Protein AF-A0AAD5UX42-F1 (afdb_monomer_lite)

Foldseek 3Di:
DDDDDPPDPPDDDDDDDDPPPFDAPDDPDPPGTVPDDGDDCPDPVNDDDPCCVVPNDDDDDPDPCVPDDCCVVCVCCVPPHCVVVVVVVVVVVVVVVVVVPDDDDDDDPDDQQDEDADDPVVVLVLLLLQQDPPRDVVVSSNYQYDDDDFLRLLVSNLVSNHDQVSSVVSVCSVLCVVCVVVVPDPPDDPCVQLAVNLCSLLVNLVVLLVLQADDDDDDPPDDPPDDDPRLCNDPVSVVVSCSSNVSSVSNVVVCCVVVSHPLVSNLQSLLVCLQPHDPRSLQVSLVVCLVCVVSQLVDLVSLLSSLLSLQVVLVVLVPDPCVVVCVVSNVSSLVSNVVSCLSCVVSLQDLVSCVVCVVVNVVSLVCCLVPPPQPDPVSVVSNVVSVVSNVVSVVNSCVVVVVDDDPPPCPDVVNVVVVVVVVVVVVVD

Secondary structure (DSSP, 8-state):
-------PPPPPPP-----TT--BS-SSS---BTTB----TTSTTT---HHHHHH---PPPSSTTTT--THHHHHHHHHHSSHHHHHHHHHHHHHHHHHHHSPPPPPP---PPPEE---HHHHHHHHHHHH-TTS-HHHHTTSEEP---HHHHHHHHHHTT--HHHHHHHHHHHHHHHHHTTTTSTT--TTHHHHHHHHHHHHHHHHHHHTTPPPPPPPTT---------TTTSHHHHHHHHHHHHHHHHHHHHHHHTTSS-HHHHHHHHHHHHHH--HHHHHHHHHHHHHTHHHHHT-HHHHHHHHHHHHHHHHHHHHSTTGGGGHHHHHHHHHHHHHHHHH-GGGG--HHHHHHHHHHHHHHHHHHHHHSS--SHHHHHHHHHHHHHHHHHHHHHHHHTTSS--------HHHHHHHHHHHHHTT--

Sequence (429 aa):
MAKRDQEEPLLPIYESQPPDWLPKSHVSSDIGYAGFYPPRPDQEEEILTETNVKNGLILGLSVPAELYSGKANFYGALASGNLLSDLEDVMNRVFSRKAESIPPIPSSTFRLPSRVTLNDAKRQAWFADLANPKVPLSKLGKSVPHGAKGHDLLDLLHKNDVAIPRAVWFLRVFGGNETAGLRNRPGYNPTQYSVEWANVVTGYMKKQLADIALPMAPRPGLNIKQTFKGKLSDAEGRERWISRFTYCLSLLRSFYSEGMVDNRTFLAWLVQQTGTCNLAQLGFVSRLSDEYLDGMLMCRALTRPFVESCLNRLVEVRASPAREYLSTTEQTLQNLILRAFLALPDAFVNPRMWSQHDDMITELLQEYTETGPLSGQNAKGLRQQLFDSYVDLQKRNEAMLFRELPTRVSGSLSSALSDIKAREHLRIL

InterPro domains:
  IPR019035 Mediator complex, subunit Med12 [PF09497] (110-172)
  IPR019035 Medi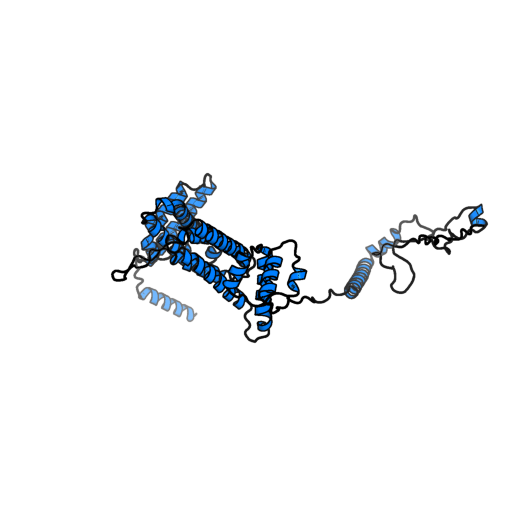ator complex, subunit Med12 [SM01281] (109-172)

pLDDT: mean 85.44, std 13.42, range [39.03, 98.06]

Radius of gyration: 40.53 Å; chains: 1; bounding box: 74×104×128 Å

Organism: NCBI:txid2056292

Structure (mmCIF, N/CA/C/O backbone):
data_AF-A0AAD5UX42-F1
#
_entry.id   AF-A0AAD5UX42-F1
#
loop_
_atom_site.group_PDB
_atom_site.id
_atom_site.type_symbol
_atom_site.label_atom_id
_atom_site.label_alt_id
_atom_site.label_comp_id
_atom_site.label_asym_id
_atom_site.label_entity_id
_atom_site.label_seq_id
_atom_site.pdbx_PDB_ins_code
_atom_site.Cartn_x
_atom_site.Cartn_y
_atom_site.Cartn_z
_atom_site.occupancy
_atom_site.B_iso_or_equiv
_atom_site.auth_seq_id
_atom_site.auth_comp_id
_atom_site.auth_asym_id
_atom_site.auth_atom_id
_atom_site.pdbx_PDB_model_num
ATOM 1 N N . MET A 1 1 ? 36.549 41.977 -66.428 1.00 42.34 1 MET A N 1
ATOM 2 C CA . MET A 1 1 ? 36.897 40.552 -66.247 1.00 42.34 1 MET A CA 1
ATOM 3 C C . MET A 1 1 ? 36.548 40.152 -64.823 1.00 42.34 1 MET A C 1
ATOM 5 O O . MET A 1 1 ? 37.289 40.493 -63.915 1.00 42.34 1 MET A O 1
ATOM 9 N N . ALA A 1 2 ? 35.403 39.503 -64.617 1.00 39.03 2 ALA A N 1
ATOM 10 C CA . ALA A 1 2 ? 35.022 38.934 -63.327 1.00 39.03 2 ALA A CA 1
ATOM 11 C C . ALA A 1 2 ? 34.741 37.443 -63.548 1.00 39.03 2 ALA A C 1
ATOM 13 O O . ALA A 1 2 ? 33.822 37.098 -64.286 1.00 39.03 2 ALA A O 1
ATOM 14 N N . LYS A 1 3 ? 35.590 36.588 -62.969 1.00 46.56 3 LYS A N 1
ATOM 15 C CA . LYS A 1 3 ? 35.427 35.131 -62.932 1.00 46.56 3 LYS A CA 1
ATOM 16 C C . LYS A 1 3 ? 34.248 34.797 -62.013 1.00 46.56 3 LYS A C 1
ATOM 18 O O . LYS A 1 3 ? 34.321 35.080 -60.819 1.00 46.56 3 LYS A O 1
ATOM 23 N N . ARG A 1 4 ? 33.185 34.213 -62.565 1.00 48.53 4 ARG A N 1
ATOM 24 C CA . ARG A 1 4 ? 32.171 33.455 -61.822 1.00 48.53 4 ARG A CA 1
ATOM 25 C C . ARG A 1 4 ? 32.320 31.999 -62.237 1.00 48.53 4 ARG A C 1
ATOM 27 O O . ARG A 1 4 ? 31.722 31.614 -63.225 1.00 48.53 4 ARG A O 1
ATOM 34 N N . ASP A 1 5 ? 33.099 31.247 -61.473 1.00 52.25 5 ASP A N 1
ATOM 35 C CA . ASP A 1 5 ? 33.060 29.785 -61.467 1.00 52.25 5 ASP A CA 1
ATOM 36 C C . ASP A 1 5 ? 32.980 29.368 -59.995 1.00 52.25 5 ASP A C 1
ATOM 38 O O . ASP A 1 5 ? 33.985 29.147 -59.321 1.00 52.25 5 ASP A O 1
ATOM 42 N N . GLN A 1 6 ? 31.765 29.393 -59.454 1.00 54.47 6 GLN A N 1
ATOM 43 C CA . GLN A 1 6 ? 31.395 28.568 -58.311 1.00 54.47 6 GLN A CA 1
ATOM 44 C C . GLN A 1 6 ? 30.415 27.551 -58.883 1.00 54.47 6 GLN A C 1
ATOM 46 O O . GLN A 1 6 ? 29.233 27.850 -59.031 1.00 54.47 6 GLN A O 1
ATOM 51 N N . GLU A 1 7 ? 30.937 26.401 -59.308 1.00 61.22 7 GLU A N 1
ATOM 52 C CA . GLU A 1 7 ? 30.117 25.225 -59.589 1.00 61.22 7 GLU A CA 1
ATOM 53 C C . GLU A 1 7 ? 29.387 24.868 -58.291 1.00 61.22 7 GLU A C 1
ATOM 55 O O . GLU A 1 7 ? 30.000 24.441 -57.309 1.00 61.22 7 GLU A O 1
ATOM 60 N N . GLU A 1 8 ? 28.078 25.118 -58.254 1.00 64.31 8 GLU A N 1
ATOM 61 C CA . GLU A 1 8 ? 27.217 24.561 -57.219 1.00 64.31 8 GLU A CA 1
ATOM 62 C C . GLU A 1 8 ? 27.365 23.033 -57.258 1.00 64.31 8 GLU A C 1
ATOM 64 O O . GLU A 1 8 ? 27.304 22.446 -58.343 1.00 64.31 8 GLU A O 1
ATOM 69 N N . PRO A 1 9 ? 27.591 22.363 -56.113 1.00 65.62 9 PRO A N 1
ATOM 70 C CA . PRO A 1 9 ? 27.700 20.914 -56.100 1.00 65.62 9 PRO A CA 1
ATOM 71 C C . PRO A 1 9 ? 26.379 20.328 -56.601 1.00 65.62 9 PRO A C 1
ATOM 73 O O . PRO A 1 9 ? 25.333 20.534 -55.983 1.00 65.62 9 PRO A O 1
ATOM 76 N N . LEU A 1 10 ? 26.438 19.626 -57.738 1.00 74.31 10 LEU A N 1
ATOM 77 C CA . LEU A 1 10 ? 25.303 18.910 -58.315 1.00 74.31 10 LEU A CA 1
ATOM 78 C C . LEU A 1 10 ? 24.651 18.068 -57.214 1.00 74.31 10 LEU A C 1
ATOM 80 O O . LEU A 1 10 ? 25.308 17.227 -56.595 1.00 74.31 10 LEU A O 1
ATOM 84 N N . LEU A 1 11 ? 23.370 18.328 -56.945 1.00 78.06 11 LEU A N 1
ATOM 85 C CA . LEU A 1 11 ? 22.610 17.527 -55.993 1.00 78.06 11 LEU A CA 1
ATOM 86 C C . LEU A 1 11 ? 22.629 16.065 -56.465 1.00 78.06 11 LEU A C 1
ATOM 88 O O . LEU A 1 11 ? 22.505 15.816 -57.668 1.00 78.06 11 LEU A O 1
ATOM 92 N N . PRO A 1 12 ? 22.799 15.099 -55.547 1.00 80.31 12 PRO A N 1
ATOM 93 C CA . PRO A 1 12 ? 22.817 13.694 -55.917 1.00 80.31 12 PRO A CA 1
ATOM 94 C C . PRO A 1 12 ? 21.497 13.318 -56.594 1.00 80.31 12 PRO A C 1
ATOM 96 O O . PRO A 1 12 ? 20.419 13.740 -56.165 1.00 80.31 12 PRO A O 1
ATOM 99 N N . ILE A 1 13 ? 21.597 12.532 -57.666 1.00 79.75 13 ILE A N 1
ATOM 100 C CA . ILE A 1 13 ? 20.438 11.986 -58.373 1.00 79.75 13 ILE A CA 1
ATOM 101 C C . ILE A 1 13 ? 19.652 11.122 -57.382 1.00 79.75 13 ILE A C 1
ATOM 103 O O . ILE A 1 13 ? 20.229 10.325 -56.645 1.00 79.75 13 ILE A O 1
ATOM 107 N N . TYR A 1 14 ? 18.335 11.313 -57.338 1.00 81.81 14 TYR A N 1
ATOM 108 C CA . TYR A 1 14 ? 17.458 10.516 -56.489 1.00 81.81 14 TYR A CA 1
ATOM 109 C C . TYR A 1 14 ? 17.490 9.045 -56.924 1.00 81.81 14 TYR A C 1
ATOM 111 O O . TYR A 1 14 ? 17.176 8.729 -58.070 1.00 81.81 14 TYR A O 1
ATOM 119 N N . GLU A 1 15 ? 17.819 8.153 -55.992 1.00 82.06 15 GLU A N 1
ATOM 120 C CA . GLU A 1 15 ? 17.727 6.706 -56.179 1.00 82.06 15 GLU A CA 1
ATOM 121 C C . GLU A 1 15 ? 16.511 6.169 -55.421 1.00 82.06 15 GLU A C 1
ATOM 123 O O . GLU A 1 15 ? 16.318 6.458 -54.237 1.00 82.06 15 GLU A O 1
ATOM 128 N N . SER A 1 16 ? 15.680 5.372 -56.097 1.00 84.81 16 SER A N 1
ATOM 129 C CA . SER A 1 16 ? 14.553 4.705 -55.447 1.00 84.81 16 SER A CA 1
ATOM 130 C C . SER A 1 16 ? 15.076 3.626 -54.500 1.00 84.81 16 SER A C 1
ATOM 132 O O . SER A 1 16 ? 15.693 2.653 -54.933 1.00 84.81 16 SER A O 1
ATOM 134 N N . GLN A 1 17 ? 14.823 3.794 -53.203 1.00 86.50 17 GLN A N 1
ATOM 135 C CA . GLN A 1 17 ? 15.245 2.857 -52.164 1.00 86.50 17 GLN A CA 1
ATOM 136 C C . GLN A 1 17 ? 14.024 2.217 -51.492 1.00 86.50 17 GLN A C 1
ATOM 138 O O . GLN A 1 17 ? 12.995 2.879 -51.321 1.00 86.50 17 GLN A O 1
ATOM 143 N N . PRO A 1 18 ? 14.110 0.933 -51.104 1.00 89.50 18 PRO A N 1
ATOM 144 C CA . PRO A 1 18 ? 13.060 0.300 -50.325 1.00 89.50 18 PRO A CA 1
ATOM 145 C C . PRO A 1 18 ? 12.990 0.926 -48.924 1.00 89.50 18 PRO A C 1
ATOM 147 O O . PRO A 1 18 ? 13.983 1.473 -48.443 1.00 89.50 18 PRO A O 1
ATOM 150 N N . PRO A 1 19 ? 11.853 0.804 -48.221 1.00 89.62 19 PRO A N 1
ATOM 151 C CA . PRO A 1 19 ? 11.766 1.216 -46.826 1.00 89.62 19 PRO A CA 1
ATOM 152 C C . PRO A 1 19 ? 12.778 0.474 -45.940 1.00 89.62 19 PRO A C 1
ATOM 154 O O . PRO A 1 19 ? 12.964 -0.732 -46.100 1.00 89.62 19 PRO A O 1
ATOM 157 N N . ASP A 1 20 ? 13.342 1.155 -44.938 1.00 88.69 20 ASP A N 1
ATOM 158 C CA . ASP A 1 20 ? 14.379 0.606 -44.039 1.00 88.69 20 ASP A CA 1
ATOM 159 C C . ASP A 1 20 ? 13.973 -0.688 -43.311 1.00 88.69 20 ASP A C 1
ATOM 161 O O . ASP A 1 20 ? 14.816 -1.476 -42.882 1.00 88.69 20 ASP A O 1
ATOM 165 N N . TRP A 1 21 ? 12.670 -0.910 -43.142 1.00 88.31 21 TRP A N 1
ATOM 166 C CA . TRP A 1 21 ? 12.122 -2.086 -42.472 1.00 88.31 21 TRP A CA 1
ATOM 167 C C . TRP A 1 21 ? 11.932 -3.294 -43.400 1.00 88.31 21 TRP A C 1
ATOM 169 O O . TRP A 1 21 ? 11.652 -4.384 -42.899 1.00 88.31 21 TRP A O 1
ATOM 179 N N . LEU A 1 22 ? 12.035 -3.131 -44.725 1.00 89.69 22 LEU A N 1
ATOM 180 C CA . LEU A 1 22 ? 11.777 -4.198 -45.692 1.00 89.69 22 LEU A CA 1
ATOM 181 C C . LEU A 1 22 ? 13.016 -5.099 -45.820 1.00 89.69 22 LEU A C 1
ATOM 183 O O . LEU A 1 22 ? 14.048 -4.659 -46.338 1.00 89.69 22 LEU A O 1
ATOM 187 N N . PRO A 1 23 ? 12.956 -6.368 -45.377 1.00 86.56 23 PRO A N 1
ATOM 188 C CA . PRO A 1 23 ? 14.093 -7.262 -45.507 1.00 86.56 23 PRO A CA 1
ATOM 189 C C . PRO A 1 23 ? 14.357 -7.603 -46.977 1.00 86.56 23 PRO A C 1
ATOM 191 O O . PRO A 1 23 ? 13.437 -7.717 -47.792 1.00 86.56 23 PRO A O 1
ATOM 194 N N . LYS A 1 24 ? 15.632 -7.827 -47.303 1.00 87.62 24 LYS A N 1
ATOM 195 C CA . LYS A 1 24 ? 16.025 -8.413 -48.588 1.00 87.62 24 LYS A CA 1
ATOM 196 C C . LYS A 1 24 ? 15.417 -9.806 -48.721 1.00 87.62 24 LYS A C 1
ATOM 198 O O . LYS A 1 24 ? 15.368 -10.556 -47.746 1.00 87.62 24 LYS A O 1
ATOM 203 N N . SER A 1 25 ? 15.013 -10.176 -49.933 1.00 88.25 25 SER A N 1
ATOM 204 C CA . SER A 1 25 ? 14.397 -11.487 -50.178 1.00 88.25 25 SER A CA 1
ATOM 205 C C . SER A 1 25 ? 15.390 -12.645 -50.004 1.00 88.25 25 SER A C 1
ATOM 207 O O . SER A 1 25 ? 14.979 -13.780 -49.779 1.00 88.25 25 SER A O 1
ATOM 209 N N . HIS A 1 26 ? 16.696 -12.371 -50.079 1.00 87.38 26 HIS A N 1
ATOM 210 C CA . HIS A 1 26 ? 17.754 -13.333 -49.781 1.00 87.38 26 HIS A CA 1
ATOM 211 C C . HIS A 1 26 ? 18.906 -12.674 -49.019 1.00 87.38 26 HIS A C 1
ATOM 213 O O . HIS A 1 26 ? 19.174 -11.483 -49.177 1.00 87.38 26 HIS A O 1
ATOM 219 N N . VAL A 1 27 ? 19.608 -13.464 -48.203 1.00 80.81 27 VAL A N 1
ATOM 220 C CA . VAL A 1 27 ? 20.703 -12.973 -47.350 1.00 80.81 27 VAL A CA 1
ATOM 221 C C . VAL A 1 27 ? 21.968 -12.682 -48.164 1.00 80.81 27 VAL A C 1
ATOM 223 O O . VAL A 1 27 ? 22.663 -11.709 -47.883 1.00 80.81 27 VAL A O 1
ATOM 226 N N . SER A 1 28 ? 22.271 -13.506 -49.173 1.00 83.44 28 SER A N 1
ATOM 227 C CA . SER A 1 28 ? 23.548 -13.457 -49.905 1.00 83.44 28 SER A CA 1
ATOM 228 C C . SER A 1 28 ? 23.435 -13.147 -51.397 1.00 83.44 28 SER A C 1
ATOM 230 O O . SER A 1 28 ? 24.447 -12.871 -52.029 1.00 83.44 28 SER A O 1
ATOM 232 N N . SER A 1 29 ? 22.239 -13.233 -51.978 1.00 86.06 29 SER A N 1
ATOM 233 C CA . SER A 1 29 ? 22.038 -13.126 -53.429 1.00 86.06 29 SER A CA 1
ATOM 234 C C . SER A 1 29 ? 21.212 -11.891 -53.718 1.00 86.06 29 SER A C 1
ATOM 236 O O . SER A 1 29 ? 20.235 -11.631 -53.016 1.00 86.06 29 SER A O 1
ATOM 238 N N . ASP A 1 30 ? 21.588 -11.148 -54.752 1.00 81.38 30 ASP A N 1
ATOM 239 C CA . ASP A 1 30 ? 20.869 -9.941 -55.139 1.00 81.38 30 ASP A CA 1
ATOM 240 C C . ASP A 1 30 ? 19.630 -10.278 -55.980 1.00 81.38 30 ASP A C 1
ATOM 242 O O . ASP A 1 30 ? 19.608 -10.154 -57.201 1.00 81.38 30 ASP A O 1
ATOM 246 N N . ILE A 1 31 ? 18.593 -10.762 -55.297 1.00 83.88 31 ILE A N 1
ATOM 247 C CA . ILE A 1 31 ? 17.270 -11.028 -55.881 1.00 83.88 31 ILE A CA 1
ATOM 248 C C . ILE A 1 31 ? 16.261 -9.912 -55.555 1.00 83.88 31 ILE A C 1
ATOM 250 O O . ILE A 1 31 ? 15.059 -10.077 -55.746 1.00 83.88 31 ILE A O 1
ATOM 254 N N . GLY A 1 32 ? 16.743 -8.777 -55.039 1.00 86.56 32 GLY A N 1
ATOM 255 C CA . GLY A 1 32 ? 15.916 -7.636 -54.660 1.00 86.56 32 GLY A CA 1
ATOM 256 C C . GLY A 1 32 ? 15.065 -7.845 -53.401 1.00 86.56 32 GLY A C 1
ATOM 257 O O . GLY A 1 32 ? 15.380 -8.641 -52.509 1.00 86.56 32 GLY A O 1
ATOM 258 N N . TYR A 1 33 ? 13.976 -7.085 -53.326 1.00 90.25 33 TYR A N 1
ATOM 259 C CA . TYR A 1 33 ? 13.108 -6.957 -52.158 1.00 90.25 33 TYR A CA 1
ATOM 260 C C . TYR A 1 33 ? 11.688 -7.404 -52.506 1.00 90.25 33 TYR A C 1
ATOM 262 O O . TYR A 1 33 ? 11.199 -7.163 -53.609 1.00 90.25 33 TYR A O 1
ATOM 270 N N . ALA A 1 34 ? 11.009 -8.054 -51.564 1.00 89.44 34 ALA A N 1
ATOM 271 C CA . ALA A 1 34 ? 9.651 -8.529 -51.788 1.00 89.44 34 ALA A CA 1
ATOM 272 C C . ALA A 1 34 ? 8.696 -7.340 -51.994 1.00 89.44 34 ALA A C 1
ATOM 274 O O . ALA A 1 34 ? 8.566 -6.490 -51.116 1.00 89.44 34 ALA A O 1
ATOM 275 N N . GLY A 1 35 ? 8.027 -7.283 -53.150 1.00 88.19 35 GLY A N 1
ATOM 276 C CA . GLY A 1 35 ? 7.068 -6.221 -53.469 1.00 88.19 35 GLY A CA 1
ATOM 277 C C . GLY A 1 35 ? 7.688 -4.862 -53.813 1.00 88.19 35 GLY A C 1
ATOM 278 O O . GLY A 1 35 ? 6.949 -3.890 -53.941 1.00 88.19 35 GLY A O 1
ATOM 279 N N . PHE A 1 36 ? 9.013 -4.777 -53.971 1.00 90.38 36 PHE A N 1
ATOM 280 C CA . PHE A 1 36 ? 9.701 -3.554 -54.379 1.00 90.38 36 PHE A CA 1
ATOM 281 C C . PHE A 1 36 ? 10.569 -3.819 -55.614 1.00 90.38 36 PHE A C 1
ATOM 283 O O . PHE A 1 36 ? 11.558 -4.551 -55.557 1.00 90.38 36 PHE A O 1
ATOM 290 N N . TYR A 1 37 ? 10.174 -3.203 -56.728 1.00 87.50 37 TYR A N 1
ATOM 291 C CA . TYR A 1 37 ? 10.754 -3.406 -58.053 1.00 87.50 37 TYR A CA 1
ATOM 292 C C . TYR A 1 37 ? 11.207 -2.053 -58.615 1.00 87.50 37 TYR A C 1
ATOM 294 O O . TYR A 1 37 ? 10.443 -1.409 -59.333 1.00 87.50 37 TYR A O 1
ATOM 302 N N . PRO A 1 38 ? 12.404 -1.566 -58.242 1.00 86.31 38 PRO A N 1
ATOM 303 C CA . PRO A 1 38 ? 12.913 -0.315 -58.784 1.00 86.31 38 PRO A CA 1
ATOM 304 C C . PRO A 1 38 ? 13.258 -0.497 -60.274 1.00 86.31 38 PRO A C 1
ATOM 306 O O . PRO A 1 38 ? 13.685 -1.597 -60.651 1.00 86.31 38 PRO A O 1
ATOM 309 N N . PRO A 1 39 ? 13.115 0.553 -61.106 1.00 83.00 39 PRO A N 1
ATOM 310 C CA . PRO A 1 39 ? 13.587 0.527 -62.486 1.00 83.00 39 PRO A CA 1
ATOM 311 C C . PRO A 1 39 ? 15.082 0.213 -62.529 1.00 83.00 39 PRO A C 1
ATOM 313 O O . PRO A 1 39 ? 15.851 0.739 -61.716 1.00 83.00 39 PRO A O 1
ATOM 316 N N . ARG A 1 40 ? 15.501 -0.653 -63.453 1.00 82.56 40 ARG A N 1
ATOM 317 C CA . ARG A 1 40 ? 16.915 -0.997 -63.645 1.00 82.56 40 ARG A CA 1
ATOM 318 C C . ARG A 1 40 ? 17.330 -0.747 -65.095 1.00 82.56 40 ARG A C 1
ATOM 320 O O . ARG A 1 40 ? 16.571 -1.108 -65.989 1.00 82.56 40 ARG A O 1
ATOM 327 N N . PRO A 1 41 ? 18.541 -0.214 -65.350 1.00 81.94 41 PRO A N 1
ATOM 328 C CA . PRO A 1 41 ? 18.988 0.112 -66.709 1.00 81.94 41 PRO A CA 1
ATOM 329 C C . PRO A 1 41 ? 19.032 -1.071 -67.688 1.00 81.94 41 PRO A C 1
ATOM 331 O O . PRO A 1 41 ? 19.095 -0.868 -68.895 1.00 81.94 41 PRO A O 1
ATOM 334 N N . ASP A 1 42 ? 19.061 -2.301 -67.177 1.00 82.75 42 ASP A N 1
ATOM 335 C CA . ASP A 1 42 ? 19.119 -3.547 -67.940 1.00 82.75 42 ASP A CA 1
ATOM 336 C C . ASP A 1 42 ? 17.738 -4.167 -68.225 1.00 82.75 42 ASP A C 1
ATOM 338 O O . ASP A 1 42 ? 17.660 -5.228 -68.844 1.00 82.75 42 ASP A O 1
ATOM 342 N N . GLN A 1 43 ? 16.646 -3.531 -67.792 1.00 85.50 43 GLN A N 1
ATOM 343 C CA . GLN A 1 43 ? 15.288 -4.000 -68.071 1.00 85.50 43 GLN A CA 1
ATOM 344 C C . GLN A 1 43 ? 14.891 -3.755 -69.530 1.00 85.50 43 GLN A C 1
ATOM 346 O O . GLN A 1 43 ? 15.239 -2.740 -70.124 1.00 85.50 43 GLN A O 1
ATOM 351 N N . GLU A 1 44 ? 14.091 -4.664 -70.096 1.00 84.19 44 GLU A N 1
ATOM 352 C CA . GLU A 1 44 ? 13.614 -4.570 -71.486 1.00 84.19 44 GLU A CA 1
ATOM 353 C C . GLU A 1 44 ? 12.831 -3.278 -71.774 1.00 84.19 44 GLU A C 1
ATOM 355 O O . GLU A 1 44 ? 12.825 -2.807 -72.911 1.00 84.19 44 GLU A O 1
ATOM 360 N N . GLU A 1 45 ? 12.206 -2.695 -70.746 1.00 83.94 45 GLU A N 1
ATOM 361 C CA . GLU A 1 45 ? 11.503 -1.409 -70.817 1.00 83.94 45 GLU A CA 1
ATOM 362 C C . GLU A 1 45 ? 12.453 -0.214 -70.988 1.00 83.94 45 GLU A C 1
ATOM 364 O O . GLU A 1 45 ? 12.127 0.729 -71.706 1.00 83.94 45 GLU A O 1
ATOM 369 N N . GLU A 1 46 ? 13.654 -0.283 -70.411 1.00 84.06 46 GLU A N 1
ATOM 370 C CA . GLU A 1 46 ? 14.663 0.783 -70.472 1.00 84.06 46 GLU A CA 1
ATOM 371 C C . GLU A 1 46 ? 15.560 0.667 -71.725 1.00 84.06 46 GLU A C 1
ATOM 373 O O . GLU A 1 46 ? 16.226 1.625 -72.129 1.00 84.06 46 GLU A O 1
ATOM 378 N N . ILE A 1 47 ? 15.565 -0.494 -72.398 1.00 86.94 47 ILE A N 1
ATOM 379 C CA . ILE A 1 47 ? 16.342 -0.732 -73.624 1.00 86.94 47 ILE A CA 1
ATOM 380 C C . ILE A 1 47 ? 15.542 -0.283 -74.859 1.00 86.94 47 ILE A C 1
ATOM 382 O O . ILE A 1 47 ? 14.718 -1.009 -75.425 1.00 86.94 47 ILE A O 1
ATOM 386 N N . LEU A 1 48 ? 15.849 0.923 -75.343 1.00 85.38 48 LEU A N 1
ATOM 387 C CA . LEU A 1 48 ? 15.198 1.549 -76.501 1.00 85.38 48 LEU A CA 1
ATOM 388 C C . LEU A 1 48 ? 15.669 0.969 -77.848 1.00 85.38 48 LEU A C 1
ATOM 390 O O . LEU A 1 48 ? 16.427 1.593 -78.592 1.00 85.38 48 LEU A O 1
ATOM 394 N N . THR A 1 49 ? 15.207 -0.235 -78.189 1.00 87.44 49 THR A N 1
ATOM 395 C CA . THR A 1 49 ? 15.443 -0.823 -79.518 1.00 87.44 49 THR A CA 1
ATOM 396 C C . THR A 1 49 ? 14.581 -0.158 -80.596 1.00 87.44 49 THR A C 1
ATOM 398 O O . THR A 1 49 ? 13.463 0.283 -80.334 1.00 87.44 49 THR A O 1
ATOM 401 N N . GLU A 1 50 ? 15.063 -0.127 -81.844 1.00 90.69 50 GLU A N 1
ATOM 402 C CA . GLU A 1 50 ? 14.319 0.450 -82.977 1.00 90.69 50 GLU A CA 1
ATOM 403 C C . GLU A 1 50 ? 12.916 -0.166 -83.129 1.00 90.69 50 GLU A C 1
ATOM 405 O O . GLU A 1 50 ? 11.945 0.542 -83.399 1.00 90.69 50 GLU A O 1
ATOM 410 N N . THR A 1 51 ? 12.799 -1.477 -82.905 1.00 88.50 51 THR A N 1
ATOM 411 C CA . THR A 1 51 ? 11.530 -2.210 -82.952 1.00 88.50 51 THR A CA 1
ATOM 412 C C . THR A 1 51 ? 10.575 -1.765 -81.845 1.00 88.50 51 THR A C 1
ATOM 414 O O . THR A 1 51 ? 9.424 -1.457 -82.149 1.00 88.50 51 THR A O 1
ATOM 417 N N . ASN A 1 52 ? 11.042 -1.686 -80.591 1.00 89.31 52 ASN A N 1
ATOM 418 C CA . ASN A 1 52 ? 10.211 -1.277 -79.452 1.00 89.31 52 ASN A CA 1
ATOM 419 C C . ASN A 1 52 ? 9.744 0.177 -79.598 1.00 89.31 52 ASN A C 1
ATOM 421 O O . ASN A 1 52 ? 8.590 0.486 -79.315 1.00 89.31 52 ASN A O 1
ATOM 425 N N . VAL A 1 53 ? 10.610 1.063 -80.104 1.00 90.12 53 VAL A N 1
ATOM 426 C CA . VAL A 1 53 ? 10.278 2.479 -80.327 1.00 90.12 53 VAL A CA 1
ATOM 427 C C . VAL A 1 53 ? 9.232 2.650 -81.435 1.00 90.12 53 VAL A C 1
ATOM 429 O O . VAL A 1 53 ? 8.356 3.503 -81.319 1.00 90.12 53 VAL A O 1
ATOM 432 N N . LYS A 1 54 ? 9.295 1.849 -82.508 1.00 92.31 54 LYS A N 1
ATOM 433 C CA . LYS A 1 54 ? 8.353 1.949 -83.638 1.00 92.31 54 LYS A CA 1
ATOM 434 C C . LYS A 1 54 ? 7.021 1.239 -83.399 1.00 92.31 54 LYS A C 1
ATOM 436 O O . LYS A 1 54 ? 5.995 1.734 -83.855 1.00 92.31 54 LYS A O 1
ATOM 441 N N . ASN A 1 55 ? 7.037 0.089 -82.726 1.00 90.69 55 ASN A N 1
ATOM 442 C CA . ASN A 1 55 ? 5.876 -0.802 -82.619 1.00 90.69 55 ASN A CA 1
ATOM 443 C C . ASN A 1 55 ? 5.274 -0.873 -81.204 1.00 90.69 55 ASN A C 1
ATOM 445 O O . ASN A 1 55 ? 4.217 -1.478 -81.031 1.00 90.69 55 ASN A O 1
ATOM 449 N N . GLY A 1 56 ? 5.918 -0.254 -80.211 1.00 88.62 56 GLY A N 1
ATOM 450 C CA . GLY A 1 56 ? 5.586 -0.410 -78.795 1.00 88.62 56 GLY A CA 1
ATOM 451 C C . GLY A 1 56 ? 6.201 -1.674 -78.183 1.00 88.62 56 GLY A C 1
ATOM 452 O O . GLY A 1 56 ? 6.509 -2.641 -78.881 1.00 88.62 56 GLY A O 1
ATOM 453 N N . LEU A 1 57 ? 6.385 -1.663 -76.859 1.00 88.81 57 LEU A N 1
ATOM 454 C CA . LEU A 1 57 ? 6.827 -2.830 -76.095 1.00 88.81 57 LEU A CA 1
ATOM 455 C C . LEU A 1 57 ? 5.625 -3.730 -75.784 1.00 88.81 57 LEU A C 1
ATOM 457 O O . LEU A 1 57 ? 4.671 -3.298 -75.138 1.00 88.81 57 LEU A O 1
ATOM 461 N N . ILE A 1 58 ? 5.687 -4.989 -76.215 1.00 86.94 58 ILE A N 1
ATOM 462 C CA . ILE A 1 58 ? 4.700 -6.018 -75.874 1.00 86.94 58 ILE A CA 1
ATOM 463 C C . ILE A 1 58 ? 5.429 -7.113 -75.105 1.00 86.94 58 ILE A C 1
ATOM 465 O O . ILE A 1 58 ? 6.207 -7.870 -75.683 1.00 86.94 58 ILE A O 1
ATOM 469 N N . LEU A 1 59 ? 5.169 -7.193 -73.802 1.00 85.00 59 LEU A N 1
ATOM 470 C CA . LEU A 1 59 ? 5.706 -8.258 -72.963 1.00 85.00 59 LEU A CA 1
ATOM 471 C C . LEU A 1 59 ? 4.923 -9.549 -73.209 1.00 85.00 59 LEU A C 1
ATOM 473 O O . LEU A 1 59 ? 3.690 -9.557 -73.233 1.00 85.00 59 LEU A O 1
ATOM 477 N N . GLY A 1 60 ? 5.648 -10.648 -73.404 1.00 83.31 60 GLY A N 1
ATOM 478 C CA . GLY A 1 60 ? 5.043 -11.970 -73.517 1.00 83.31 60 GLY A CA 1
ATOM 479 C C . GLY A 1 60 ? 4.416 -12.415 -72.196 1.00 83.31 60 GLY A C 1
ATOM 480 O O . GLY A 1 60 ? 4.875 -12.049 -71.115 1.00 83.31 60 GLY A O 1
ATOM 481 N N . LEU A 1 61 ? 3.383 -13.254 -72.278 1.00 85.75 61 LEU A N 1
ATOM 482 C CA . LEU A 1 61 ? 2.851 -13.922 -71.095 1.00 85.75 61 LEU A CA 1
ATOM 483 C C . LEU A 1 61 ? 3.893 -14.902 -70.546 1.00 85.75 61 LEU A C 1
ATOM 485 O O . LEU A 1 61 ? 4.328 -15.808 -71.257 1.00 85.75 61 LEU A O 1
ATOM 489 N N . SER A 1 62 ? 4.229 -14.783 -69.261 1.00 86.25 62 SER A N 1
ATOM 490 C CA . SER A 1 62 ? 5.106 -15.749 -68.583 1.00 86.25 62 SER A CA 1
ATOM 491 C C . SER A 1 62 ? 4.485 -17.149 -68.501 1.00 86.25 62 SER A C 1
ATOM 493 O O . SER A 1 62 ? 5.202 -18.140 -68.375 1.00 86.25 62 SER A O 1
ATOM 495 N N . VAL A 1 63 ? 3.149 -17.241 -68.559 1.00 87.69 63 VAL A N 1
ATOM 496 C CA . VAL A 1 63 ? 2.393 -18.499 -68.523 1.00 87.69 63 VAL A CA 1
ATOM 497 C C . VAL A 1 63 ? 1.352 -18.504 -69.655 1.00 87.69 63 VAL A C 1
ATOM 499 O O . VAL A 1 63 ? 0.485 -17.633 -69.667 1.00 87.69 63 VAL A O 1
ATOM 502 N N . PRO A 1 64 ? 1.362 -19.491 -70.575 1.00 85.12 64 PRO A N 1
ATOM 503 C CA . PRO A 1 64 ? 0.477 -19.507 -71.751 1.00 85.12 64 PRO A CA 1
ATOM 504 C C . PRO A 1 64 ? -1.035 -19.578 -71.468 1.00 85.12 64 PRO A C 1
ATOM 506 O O . PRO A 1 64 ? -1.837 -19.291 -72.350 1.00 85.12 64 PRO A O 1
ATOM 509 N N . ALA A 1 65 ? -1.436 -20.011 -70.271 1.00 86.44 65 ALA A N 1
ATOM 510 C CA . ALA A 1 65 ? -2.822 -20.316 -69.909 1.00 86.44 65 ALA A CA 1
ATOM 511 C C . ALA A 1 65 ? -3.266 -19.562 -68.640 1.00 86.44 65 ALA A C 1
ATOM 513 O O . ALA A 1 65 ? -3.836 -20.154 -67.727 1.00 86.44 65 ALA A O 1
ATOM 514 N N . GLU A 1 66 ? -2.995 -18.258 -68.570 1.00 84.69 66 GLU A N 1
ATOM 515 C CA . GLU A 1 66 ? -3.243 -17.424 -67.380 1.00 84.69 66 GLU A CA 1
ATOM 516 C C . GLU A 1 66 ? -4.710 -17.407 -66.903 1.00 84.69 66 GLU A C 1
ATOM 518 O O . GLU A 1 66 ? -4.975 -17.279 -65.711 1.00 84.69 66 GLU A O 1
ATOM 523 N N . LEU A 1 67 ? -5.666 -17.589 -67.823 1.00 87.81 67 LEU A N 1
ATOM 524 C CA . LEU A 1 67 ? -7.105 -17.564 -67.531 1.00 87.81 67 LEU A CA 1
ATOM 525 C C . LEU A 1 67 ? -7.673 -18.931 -67.106 1.00 87.81 67 LEU A C 1
ATOM 527 O O . LEU A 1 67 ? -8.862 -19.037 -66.800 1.00 87.81 67 LEU A O 1
ATOM 531 N N . TYR A 1 68 ? -6.867 -19.997 -67.111 1.00 88.06 68 TYR A N 1
ATOM 532 C CA . TYR A 1 68 ? -7.345 -21.338 -66.775 1.00 88.06 68 TYR A CA 1
ATOM 533 C C . TYR A 1 68 ? -7.464 -21.551 -65.263 1.00 88.06 68 TYR A C 1
ATOM 535 O O . TYR A 1 68 ? -6.583 -21.205 -64.479 1.00 88.06 68 TYR A O 1
ATOM 543 N N . SER A 1 69 ? -8.542 -22.219 -64.844 1.00 85.81 69 SER A N 1
ATOM 544 C CA . SER A 1 69 ? -8.697 -22.648 -63.454 1.00 85.81 69 SER A CA 1
ATOM 545 C C . SER A 1 69 ? -7.890 -23.915 -63.171 1.00 85.81 69 SER A C 1
ATOM 547 O O . SER A 1 69 ? -8.072 -24.940 -63.826 1.00 85.81 69 SER A O 1
ATOM 549 N N . GLY A 1 70 ? -7.081 -23.895 -62.109 1.00 85.50 70 GLY A N 1
ATOM 550 C CA . GLY A 1 70 ? -6.362 -25.076 -61.618 1.00 85.50 70 GLY A CA 1
ATOM 551 C C . GLY A 1 70 ? -7.241 -26.139 -60.940 1.00 85.50 70 GLY A C 1
ATOM 552 O O . GLY A 1 70 ? -6.715 -27.158 -60.499 1.00 85.50 70 GLY A O 1
ATOM 553 N N . LYS A 1 71 ? -8.567 -25.946 -60.836 1.00 85.56 71 LYS A N 1
ATOM 554 C CA . LYS A 1 71 ? -9.474 -26.814 -60.055 1.00 85.56 71 LYS A CA 1
ATOM 555 C C . LYS A 1 71 ? -9.327 -28.304 -60.385 1.00 85.56 71 LYS A C 1
ATOM 557 O O . LYS A 1 71 ? -9.248 -29.115 -59.468 1.00 85.56 71 LYS A O 1
ATOM 562 N N . ALA A 1 72 ? -9.278 -28.664 -61.668 1.00 82.69 72 ALA A N 1
ATOM 563 C CA . ALA A 1 72 ? -9.167 -30.062 -62.093 1.00 82.69 72 ALA A CA 1
ATOM 564 C C . ALA A 1 72 ? -7.841 -30.710 -61.652 1.00 82.69 72 ALA A C 1
ATOM 566 O O . ALA A 1 72 ? -7.833 -31.877 -61.267 1.00 82.69 72 ALA A O 1
ATOM 567 N N . ASN A 1 73 ? -6.752 -29.935 -61.631 1.00 80.62 73 ASN A N 1
ATOM 568 C CA . ASN A 1 73 ? -5.416 -30.411 -61.265 1.00 80.62 73 ASN A CA 1
ATOM 569 C C . ASN A 1 73 ? -5.297 -30.698 -59.762 1.00 80.62 73 ASN A C 1
ATOM 571 O O . ASN A 1 73 ? -4.612 -31.635 -59.363 1.00 80.62 73 ASN A O 1
ATOM 575 N N . PHE A 1 74 ? -5.983 -29.916 -58.924 1.00 82.00 74 PHE A N 1
ATOM 576 C CA . PHE A 1 74 ? -5.894 -30.053 -57.467 1.00 82.00 74 PHE A CA 1
ATOM 577 C C . PHE A 1 74 ? -6.975 -30.954 -56.866 1.00 82.00 74 PHE A C 1
ATOM 579 O O . PHE A 1 74 ? -6.750 -31.538 -55.810 1.00 82.00 74 PHE A O 1
ATOM 586 N N . TYR A 1 75 ? -8.132 -31.110 -57.520 1.00 84.50 75 TYR A N 1
ATOM 587 C CA . TYR A 1 75 ? -9.252 -31.866 -56.949 1.00 84.50 75 TYR A CA 1
ATOM 588 C C . TYR A 1 75 ? -8.905 -33.339 -56.695 1.00 84.50 75 TYR A C 1
ATOM 590 O O . TYR A 1 75 ? -9.203 -33.854 -55.622 1.00 84.50 75 TYR A O 1
ATOM 598 N N . GLY A 1 76 ? -8.217 -34.006 -57.630 1.00 79.50 76 GLY A N 1
ATOM 599 C CA . GLY A 1 76 ? -7.782 -35.396 -57.439 1.00 79.50 76 GLY A CA 1
ATOM 600 C C . GLY A 1 76 ? -6.766 -35.548 -56.302 1.00 79.50 76 GLY A C 1
ATOM 601 O O . GLY A 1 76 ? -6.905 -36.443 -55.466 1.00 79.50 76 GLY A O 1
ATOM 602 N N . ALA A 1 77 ? -5.801 -34.625 -56.220 1.00 79.81 77 ALA A N 1
ATOM 603 C CA . ALA A 1 77 ? -4.770 -34.613 -55.182 1.00 79.81 77 ALA A CA 1
ATOM 604 C C . ALA A 1 77 ? -5.339 -34.319 -53.781 1.00 79.81 77 ALA A C 1
ATOM 606 O O . ALA A 1 77 ? -4.846 -34.864 -52.797 1.00 79.81 77 ALA A O 1
ATOM 607 N N . LEU A 1 78 ? -6.396 -33.504 -53.697 1.00 81.56 78 LEU A N 1
ATOM 608 C CA . LEU A 1 78 ? -7.120 -33.207 -52.457 1.00 81.56 78 LEU A CA 1
ATOM 609 C C . LEU A 1 78 ? -8.066 -34.339 -52.031 1.00 81.56 78 LEU A C 1
ATOM 611 O O . LEU A 1 78 ? -8.197 -34.598 -50.841 1.00 81.56 78 LEU A O 1
ATOM 615 N N . ALA A 1 79 ? -8.745 -34.992 -52.979 1.00 81.56 79 ALA A N 1
ATOM 616 C CA . ALA A 1 79 ? -9.766 -35.997 -52.678 1.00 81.56 79 ALA A CA 1
ATOM 617 C C . ALA A 1 79 ? -9.196 -37.391 -52.368 1.00 81.56 79 ALA A C 1
ATOM 619 O O . ALA A 1 79 ? -9.841 -38.168 -51.670 1.00 81.56 79 ALA A O 1
ATOM 620 N N . SER A 1 80 ? -8.022 -37.727 -52.909 1.00 75.06 80 SER A N 1
ATOM 621 C CA . SER A 1 80 ? -7.459 -39.088 -52.832 1.00 75.06 80 SER A CA 1
ATOM 622 C C . SER A 1 80 ? -5.974 -39.153 -52.466 1.00 75.06 80 SER A C 1
ATOM 624 O O . SER A 1 80 ? -5.424 -40.247 -52.365 1.00 75.06 80 SER A O 1
ATOM 626 N N . GLY A 1 81 ? -5.318 -38.007 -52.268 1.00 80.44 81 GLY A N 1
ATOM 627 C CA . GLY A 1 81 ? -3.892 -37.926 -51.955 1.00 80.44 81 GLY A CA 1
ATOM 628 C C . GLY A 1 81 ? -3.601 -37.484 -50.521 1.00 80.44 81 GLY A C 1
ATOM 629 O O . GLY A 1 81 ? -4.467 -36.977 -49.814 1.00 80.44 81 GLY A O 1
ATOM 630 N N . ASN A 1 82 ? -2.332 -37.599 -50.124 1.00 85.38 82 ASN A N 1
ATOM 631 C CA . ASN A 1 82 ? -1.816 -37.109 -48.838 1.00 85.38 82 ASN A CA 1
ATOM 632 C C . ASN A 1 82 ? -1.427 -35.621 -48.872 1.00 85.38 82 ASN A C 1
ATOM 634 O O . ASN A 1 82 ? -0.764 -35.138 -47.958 1.00 85.38 82 ASN A O 1
ATOM 638 N N . LEU A 1 83 ? -1.858 -34.878 -49.899 1.00 88.88 83 LEU A N 1
ATOM 639 C CA . LEU A 1 83 ? -1.424 -33.504 -50.165 1.00 88.88 83 LEU A CA 1
ATOM 640 C C . LEU A 1 83 ? -1.552 -32.592 -48.938 1.00 88.88 83 LEU A C 1
ATOM 642 O O . LEU A 1 83 ? -0.660 -31.795 -48.672 1.00 88.88 83 LEU A O 1
ATOM 646 N N . LEU A 1 84 ? -2.649 -32.706 -48.185 1.00 88.50 84 LEU A N 1
ATOM 647 C CA . LEU A 1 84 ? -2.853 -31.882 -46.995 1.00 88.50 84 LEU A CA 1
ATOM 648 C C . LEU A 1 84 ? -1.835 -32.201 -45.891 1.00 88.50 84 LEU A C 1
ATOM 650 O O . LEU A 1 84 ? -1.299 -31.279 -45.284 1.00 88.50 84 LEU A O 1
ATOM 654 N N . SER A 1 85 ? -1.539 -33.485 -45.676 1.00 90.88 85 SER A N 1
ATOM 655 C CA . SER A 1 85 ? -0.537 -33.927 -44.702 1.00 90.88 85 SER A CA 1
ATOM 656 C C . SER A 1 85 ? 0.871 -33.492 -45.111 1.00 90.88 85 SER A C 1
ATOM 658 O O . SER A 1 85 ? 1.660 -33.088 -44.261 1.00 90.88 85 SER A O 1
ATOM 660 N N . ASP A 1 86 ? 1.187 -33.544 -46.405 1.00 92.31 86 ASP A N 1
ATOM 661 C CA . ASP A 1 86 ? 2.489 -33.113 -46.917 1.00 92.31 86 ASP A CA 1
ATOM 662 C C . ASP A 1 86 ? 2.654 -31.589 -46.791 1.00 92.31 86 ASP A C 1
ATOM 664 O O . ASP A 1 86 ? 3.710 -31.103 -46.387 1.00 92.31 86 ASP A O 1
ATOM 668 N N . LEU A 1 87 ? 1.596 -30.818 -47.078 1.00 93.06 87 LEU A N 1
ATOM 669 C CA . LEU A 1 87 ? 1.575 -29.366 -46.869 1.00 93.06 87 LEU A CA 1
ATOM 670 C C . LEU A 1 87 ? 1.724 -29.006 -45.388 1.00 93.06 87 LEU A C 1
ATOM 672 O O . LEU A 1 87 ? 2.442 -28.060 -45.061 1.00 93.06 87 LEU A O 1
ATOM 676 N N . GLU A 1 88 ? 1.074 -29.757 -44.500 1.00 95.06 88 GLU A N 1
ATOM 677 C CA . GLU A 1 88 ? 1.222 -29.598 -43.056 1.00 95.06 88 GLU A CA 1
ATOM 678 C C . GLU A 1 88 ? 2.670 -29.849 -42.614 1.00 95.06 88 GLU A C 1
ATOM 680 O O . GLU A 1 88 ? 3.246 -29.007 -41.923 1.00 95.06 88 GLU A O 1
ATOM 685 N N . ASP A 1 89 ? 3.299 -30.943 -43.055 1.00 96.81 89 ASP A N 1
ATOM 686 C CA . ASP A 1 89 ? 4.703 -31.237 -42.738 1.00 96.81 89 ASP A CA 1
ATOM 687 C C . ASP A 1 89 ? 5.645 -30.142 -43.268 1.00 96.81 89 ASP A C 1
ATOM 689 O O . ASP A 1 89 ? 6.512 -29.647 -42.542 1.00 96.81 89 ASP A O 1
ATOM 693 N N . VAL A 1 90 ? 5.440 -29.675 -44.505 1.00 97.06 90 VAL A N 1
ATOM 694 C CA . VAL A 1 90 ? 6.220 -28.565 -45.077 1.00 97.06 90 VAL A CA 1
ATOM 695 C C . VAL A 1 90 ? 6.071 -27.295 -44.236 1.00 97.06 90 VAL A C 1
ATOM 697 O O . VAL A 1 90 ? 7.080 -26.681 -43.878 1.00 97.06 90 VAL A O 1
ATOM 700 N N . MET A 1 91 ? 4.845 -26.909 -43.880 1.00 97.38 91 MET A N 1
ATOM 701 C CA . MET A 1 91 ? 4.598 -25.709 -43.078 1.00 97.38 91 MET A CA 1
ATOM 702 C C . MET A 1 91 ? 5.174 -25.833 -41.668 1.00 97.38 91 MET A C 1
ATOM 704 O O . MET A 1 91 ? 5.811 -24.892 -41.192 1.00 97.38 91 MET A O 1
ATOM 708 N N . ASN A 1 92 ? 5.048 -26.996 -41.027 1.00 97.31 92 ASN A N 1
ATOM 709 C CA . ASN A 1 92 ? 5.644 -27.257 -39.719 1.00 97.31 92 ASN A CA 1
ATOM 710 C C . ASN A 1 92 ? 7.170 -27.134 -39.765 1.00 97.31 92 ASN A C 1
ATOM 712 O O . ASN A 1 92 ? 7.751 -26.438 -38.933 1.00 97.31 92 ASN A O 1
ATOM 716 N N . ARG A 1 93 ? 7.830 -27.693 -40.787 1.00 96.88 93 ARG A N 1
ATOM 717 C CA . ARG A 1 93 ? 9.282 -27.530 -40.984 1.00 96.88 93 ARG A CA 1
ATOM 718 C C . ARG A 1 93 ? 9.680 -26.071 -41.216 1.00 96.88 93 ARG A C 1
ATOM 720 O O . ARG A 1 93 ? 10.731 -25.645 -40.735 1.00 96.88 93 ARG A O 1
ATOM 727 N N . VAL A 1 94 ? 8.873 -25.299 -41.950 1.00 96.06 94 VAL A N 1
ATOM 728 C CA . VAL A 1 94 ? 9.088 -23.851 -42.132 1.00 96.06 94 VAL A CA 1
ATOM 729 C C . VAL A 1 94 ? 8.967 -23.120 -40.794 1.00 96.06 94 VAL A C 1
ATOM 731 O O . VAL A 1 94 ? 9.829 -22.301 -40.475 1.00 96.06 94 VAL A O 1
ATOM 734 N N . PHE A 1 95 ? 7.958 -23.437 -39.979 1.00 95.50 95 PHE A N 1
ATOM 735 C CA . PHE A 1 95 ? 7.791 -22.842 -38.653 1.00 95.50 95 PHE A CA 1
ATOM 736 C C . PHE A 1 95 ? 8.931 -23.201 -37.697 1.00 95.50 95 PHE A C 1
ATOM 738 O O . PHE A 1 95 ? 9.430 -22.306 -37.017 1.00 95.50 95 PHE A O 1
ATOM 745 N N . SER A 1 96 ? 9.400 -24.452 -37.689 1.00 95.62 96 SER A N 1
ATOM 746 C CA . SER A 1 96 ? 10.552 -24.872 -36.881 1.00 95.62 96 SER A CA 1
ATOM 747 C C . SER A 1 96 ? 11.817 -24.105 -37.261 1.00 95.62 96 SER A C 1
ATOM 749 O O . SER A 1 96 ? 12.443 -23.494 -36.399 1.00 95.62 96 SER A O 1
ATOM 751 N N . ARG A 1 97 ? 12.145 -24.025 -38.558 1.00 93.19 97 ARG A N 1
ATOM 752 C CA . ARG A 1 97 ? 13.306 -23.246 -39.022 1.00 93.19 97 ARG A CA 1
ATOM 753 C C . ARG A 1 97 ? 13.168 -21.760 -38.720 1.00 93.19 97 ARG A C 1
ATOM 755 O O . ARG A 1 97 ? 14.144 -21.112 -38.352 1.00 93.19 97 ARG A O 1
ATOM 762 N N . LYS A 1 98 ? 11.956 -21.210 -38.846 1.00 90.50 98 LYS A N 1
ATOM 763 C CA . LYS A 1 98 ? 11.685 -19.820 -38.474 1.00 90.50 98 LYS A CA 1
ATOM 764 C C . LYS A 1 98 ? 11.952 -19.602 -36.986 1.00 90.50 98 LYS A C 1
ATOM 766 O O . LYS A 1 98 ? 12.631 -18.638 -36.653 1.00 90.50 98 LYS A O 1
ATOM 771 N N . ALA A 1 99 ? 11.475 -20.494 -36.118 1.00 90.31 99 ALA A N 1
ATOM 772 C CA . ALA A 1 99 ? 11.715 -20.434 -34.677 1.00 90.31 99 ALA A CA 1
ATOM 773 C C . ALA A 1 99 ? 13.212 -20.483 -34.331 1.00 90.31 99 ALA A C 1
ATOM 775 O O . ALA A 1 99 ? 13.664 -19.688 -33.514 1.00 90.31 99 ALA A O 1
ATOM 776 N N . GLU A 1 100 ? 13.982 -21.344 -34.999 1.00 90.50 100 GLU A N 1
ATOM 777 C CA . GLU A 1 100 ? 15.443 -21.434 -34.841 1.00 90.50 100 GLU A CA 1
ATOM 778 C C . GLU A 1 100 ? 16.177 -20.179 -35.342 1.00 90.50 100 GLU A C 1
ATOM 780 O O . GLU A 1 100 ? 17.199 -19.790 -34.781 1.00 90.50 100 GLU A O 1
ATOM 785 N N . SER A 1 101 ? 15.657 -19.533 -36.390 1.00 86.56 101 SER A N 1
ATOM 786 C CA . SER A 1 101 ? 16.249 -18.330 -36.992 1.00 86.56 101 SER A CA 1
ATOM 787 C C . SER A 1 101 ? 15.929 -17.026 -36.254 1.00 86.56 101 SER A C 1
ATOM 789 O O . SER A 1 101 ? 16.569 -16.008 -36.519 1.00 86.56 101 SER A O 1
ATOM 791 N N . ILE A 1 102 ? 14.934 -17.025 -35.355 1.00 86.19 102 ILE A N 1
ATOM 792 C CA . ILE A 1 102 ? 14.561 -15.831 -34.593 1.00 86.19 102 ILE A CA 1
ATOM 793 C C . ILE A 1 102 ? 15.684 -15.525 -33.591 1.00 86.19 102 ILE A C 1
ATOM 795 O O . ILE A 1 102 ? 15.991 -16.371 -32.748 1.00 86.19 102 ILE A O 1
ATOM 799 N N . PRO A 1 103 ? 16.283 -14.318 -33.629 1.00 85.38 103 PRO A N 1
ATOM 800 C CA . PRO A 1 103 ? 17.288 -13.936 -32.649 1.00 85.38 103 PRO A CA 1
ATOM 801 C C . PRO A 1 103 ? 16.721 -14.042 -31.224 1.00 85.38 103 PRO A C 1
ATOM 803 O O . PRO A 1 103 ? 15.649 -13.485 -30.958 1.00 85.38 103 PRO A O 1
ATOM 806 N N . PRO A 1 104 ? 17.404 -14.729 -30.291 1.00 85.25 104 PRO A N 1
ATOM 807 C CA . PRO A 1 104 ? 16.933 -14.820 -28.919 1.00 85.25 104 PRO A CA 1
ATOM 808 C C . PRO A 1 104 ? 16.949 -13.437 -28.262 1.00 85.25 104 PRO A C 1
ATOM 810 O O . PRO A 1 104 ? 17.849 -12.626 -28.499 1.00 85.25 104 PRO A O 1
ATOM 813 N N . ILE A 1 105 ? 15.969 -13.177 -27.393 1.00 87.38 105 ILE A N 1
ATOM 814 C CA . ILE A 1 105 ? 15.960 -11.960 -26.575 1.00 87.38 105 ILE A CA 1
ATOM 815 C C . ILE A 1 105 ? 17.187 -12.014 -25.652 1.00 87.38 105 ILE A C 1
ATOM 817 O O . ILE A 1 105 ? 17.332 -12.984 -24.901 1.00 87.38 105 ILE A O 1
ATOM 821 N N . PRO A 1 106 ? 18.080 -11.008 -25.688 1.00 89.69 106 PRO A N 1
ATOM 822 C CA . PRO A 1 106 ? 19.272 -11.017 -24.856 1.00 89.69 106 PRO A CA 1
ATOM 823 C C . PRO A 1 106 ? 18.903 -10.979 -23.370 1.00 89.69 106 PRO A C 1
ATOM 825 O O . PRO A 1 106 ? 17.928 -10.344 -22.961 1.00 89.69 106 PRO A O 1
ATOM 828 N N . SER A 1 107 ? 19.721 -11.632 -22.543 1.00 90.19 107 SER A N 1
ATOM 829 C CA . SER A 1 107 ? 19.572 -11.606 -21.087 1.00 90.19 107 SER A CA 1
ATOM 830 C C . SER A 1 107 ? 19.614 -10.176 -20.541 1.00 90.19 107 SER A C 1
ATOM 832 O O . SER A 1 107 ? 20.368 -9.329 -21.024 1.00 90.19 107 SER A O 1
ATOM 834 N N . SER A 1 108 ? 18.839 -9.912 -19.484 1.00 89.19 108 SER A N 1
ATOM 835 C CA . SER A 1 108 ? 18.785 -8.591 -18.849 1.00 89.19 108 SER A CA 1
ATOM 836 C C . SER A 1 108 ? 20.165 -8.137 -18.359 1.00 89.19 108 SER A C 1
ATOM 838 O O . SER A 1 108 ? 20.795 -8.787 -17.524 1.00 89.19 108 SER A O 1
ATOM 840 N N . THR A 1 109 ? 20.610 -6.975 -18.838 1.00 90.56 109 THR A N 1
ATOM 841 C CA . THR A 1 109 ? 21.837 -6.295 -18.389 1.00 90.56 109 THR A CA 1
ATOM 842 C C . THR A 1 109 ? 21.581 -5.336 -17.225 1.00 90.56 109 THR A C 1
ATOM 844 O O . THR A 1 109 ? 22.467 -4.572 -16.836 1.00 90.56 109 THR A O 1
ATOM 847 N N . PHE A 1 110 ? 20.375 -5.366 -16.646 1.00 87.62 110 PHE A N 1
ATOM 848 C CA . PHE A 1 110 ? 19.986 -4.459 -15.577 1.00 87.62 110 PHE A CA 1
ATOM 849 C C . PHE A 1 110 ? 20.918 -4.579 -14.365 1.00 87.62 110 PHE A C 1
ATOM 851 O O . PHE A 1 110 ? 21.151 -5.659 -13.811 1.00 87.62 110 PHE A O 1
ATOM 858 N N . ARG A 1 111 ? 21.422 -3.428 -13.920 1.00 86.06 111 ARG A N 1
ATOM 859 C CA . ARG A 1 111 ? 22.175 -3.273 -12.678 1.00 86.06 111 ARG A CA 1
ATOM 860 C C . ARG A 1 111 ? 21.443 -2.283 -11.792 1.00 86.06 111 ARG A C 1
ATOM 862 O O . ARG A 1 111 ? 20.997 -1.234 -12.254 1.00 86.06 111 ARG A O 1
ATOM 869 N N . LEU A 1 112 ? 21.332 -2.621 -10.513 1.00 86.62 112 LEU A N 1
ATOM 870 C CA . LEU A 1 112 ? 20.748 -1.714 -9.539 1.00 86.62 112 LEU A CA 1
ATOM 871 C C . LEU A 1 112 ? 21.645 -0.466 -9.403 1.00 86.62 112 LEU A C 1
ATOM 873 O O . LEU A 1 112 ? 22.867 -0.626 -9.348 1.00 86.62 112 LEU A O 1
ATOM 877 N N . PRO A 1 113 ? 21.074 0.752 -9.327 1.00 90.06 113 PRO A N 1
ATOM 878 C CA . PRO A 1 113 ? 21.827 1.970 -9.042 1.00 90.06 113 PRO A CA 1
ATOM 879 C C . PRO A 1 113 ? 22.781 1.804 -7.855 1.00 90.06 113 PRO A C 1
ATOM 881 O O . PRO A 1 113 ? 22.353 1.425 -6.760 1.00 90.06 113 PRO A O 1
ATOM 884 N N . SER A 1 114 ? 24.066 2.091 -8.066 1.00 84.69 114 SER A N 1
ATOM 885 C CA . SER A 1 114 ? 25.099 1.944 -7.040 1.00 84.69 114 SER A CA 1
ATOM 886 C C . SER A 1 114 ? 25.042 3.072 -6.015 1.00 84.69 114 SER A C 1
ATOM 888 O O . SER A 1 114 ? 24.772 4.233 -6.343 1.00 84.69 114 SER A O 1
ATOM 890 N N . ARG A 1 115 ? 25.367 2.737 -4.767 1.00 86.19 115 ARG A N 1
ATOM 891 C CA . ARG A 1 115 ? 25.468 3.713 -3.683 1.00 86.19 115 ARG A CA 1
ATOM 892 C C . ARG A 1 115 ? 26.817 4.413 -3.680 1.00 86.19 115 ARG A C 1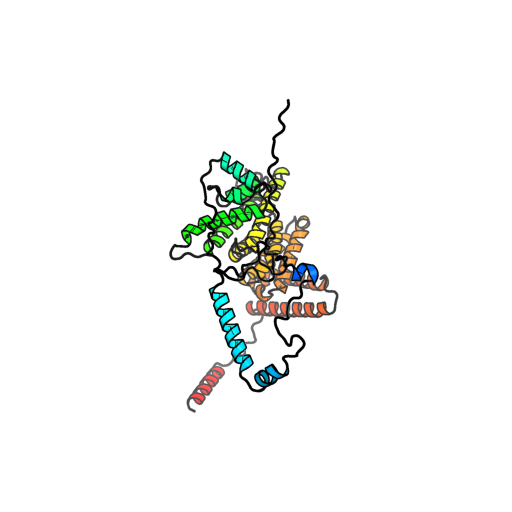
ATOM 894 O O . ARG A 1 115 ? 27.850 3.773 -3.844 1.00 86.19 115 ARG A O 1
ATOM 901 N N . VAL A 1 116 ? 26.794 5.717 -3.429 1.00 87.06 116 VAL A N 1
ATOM 902 C CA . VAL A 1 116 ? 27.985 6.563 -3.354 1.00 87.06 116 VAL A CA 1
ATOM 903 C C . VAL A 1 116 ? 27.945 7.379 -2.066 1.00 87.06 116 VAL A C 1
ATOM 905 O O . VAL A 1 116 ? 26.902 7.904 -1.667 1.00 87.06 116 VAL A O 1
ATOM 908 N N . THR A 1 117 ? 29.092 7.507 -1.406 1.00 86.31 117 THR A N 1
ATOM 909 C CA . THR A 1 117 ? 29.247 8.415 -0.269 1.00 86.31 117 THR A CA 1
ATOM 910 C C . THR A 1 117 ? 29.350 9.843 -0.792 1.00 86.31 117 THR A C 1
ATOM 912 O O . THR A 1 117 ? 30.330 10.216 -1.432 1.00 86.31 117 THR A O 1
ATOM 915 N N . LEU A 1 118 ? 28.317 10.643 -0.535 1.00 85.12 118 LEU A N 1
ATOM 916 C CA . LEU A 1 118 ? 28.295 12.070 -0.847 1.00 85.12 118 LEU A CA 1
ATOM 917 C C . LEU A 1 118 ? 28.530 12.880 0.431 1.00 85.12 118 LEU A C 1
ATOM 919 O O . LEU A 1 118 ? 28.074 12.482 1.506 1.00 85.12 118 LEU A O 1
ATOM 923 N N . ASN A 1 119 ? 29.206 14.023 0.293 1.00 89.44 119 ASN A N 1
ATOM 924 C CA . ASN A 1 119 ? 29.258 15.030 1.353 1.00 89.44 119 ASN A CA 1
ATOM 925 C C . ASN A 1 119 ? 27.865 15.651 1.575 1.00 89.44 119 ASN A C 1
ATOM 927 O O . ASN A 1 119 ? 26.970 15.496 0.739 1.00 89.44 119 ASN A O 1
ATOM 931 N N . ASP A 1 120 ? 27.676 16.359 2.688 1.00 87.94 120 ASP A N 1
ATOM 932 C CA . ASP A 1 120 ? 26.345 16.837 3.082 1.00 87.94 120 ASP A CA 1
ATOM 933 C C . ASP A 1 120 ? 25.736 17.820 2.075 1.00 87.94 120 ASP A C 1
ATOM 935 O O . ASP A 1 120 ? 24.566 17.681 1.723 1.00 87.94 120 ASP A O 1
ATOM 939 N N . ALA A 1 121 ? 26.537 18.730 1.511 1.00 91.06 121 ALA A N 1
ATOM 940 C CA . ALA A 1 121 ? 26.076 19.665 0.483 1.00 91.06 121 ALA A CA 1
ATOM 941 C C . ALA A 1 121 ? 25.580 18.944 -0.786 1.00 91.06 121 ALA A C 1
ATOM 943 O O . ALA A 1 121 ? 24.492 19.232 -1.285 1.00 91.06 121 ALA A O 1
ATOM 944 N N . LYS A 1 122 ? 26.337 17.958 -1.294 1.00 91.31 122 LYS A N 1
ATOM 945 C CA . LYS A 1 122 ? 25.922 17.156 -2.458 1.00 91.31 122 LYS A CA 1
ATOM 946 C C . LYS A 1 122 ? 24.727 16.269 -2.133 1.00 91.31 122 LYS A C 1
ATOM 948 O O . LYS A 1 122 ? 23.890 16.059 -3.003 1.00 91.31 122 LYS A O 1
ATOM 953 N N . ARG A 1 123 ? 24.624 15.757 -0.904 1.00 90.25 123 ARG A N 1
ATOM 954 C CA . ARG A 1 123 ? 23.461 14.984 -0.453 1.00 90.25 123 ARG A CA 1
ATOM 955 C C . ARG A 1 123 ? 22.208 15.855 -0.446 1.00 90.25 123 ARG A C 1
ATOM 957 O O . ARG A 1 123 ? 21.195 15.437 -0.991 1.00 90.25 123 ARG A O 1
ATOM 964 N N . GLN A 1 124 ? 22.283 17.058 0.117 1.00 90.88 124 GLN A N 1
ATOM 965 C CA . GLN A 1 124 ? 21.163 17.996 0.139 1.00 90.88 124 GLN A CA 1
ATOM 966 C C . GLN A 1 124 ? 20.735 18.390 -1.280 1.00 90.88 124 GLN A C 1
ATOM 968 O O . GLN A 1 124 ? 19.554 18.304 -1.602 1.00 90.88 124 GLN A O 1
ATOM 973 N N . ALA A 1 125 ? 21.691 18.721 -2.154 1.00 93.56 125 ALA A N 1
ATOM 974 C CA . ALA A 1 125 ? 21.410 18.992 -3.563 1.00 93.56 125 ALA A CA 1
ATOM 975 C C . ALA A 1 125 ? 20.765 17.786 -4.269 1.00 93.56 125 ALA A C 1
ATOM 977 O O . ALA A 1 125 ? 19.827 17.949 -5.042 1.00 93.56 125 ALA A O 1
ATOM 978 N N . TRP A 1 126 ? 21.212 16.564 -3.963 1.00 95.06 126 TRP A N 1
ATOM 979 C CA . TRP A 1 126 ? 20.630 15.348 -4.527 1.00 95.06 126 TRP A CA 1
ATOM 980 C C . TRP A 1 126 ? 19.174 15.140 -4.088 1.00 95.06 126 TRP A C 1
ATOM 982 O O . TRP A 1 126 ? 18.347 14.772 -4.916 1.00 95.06 126 TRP A O 1
ATOM 992 N N . PHE A 1 127 ? 18.831 15.398 -2.820 1.00 94.69 127 PHE A N 1
ATOM 993 C CA . PHE A 1 127 ? 17.438 15.317 -2.357 1.00 94.69 127 PHE A CA 1
ATOM 994 C C . PHE A 1 127 ? 16.564 16.443 -2.922 1.00 94.69 127 PHE A C 1
ATOM 996 O O . PHE A 1 127 ? 15.403 16.190 -3.235 1.00 94.69 127 PHE A O 1
ATOM 1003 N N . ALA A 1 128 ? 17.118 17.639 -3.140 1.00 95.06 128 ALA A N 1
ATOM 1004 C CA . ALA A 1 128 ? 16.426 18.711 -3.856 1.00 95.06 128 ALA A CA 1
ATOM 1005 C C . ALA A 1 128 ? 16.143 18.324 -5.322 1.00 95.06 128 ALA A C 1
ATOM 1007 O O . ALA A 1 128 ? 15.025 18.491 -5.811 1.00 95.06 128 ALA A O 1
ATOM 1008 N N . ASP A 1 129 ? 17.114 17.714 -6.008 1.00 96.25 129 ASP A N 1
ATOM 1009 C CA . ASP A 1 129 ? 16.912 17.155 -7.348 1.00 96.25 129 ASP A CA 1
ATOM 1010 C C . ASP A 1 129 ? 15.922 15.972 -7.329 1.00 96.25 129 ASP A C 1
ATOM 1012 O O . ASP A 1 129 ? 15.140 15.792 -8.266 1.00 96.25 129 ASP A O 1
ATOM 1016 N N . LEU A 1 130 ? 15.905 15.161 -6.262 1.00 96.38 130 LEU A N 1
ATOM 1017 C CA . LEU A 1 130 ? 14.908 14.106 -6.080 1.00 96.38 130 LEU A CA 1
ATOM 1018 C C . LEU A 1 130 ? 13.505 14.691 -5.876 1.00 96.38 130 LEU A C 1
ATOM 1020 O O . LEU A 1 130 ? 12.554 14.094 -6.363 1.00 96.38 130 LEU A O 1
ATOM 1024 N N . ALA A 1 131 ? 13.342 15.838 -5.228 1.00 96.88 131 ALA A N 1
ATOM 1025 C CA . ALA A 1 131 ? 12.040 16.492 -5.111 1.00 96.88 131 ALA A CA 1
ATOM 1026 C C . ALA A 1 131 ? 11.575 17.116 -6.440 1.00 96.88 131 ALA A C 1
ATOM 1028 O O . ALA A 1 131 ? 10.383 17.151 -6.735 1.00 96.88 131 ALA A O 1
ATOM 1029 N N . ASN A 1 132 ? 12.511 17.548 -7.290 1.00 96.56 132 ASN A N 1
ATOM 1030 C CA . ASN A 1 132 ? 12.200 18.231 -8.540 1.00 96.56 132 ASN A CA 1
ATOM 1031 C C . ASN A 1 132 ? 11.692 17.267 -9.643 1.00 96.56 132 ASN A C 1
ATOM 1033 O O . ASN A 1 132 ? 12.465 16.444 -10.152 1.00 96.56 132 ASN A O 1
ATOM 1037 N N . PRO A 1 133 ? 10.433 17.396 -10.114 1.00 95.19 133 PRO A N 1
ATOM 1038 C CA . PRO A 1 133 ? 9.885 16.535 -11.165 1.00 95.19 133 PRO A CA 1
ATOM 1039 C C . PRO A 1 133 ? 10.566 16.730 -12.527 1.00 95.19 133 PRO A C 1
ATOM 1041 O O . PRO A 1 133 ? 10.533 15.824 -13.356 1.00 95.19 133 PRO A O 1
ATOM 1044 N N . LYS A 1 134 ? 11.223 17.875 -12.758 1.00 96.69 134 LYS A N 1
ATOM 1045 C CA . LYS A 1 134 ? 11.951 18.162 -14.005 1.00 96.69 134 LYS A CA 1
ATOM 1046 C C . LYS A 1 134 ? 13.274 17.398 -14.108 1.00 96.69 134 LYS A C 1
ATOM 1048 O O . LYS A 1 134 ? 13.844 17.317 -15.192 1.00 96.69 134 LYS A O 1
ATOM 1053 N N . VAL A 1 135 ? 13.784 16.847 -13.002 1.00 96.25 135 VAL A N 1
ATOM 1054 C CA . VAL A 1 135 ? 15.037 16.085 -13.004 1.00 96.25 135 VAL A CA 1
ATOM 1055 C C . VAL A 1 135 ? 14.741 14.596 -13.238 1.00 96.25 135 VAL A C 1
ATOM 1057 O O . VAL A 1 135 ? 14.064 13.970 -12.411 1.00 96.25 135 VAL A O 1
ATOM 1060 N N . PRO A 1 136 ? 15.256 13.985 -14.324 1.00 95.31 136 PRO A N 1
ATOM 1061 C CA . PRO A 1 136 ? 14.982 12.587 -14.643 1.00 95.31 136 PRO A CA 1
ATOM 1062 C C . PRO A 1 136 ? 15.672 11.626 -13.663 1.00 95.31 136 PRO A C 1
ATOM 1064 O O . PRO A 1 136 ? 16.832 11.813 -13.287 1.00 95.31 136 PRO A O 1
ATOM 1067 N N . LEU A 1 137 ? 14.984 10.537 -13.303 1.00 94.12 137 LEU A N 1
ATOM 1068 C CA . LEU A 1 137 ? 15.508 9.514 -12.384 1.00 94.12 137 LEU A CA 1
ATOM 1069 C C . LEU A 1 137 ? 16.748 8.792 -12.936 1.00 94.12 137 LEU A C 1
ATOM 1071 O O . LEU A 1 137 ? 17.607 8.375 -12.163 1.00 94.12 137 LEU A O 1
ATOM 1075 N N . SER A 1 138 ? 16.897 8.700 -14.263 1.00 91.62 138 SER A N 1
ATOM 1076 C CA . SER A 1 138 ? 18.086 8.128 -14.916 1.00 91.62 138 SER A CA 1
ATOM 1077 C C . SER A 1 138 ? 19.370 8.908 -14.609 1.00 91.62 138 SER A C 1
ATOM 1079 O O . SER A 1 138 ? 20.449 8.319 -14.545 1.00 91.62 138 SER A O 1
ATOM 1081 N N . LYS A 1 139 ? 19.269 10.224 -14.365 1.00 92.69 139 LYS A N 1
ATOM 1082 C CA . LYS A 1 139 ? 20.393 11.050 -13.902 1.00 92.69 139 LYS A CA 1
ATOM 1083 C C . LYS A 1 139 ? 20.726 10.735 -12.443 1.00 92.69 139 LYS A C 1
ATOM 1085 O O . LYS A 1 139 ? 21.892 10.525 -12.121 1.00 92.69 139 LYS A O 1
ATOM 1090 N N . LEU A 1 140 ? 19.710 10.659 -11.581 1.00 92.44 140 LEU A N 1
ATOM 1091 C CA . LEU A 1 140 ? 19.874 10.415 -10.142 1.00 92.44 140 LEU A CA 1
ATOM 1092 C C . LEU A 1 140 ? 20.378 9.005 -9.822 1.00 92.44 140 LEU A C 1
ATOM 1094 O O . LEU A 1 140 ? 21.169 8.832 -8.896 1.00 92.44 140 LEU A O 1
ATOM 1098 N N . GLY A 1 141 ? 19.975 8.009 -10.616 1.00 90.62 141 GLY A N 1
ATOM 1099 C CA . GLY A 1 141 ? 20.394 6.615 -10.469 1.00 90.62 141 GLY A CA 1
ATOM 1100 C C . GLY A 1 141 ? 21.889 6.369 -10.704 1.00 90.62 141 GLY A C 1
ATOM 1101 O O . GLY A 1 141 ? 22.387 5.305 -10.354 1.00 90.62 141 GLY A O 1
ATOM 1102 N N . LYS A 1 142 ? 22.639 7.334 -11.250 1.00 88.31 142 LYS A N 1
ATOM 1103 C CA . LYS A 1 142 ? 24.098 7.202 -11.408 1.00 88.31 142 LYS A CA 1
ATOM 1104 C C . LYS A 1 142 ? 24.851 7.292 -10.077 1.00 88.31 142 LYS A C 1
ATOM 1106 O O . LYS A 1 142 ? 25.927 6.721 -9.950 1.00 88.31 142 LYS A O 1
ATOM 1111 N N . SER A 1 143 ? 24.311 8.015 -9.096 1.00 87.44 143 SER A N 1
ATOM 1112 C CA . SER A 1 143 ? 24.992 8.275 -7.824 1.00 87.44 143 SER A CA 1
ATOM 1113 C C . SER A 1 143 ? 23.984 8.431 -6.689 1.00 87.44 143 SER A C 1
ATOM 1115 O O . SER A 1 143 ? 23.618 9.547 -6.318 1.00 87.44 143 SER A O 1
ATOM 1117 N N . VAL A 1 144 ? 23.510 7.311 -6.144 1.00 91.19 144 VAL A N 1
ATOM 1118 C CA . VAL A 1 144 ? 22.510 7.322 -5.069 1.00 91.19 144 VAL A CA 1
ATOM 1119 C C . VAL A 1 144 ? 23.216 7.499 -3.717 1.00 91.19 144 VAL A C 1
ATOM 1121 O O . VAL A 1 144 ? 24.116 6.714 -3.409 1.00 91.19 144 VAL A O 1
ATOM 1124 N N . PRO A 1 145 ? 22.863 8.506 -2.897 1.00 89.25 145 PRO A N 1
ATOM 1125 C CA . PRO A 1 145 ? 23.576 8.797 -1.659 1.00 89.25 145 PRO A CA 1
ATOM 1126 C C . PRO A 1 145 ? 23.443 7.681 -0.622 1.00 89.25 145 PRO A C 1
ATOM 1128 O O . PRO A 1 145 ? 22.362 7.139 -0.390 1.00 89.25 145 PRO A O 1
ATOM 1131 N N . HIS A 1 146 ? 24.546 7.399 0.069 1.00 81.81 146 HIS A N 1
ATOM 1132 C CA . HIS A 1 146 ? 24.555 6.635 1.315 1.00 81.81 146 HIS A CA 1
ATOM 1133 C C . HIS A 1 146 ? 24.314 7.550 2.536 1.00 81.81 146 HIS A C 1
ATOM 1135 O O . HIS A 1 146 ? 24.685 8.725 2.504 1.00 81.81 146 HIS A O 1
ATOM 1141 N N . GLY A 1 147 ? 23.741 7.019 3.627 1.00 71.44 147 GLY A N 1
ATOM 1142 C CA . GLY A 1 147 ? 23.845 7.643 4.958 1.00 71.44 147 GLY A CA 1
ATOM 1143 C C . GLY A 1 147 ? 22.576 7.657 5.814 1.00 71.44 147 GLY A C 1
ATOM 1144 O O . GLY A 1 147 ? 22.631 7.245 6.966 1.00 71.44 147 GLY A O 1
ATOM 1145 N N . ALA A 1 148 ? 21.433 8.099 5.286 1.00 80.31 148 ALA A N 1
ATOM 1146 C CA . ALA A 1 148 ? 20.197 8.135 6.071 1.00 80.31 148 ALA A CA 1
ATOM 1147 C C . ALA A 1 148 ? 19.550 6.741 6.118 1.00 80.31 148 ALA A C 1
ATOM 1149 O O . ALA A 1 148 ? 19.376 6.101 5.079 1.00 80.31 148 ALA A O 1
ATOM 1150 N N . LYS A 1 149 ? 19.202 6.264 7.318 1.00 88.38 149 LYS A N 1
ATOM 1151 C CA . LYS A 1 149 ? 18.540 4.969 7.535 1.00 88.38 149 LYS A CA 1
ATOM 1152 C C . LYS A 1 149 ? 17.334 5.131 8.457 1.00 88.38 149 LYS A C 1
ATOM 1154 O O . LYS A 1 149 ? 17.269 6.062 9.254 1.00 88.38 149 LYS A O 1
ATOM 1159 N N . GLY A 1 150 ? 16.396 4.192 8.368 1.00 91.69 150 GLY A N 1
ATOM 1160 C CA . GLY A 1 150 ? 15.261 4.118 9.283 1.00 91.69 150 GLY A CA 1
ATOM 1161 C C . GLY A 1 150 ? 14.393 5.381 9.272 1.00 91.69 150 GLY A C 1
ATOM 1162 O O . GLY A 1 150 ? 14.045 5.899 8.213 1.00 91.69 150 GLY A O 1
ATOM 1163 N N . HIS A 1 151 ? 14.058 5.879 10.463 1.00 95.25 151 HIS A N 1
ATOM 1164 C CA . HIS A 1 151 ? 13.179 7.040 10.639 1.00 95.25 151 HIS A CA 1
ATOM 1165 C C . HIS A 1 151 ? 13.775 8.329 10.063 1.00 95.25 151 HIS A C 1
ATOM 1167 O O . HIS A 1 151 ? 13.047 9.106 9.453 1.00 95.25 151 HIS A O 1
ATOM 1173 N N . ASP A 1 152 ? 15.091 8.529 10.191 1.00 93.69 152 ASP A N 1
ATOM 1174 C CA . ASP A 1 152 ? 15.760 9.738 9.697 1.00 93.69 152 ASP A CA 1
ATOM 1175 C C . ASP A 1 152 ? 15.644 9.862 8.176 1.00 93.69 152 ASP A C 1
ATOM 1177 O O . ASP A 1 152 ? 15.585 10.966 7.637 1.00 93.69 152 ASP A O 1
ATOM 1181 N N . LEU A 1 153 ? 15.568 8.726 7.476 1.00 93.81 153 LEU A N 1
ATOM 1182 C CA . LEU A 1 153 ? 15.342 8.709 6.038 1.00 93.81 153 LEU A CA 1
ATOM 1183 C C . LEU A 1 153 ? 13.918 9.133 5.669 1.00 93.81 153 LEU A C 1
ATOM 1185 O O . LEU A 1 153 ? 13.742 9.915 4.738 1.00 93.81 153 LEU A O 1
ATOM 1189 N N . LEU A 1 154 ? 12.913 8.652 6.405 1.00 95.88 154 LEU A N 1
ATOM 1190 C CA . LEU A 1 154 ? 11.518 9.061 6.211 1.00 95.88 154 LEU A CA 1
ATOM 1191 C C . LEU A 1 154 ? 11.338 10.555 6.514 1.00 95.88 154 LEU A C 1
ATOM 1193 O O . LEU A 1 154 ? 10.667 11.261 5.762 1.00 95.88 154 LEU A O 1
ATOM 1197 N N . ASP A 1 155 ? 12.003 11.047 7.562 1.00 94.94 155 ASP A N 1
ATOM 1198 C CA . ASP A 1 155 ? 12.061 12.471 7.889 1.00 94.94 155 ASP A CA 1
ATOM 1199 C C . ASP A 1 155 ? 12.737 13.284 6.781 1.00 94.94 155 ASP A C 1
ATOM 1201 O O . ASP A 1 155 ? 12.279 14.374 6.449 1.00 94.94 155 ASP A O 1
ATOM 1205 N N . LEU A 1 156 ? 13.817 12.776 6.184 1.00 94.75 156 LEU A N 1
ATOM 1206 C CA . LEU A 1 156 ? 14.526 13.471 5.112 1.00 94.75 156 LEU A CA 1
ATOM 1207 C C . LEU A 1 156 ? 13.686 13.581 3.833 1.00 94.75 156 LEU A C 1
ATOM 1209 O O . LEU A 1 156 ? 13.708 14.628 3.188 1.00 94.75 156 LEU A O 1
ATOM 1213 N N . LEU A 1 157 ? 12.931 12.535 3.486 1.00 96.25 157 LEU A N 1
ATOM 1214 C CA . LEU A 1 157 ? 12.015 12.541 2.341 1.00 96.25 157 LEU A CA 1
ATOM 1215 C C . LEU A 1 157 ? 10.878 13.554 2.528 1.00 96.25 157 LEU A C 1
ATOM 1217 O O . LEU A 1 157 ? 10.595 14.321 1.611 1.00 96.25 157 LEU A O 1
ATOM 1221 N N . HIS A 1 158 ? 10.291 13.605 3.729 1.00 96.50 158 HIS A N 1
ATOM 1222 C CA . HIS A 1 158 ? 9.263 14.593 4.076 1.00 96.50 158 HIS A CA 1
ATOM 1223 C C . HIS A 1 158 ? 9.817 16.023 4.080 1.00 96.50 158 HIS A C 1
ATOM 1225 O O . HIS A 1 158 ? 9.235 16.905 3.460 1.00 96.50 158 HIS A O 1
ATOM 1231 N N . LYS A 1 159 ? 10.974 16.254 4.714 1.00 95.44 159 LYS A N 1
ATOM 1232 C CA . LYS A 1 159 ? 11.602 17.586 4.810 1.00 95.44 159 LYS A CA 1
ATOM 1233 C C . LYS A 1 159 ? 11.954 18.202 3.458 1.00 95.44 159 LYS A C 1
ATOM 1235 O O . LYS A 1 159 ? 11.976 19.421 3.351 1.00 95.44 159 LYS A O 1
ATOM 1240 N N . ASN A 1 160 ? 12.276 17.377 2.462 1.00 95.50 160 ASN A N 1
ATOM 1241 C CA . ASN A 1 160 ? 12.570 17.837 1.103 1.00 95.50 160 ASN A CA 1
ATOM 1242 C C . ASN A 1 160 ? 11.330 17.837 0.194 1.00 95.50 160 ASN A C 1
ATOM 1244 O O . ASN A 1 160 ? 11.484 18.077 -0.996 1.00 95.50 160 ASN A O 1
ATOM 1248 N N . ASP A 1 161 ? 10.138 17.549 0.726 1.00 95.81 161 ASP A N 1
ATOM 1249 C CA . ASP A 1 161 ? 8.880 17.483 -0.028 1.00 95.81 161 ASP A CA 1
ATOM 1250 C C . ASP A 1 161 ? 8.967 16.575 -1.271 1.00 95.81 161 ASP A C 1
ATOM 1252 O O . ASP A 1 161 ? 8.571 16.911 -2.388 1.00 95.81 161 ASP A O 1
ATOM 1256 N N . VAL A 1 162 ? 9.570 15.393 -1.100 1.00 97.38 162 VAL A N 1
ATOM 1257 C CA . VAL A 1 162 ? 9.761 14.461 -2.215 1.00 97.38 162 VAL A CA 1
ATOM 1258 C C . VAL A 1 162 ? 8.426 13.822 -2.592 1.00 97.38 162 VAL A C 1
ATOM 1260 O O . VAL A 1 162 ? 7.821 13.123 -1.783 1.00 97.38 162 VAL A O 1
ATOM 1263 N N . ALA A 1 163 ? 7.998 13.954 -3.847 1.00 97.62 163 ALA A N 1
ATOM 1264 C CA . ALA A 1 163 ? 6.778 13.305 -4.332 1.00 97.62 163 ALA A CA 1
ATOM 1265 C C . ALA A 1 163 ? 6.778 11.777 -4.097 1.00 97.62 163 ALA A C 1
ATOM 1267 O O . ALA A 1 163 ? 7.780 11.098 -4.344 1.00 97.62 163 ALA A O 1
ATOM 1268 N N . ILE A 1 164 ? 5.628 11.222 -3.689 1.00 97.62 164 ILE A N 1
ATOM 1269 C CA . ILE A 1 164 ? 5.474 9.813 -3.272 1.00 97.62 164 ILE A CA 1
ATOM 1270 C C . ILE A 1 164 ? 6.063 8.804 -4.278 1.00 97.62 164 ILE A C 1
ATOM 1272 O O . ILE A 1 164 ? 6.878 7.984 -3.855 1.00 97.62 164 ILE A O 1
ATOM 1276 N N . PRO A 1 165 ? 5.791 8.872 -5.600 1.00 96.88 165 PRO A N 1
ATOM 1277 C CA . PRO A 1 165 ? 6.354 7.900 -6.544 1.00 96.88 165 PRO A CA 1
ATOM 1278 C C . PRO A 1 165 ? 7.888 7.935 -6.611 1.00 96.88 165 PRO A C 1
ATOM 1280 O O . PRO A 1 165 ? 8.542 6.906 -6.785 1.00 96.88 165 PRO A O 1
ATOM 1283 N N . ARG A 1 166 ? 8.489 9.120 -6.441 1.00 97.38 166 ARG A N 1
ATOM 1284 C CA . ARG A 1 166 ? 9.949 9.306 -6.461 1.00 97.38 166 ARG A CA 1
ATOM 1285 C C . ARG A 1 166 ? 10.584 8.831 -5.157 1.00 97.38 166 ARG A C 1
ATOM 1287 O O . ARG A 1 166 ? 11.646 8.208 -5.193 1.00 97.38 166 ARG A O 1
ATOM 1294 N N . ALA A 1 167 ? 9.911 9.050 -4.028 1.00 96.88 167 ALA A N 1
ATOM 1295 C CA . ALA A 1 167 ? 10.299 8.488 -2.740 1.00 96.88 167 ALA A CA 1
ATOM 1296 C C . ALA A 1 167 ? 10.259 6.950 -2.765 1.00 96.88 167 ALA A C 1
ATOM 1298 O O . ALA A 1 167 ? 11.232 6.311 -2.367 1.00 96.88 167 ALA A O 1
ATOM 1299 N N . VAL A 1 168 ? 9.191 6.353 -3.308 1.00 96.56 168 VAL A N 1
ATOM 1300 C CA . VAL A 1 168 ? 9.056 4.895 -3.484 1.00 96.56 168 VAL A CA 1
ATOM 1301 C C . VAL A 1 168 ? 10.164 4.343 -4.381 1.00 96.56 168 VAL A C 1
ATOM 1303 O O . VAL A 1 168 ? 10.820 3.372 -4.007 1.00 96.56 168 VAL A O 1
ATOM 1306 N N . TRP A 1 169 ? 10.446 4.983 -5.524 1.00 95.69 169 TRP A N 1
ATOM 1307 C CA . TRP A 1 169 ? 11.571 4.599 -6.385 1.00 95.69 169 TRP A CA 1
ATOM 1308 C C . TRP A 1 169 ? 12.895 4.580 -5.614 1.00 95.69 169 TRP A C 1
ATOM 1310 O O . TRP A 1 169 ? 13.62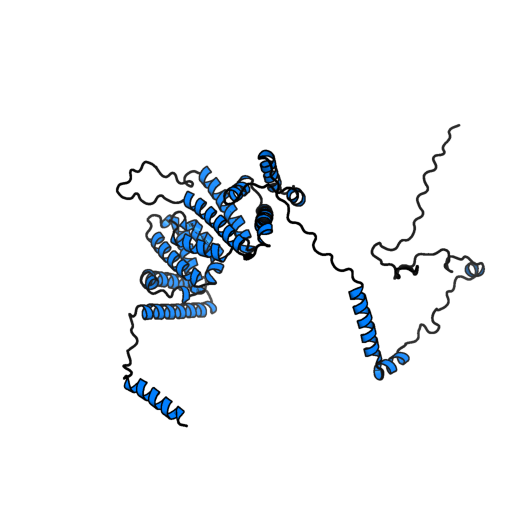0 3.583 -5.642 1.00 95.69 169 TRP A O 1
ATOM 1320 N N . PHE A 1 170 ? 13.192 5.655 -4.882 1.00 95.00 170 PHE A N 1
ATOM 1321 C CA . PHE A 1 170 ? 14.423 5.752 -4.109 1.00 95.00 170 PHE A CA 1
ATOM 1322 C C . PHE A 1 170 ? 14.493 4.684 -3.008 1.00 95.00 170 PHE A C 1
ATOM 1324 O O . PHE A 1 170 ? 15.531 4.045 -2.847 1.00 95.00 170 PHE A O 1
ATOM 1331 N N . LEU A 1 171 ? 13.394 4.424 -2.299 1.00 94.56 171 LEU A N 1
ATOM 1332 C CA . LEU A 1 171 ? 13.336 3.410 -1.246 1.00 94.56 171 LEU A CA 1
ATOM 1333 C C . LEU A 1 171 ? 13.464 1.981 -1.787 1.00 94.56 171 LEU A C 1
ATOM 1335 O O . LEU A 1 171 ? 14.111 1.149 -1.152 1.00 94.56 171 LEU A O 1
ATOM 1339 N N . ARG A 1 172 ? 12.947 1.694 -2.987 1.00 93.44 172 ARG A N 1
ATOM 1340 C CA . ARG A 1 172 ? 13.173 0.413 -3.681 1.00 93.44 172 ARG A CA 1
ATOM 1341 C C . ARG A 1 172 ? 14.641 0.229 -4.046 1.00 93.44 172 ARG A C 1
ATOM 1343 O O . ARG A 1 172 ? 15.209 -0.835 -3.809 1.00 93.44 172 ARG A O 1
ATOM 1350 N N . VAL A 1 173 ? 15.280 1.271 -4.576 1.00 92.88 173 VAL A N 1
ATOM 1351 C CA . VAL A 1 173 ? 16.724 1.256 -4.847 1.00 92.88 173 VAL A CA 1
ATOM 1352 C C . VAL A 1 173 ? 17.510 1.072 -3.550 1.00 92.88 173 VAL A C 1
ATOM 1354 O O . VAL A 1 173 ? 18.459 0.286 -3.501 1.00 92.88 173 VAL A O 1
ATOM 1357 N N . PHE A 1 174 ? 17.104 1.757 -2.482 1.00 91.06 174 PHE A N 1
ATOM 1358 C CA . PHE A 1 174 ? 17.720 1.651 -1.171 1.00 91.06 174 PHE A CA 1
ATOM 1359 C C . PHE A 1 174 ? 17.627 0.216 -0.630 1.00 91.06 174 PHE A C 1
ATOM 1361 O O . PHE A 1 174 ? 18.668 -0.377 -0.351 1.00 91.06 174 PHE A O 1
ATOM 1368 N N . GLY A 1 175 ? 16.433 -0.374 -0.554 1.00 90.31 175 GLY A N 1
ATOM 1369 C CA . GLY A 1 175 ? 16.238 -1.734 -0.045 1.00 90.31 175 GLY A CA 1
ATOM 1370 C C . GLY A 1 175 ? 16.814 -2.828 -0.943 1.00 90.31 175 GLY A C 1
ATOM 1371 O O . GLY A 1 175 ? 17.391 -3.803 -0.456 1.00 90.31 175 GLY A O 1
ATOM 1372 N N . GLY A 1 176 ? 16.776 -2.634 -2.263 1.00 90.62 176 GLY A N 1
ATOM 1373 C CA . GLY A 1 176 ? 17.457 -3.513 -3.211 1.00 90.62 176 GLY A CA 1
ATOM 1374 C C . GLY A 1 176 ? 18.963 -3.581 -2.950 1.00 90.62 176 GLY A C 1
ATOM 1375 O O . GLY A 1 176 ? 19.544 -4.661 -2.983 1.00 90.62 176 GLY A O 1
ATOM 1376 N N . ASN A 1 177 ? 19.591 -2.449 -2.619 1.00 89.56 177 ASN A N 1
ATOM 1377 C CA . ASN A 1 177 ? 21.015 -2.408 -2.297 1.00 89.56 177 ASN A CA 1
ATOM 1378 C C . ASN A 1 177 ? 21.329 -3.039 -0.926 1.00 89.56 177 ASN A C 1
ATOM 1380 O O . ASN A 1 177 ? 22.371 -3.675 -0.801 1.00 89.56 177 ASN A O 1
ATOM 1384 N N . GLU A 1 178 ? 20.461 -2.902 0.090 1.00 87.19 178 GLU A N 1
ATOM 1385 C CA . GLU A 1 178 ? 20.651 -3.596 1.384 1.00 87.19 178 GLU A CA 1
ATOM 1386 C C . GLU A 1 178 ? 20.563 -5.123 1.216 1.00 87.19 178 GLU A C 1
ATOM 1388 O O . GLU A 1 178 ? 21.328 -5.865 1.827 1.00 87.19 178 GLU A O 1
ATOM 1393 N N . THR A 1 179 ? 19.657 -5.604 0.358 1.00 88.88 179 THR A N 1
ATOM 1394 C CA . THR A 1 179 ? 19.434 -7.046 0.164 1.00 88.88 179 THR A CA 1
ATOM 1395 C C . THR A 1 179 ? 20.387 -7.689 -0.842 1.00 88.88 179 THR A C 1
ATOM 1397 O O . THR A 1 179 ? 20.625 -8.893 -0.754 1.00 88.88 179 THR A O 1
ATOM 1400 N N . ALA A 1 180 ? 20.981 -6.925 -1.766 1.00 86.88 180 ALA A N 1
ATOM 1401 C CA . ALA A 1 180 ? 21.842 -7.450 -2.831 1.00 86.88 180 ALA A CA 1
ATOM 1402 C C . ALA A 1 180 ? 22.996 -8.325 -2.309 1.00 86.88 180 ALA A C 1
ATOM 1404 O O . ALA A 1 180 ? 23.232 -9.405 -2.845 1.00 86.88 180 ALA A O 1
ATOM 1405 N N . GLY A 1 181 ? 23.675 -7.898 -1.238 1.00 82.44 181 GLY A N 1
ATOM 1406 C CA . GLY A 1 181 ? 24.778 -8.654 -0.626 1.00 82.44 181 GLY A CA 1
ATOM 1407 C C . GLY A 1 181 ? 24.341 -9.825 0.265 1.00 82.44 181 GLY A C 1
ATOM 1408 O O . GLY A 1 181 ? 25.171 -10.655 0.635 1.00 82.44 181 GLY A O 1
ATOM 1409 N N . LEU A 1 182 ? 23.055 -9.901 0.621 1.00 84.88 182 LEU A N 1
ATOM 1410 C CA . LEU A 1 182 ? 22.496 -10.949 1.482 1.00 84.88 182 LEU A CA 1
ATOM 1411 C C . LEU A 1 182 ? 21.968 -12.143 0.681 1.00 84.88 182 LEU A C 1
ATOM 1413 O O . LEU A 1 182 ? 21.976 -13.256 1.195 1.00 84.88 182 LEU A O 1
ATOM 1417 N N . ARG A 1 183 ? 21.575 -11.934 -0.583 1.00 83.94 183 ARG A N 1
ATOM 1418 C CA . ARG A 1 183 ? 20.965 -12.958 -1.456 1.00 83.94 183 ARG A CA 1
ATOM 1419 C C . ARG A 1 183 ? 21.812 -14.214 -1.662 1.00 83.94 183 ARG A C 1
ATOM 1421 O O . ARG A 1 183 ? 21.256 -15.283 -1.867 1.00 83.94 183 ARG A O 1
ATOM 1428 N N . ASN A 1 184 ? 23.136 -14.086 -1.597 1.00 84.00 184 ASN A N 1
ATOM 1429 C CA . ASN A 1 184 ? 24.066 -15.201 -1.806 1.00 84.00 184 ASN A CA 1
ATOM 1430 C C . ASN A 1 184 ? 24.473 -15.901 -0.497 1.00 84.00 184 ASN A C 1
ATOM 1432 O O . ASN A 1 184 ? 25.312 -16.799 -0.522 1.00 84.00 184 ASN A O 1
ATOM 1436 N N . ARG A 1 185 ? 23.942 -15.476 0.658 1.00 87.31 185 ARG A N 1
ATOM 1437 C CA . ARG A 1 185 ? 24.278 -16.071 1.957 1.00 87.31 185 ARG A CA 1
ATOM 1438 C C . ARG A 1 185 ? 23.382 -17.284 2.248 1.00 87.31 185 ARG A C 1
ATOM 1440 O O . ARG A 1 185 ? 22.184 -17.228 1.963 1.00 87.31 185 ARG A O 1
ATOM 1447 N N . PRO A 1 186 ? 23.919 -18.360 2.853 1.00 86.19 186 PRO A N 1
ATOM 1448 C CA . PRO A 1 186 ? 23.100 -19.487 3.290 1.00 86.19 186 PRO A CA 1
ATOM 1449 C C . PRO A 1 186 ? 22.080 -19.023 4.341 1.00 86.19 186 PRO A C 1
ATOM 1451 O O . PRO A 1 186 ? 22.415 -18.241 5.229 1.00 86.19 186 PRO A O 1
ATOM 1454 N N . GLY A 1 187 ? 20.830 -19.480 4.224 1.00 86.12 187 GLY A N 1
ATOM 1455 C CA . GLY A 1 187 ? 19.735 -19.071 5.115 1.00 86.12 187 GLY A CA 1
ATOM 1456 C C . GLY A 1 187 ? 19.087 -17.720 4.780 1.00 86.12 187 GLY A C 1
ATOM 1457 O O . GLY A 1 187 ? 18.328 -17.203 5.595 1.00 86.12 187 GLY A O 1
ATOM 1458 N N . TYR A 1 188 ? 19.362 -17.140 3.605 1.00 89.12 188 TYR A N 1
ATOM 1459 C CA . TYR A 1 188 ? 18.686 -15.927 3.141 1.00 89.12 188 TYR A CA 1
ATOM 1460 C C . TYR A 1 188 ? 17.168 -16.130 3.075 1.00 89.12 188 TYR A C 1
ATOM 1462 O O . TYR A 1 188 ? 16.672 -16.947 2.299 1.00 89.12 188 TYR A O 1
ATOM 1470 N N . ASN A 1 189 ? 16.433 -15.346 3.864 1.00 89.38 189 ASN A N 1
ATOM 1471 C CA . ASN A 1 189 ? 14.987 -15.247 3.758 1.00 89.38 189 ASN A CA 1
ATOM 1472 C C . ASN A 1 189 ? 14.614 -13.981 2.957 1.00 89.38 189 ASN A C 1
ATOM 1474 O O . ASN A 1 189 ? 14.829 -12.868 3.450 1.00 89.38 189 ASN A O 1
ATOM 1478 N N . PRO A 1 190 ? 14.016 -14.117 1.757 1.00 87.19 190 PRO A N 1
ATOM 1479 C CA . PRO A 1 190 ? 13.596 -12.979 0.941 1.00 87.19 190 PRO A CA 1
ATOM 1480 C C . PRO A 1 190 ? 12.621 -12.021 1.639 1.00 87.19 190 PRO A C 1
ATOM 1482 O O . PRO A 1 190 ? 12.632 -10.829 1.335 1.00 87.19 190 PRO A O 1
ATOM 1485 N N . THR A 1 191 ? 11.805 -12.509 2.579 1.00 89.38 191 THR A N 1
ATOM 1486 C CA . THR A 1 191 ? 10.784 -11.702 3.270 1.00 89.38 191 THR A CA 1
ATOM 1487 C C . THR A 1 191 ? 11.304 -11.005 4.524 1.00 89.38 191 THR A C 1
ATOM 1489 O O . THR A 1 191 ? 10.643 -10.124 5.064 1.00 89.38 191 THR A O 1
ATOM 1492 N N . GLN A 1 192 ? 12.507 -11.338 4.996 1.00 92.25 192 GLN A N 1
ATOM 1493 C CA . GLN A 1 192 ? 13.032 -10.752 6.230 1.00 92.25 192 GLN A CA 1
ATOM 1494 C C . GLN A 1 192 ? 13.158 -9.226 6.131 1.00 92.25 192 GLN A C 1
ATOM 1496 O O . GLN A 1 192 ? 12.804 -8.511 7.066 1.00 92.25 192 GLN A O 1
ATOM 1501 N N . TYR A 1 193 ? 13.600 -8.717 4.979 1.00 92.31 193 TYR A N 1
ATOM 1502 C CA . TYR A 1 193 ? 13.767 -7.280 4.787 1.00 92.31 193 TYR A CA 1
ATOM 1503 C C . TYR A 1 193 ? 12.433 -6.518 4.823 1.00 92.31 193 TYR A C 1
ATOM 1505 O O . TYR A 1 193 ? 12.377 -5.431 5.391 1.00 92.31 193 TYR A O 1
ATOM 1513 N N . SER A 1 194 ? 11.348 -7.073 4.264 1.00 93.88 194 SER A N 1
ATOM 1514 C CA . SER A 1 194 ? 10.028 -6.423 4.308 1.00 93.88 194 SER A CA 1
ATOM 1515 C C . SER A 1 194 ? 9.437 -6.419 5.719 1.00 93.88 194 SER A C 1
ATOM 1517 O O . SER A 1 194 ? 8.765 -5.459 6.093 1.00 93.88 194 SER A O 1
ATOM 1519 N N . VAL A 1 195 ? 9.738 -7.436 6.536 1.00 96.12 195 VAL A N 1
ATOM 1520 C CA . VAL A 1 195 ? 9.377 -7.479 7.964 1.00 96.12 195 VAL A CA 1
ATOM 1521 C C . VAL A 1 195 ? 10.174 -6.448 8.769 1.00 96.12 195 VAL A C 1
ATOM 1523 O O . VAL A 1 195 ? 9.607 -5.694 9.559 1.00 96.12 195 VAL A O 1
ATOM 1526 N N . GLU A 1 196 ? 11.489 -6.359 8.563 1.00 94.88 196 GLU A N 1
ATOM 1527 C CA . GLU A 1 196 ? 12.326 -5.332 9.198 1.00 94.88 196 GLU A CA 1
ATOM 1528 C C . GLU A 1 196 ? 11.874 -3.921 8.800 1.00 94.88 196 GLU A C 1
ATOM 1530 O O . GLU A 1 196 ? 11.734 -3.043 9.655 1.00 94.88 196 GLU A O 1
ATOM 1535 N N . TRP A 1 197 ? 11.563 -3.716 7.519 1.00 96.06 197 TRP A N 1
ATOM 1536 C CA . TRP A 1 197 ? 11.024 -2.456 7.021 1.00 96.06 197 TRP A CA 1
ATOM 1537 C C . TRP A 1 197 ? 9.646 -2.136 7.616 1.00 96.06 197 TRP A C 1
ATOM 1539 O O . TRP A 1 197 ? 9.409 -0.998 8.023 1.00 96.06 197 TRP A O 1
ATOM 1549 N N . ALA A 1 198 ? 8.768 -3.131 7.771 1.00 97.50 198 ALA A N 1
ATOM 1550 C CA . ALA A 1 198 ? 7.495 -2.975 8.474 1.00 97.50 198 ALA A CA 1
ATOM 1551 C C . ALA A 1 198 ? 7.694 -2.477 9.913 1.00 97.50 198 ALA A C 1
ATOM 1553 O O . ALA A 1 198 ? 6.996 -1.562 10.353 1.00 97.50 198 ALA A O 1
ATOM 1554 N N . ASN A 1 199 ? 8.686 -3.008 10.633 1.00 97.56 199 ASN A N 1
ATOM 1555 C CA . ASN A 1 199 ? 9.016 -2.565 11.991 1.00 97.56 199 ASN A CA 1
ATOM 1556 C C . ASN A 1 199 ? 9.549 -1.124 12.030 1.00 97.56 199 ASN A C 1
ATOM 1558 O O . ASN A 1 199 ? 9.219 -0.370 12.943 1.00 97.56 199 ASN A O 1
ATOM 1562 N N . VAL A 1 200 ? 10.327 -0.706 11.026 1.00 97.25 200 VAL A N 1
ATOM 1563 C CA . VAL A 1 200 ? 10.773 0.691 10.884 1.00 97.25 200 VAL A CA 1
ATOM 1564 C C . VAL A 1 200 ? 9.580 1.621 10.650 1.00 97.25 200 VAL A C 1
ATOM 1566 O O . VAL A 1 200 ? 9.453 2.642 11.321 1.00 97.25 200 VAL A O 1
ATOM 1569 N N . VAL A 1 201 ? 8.683 1.281 9.723 1.00 97.38 201 VAL A N 1
ATOM 1570 C CA . VAL A 1 201 ? 7.526 2.130 9.390 1.00 97.38 201 VAL A CA 1
ATOM 1571 C C . VAL A 1 201 ? 6.554 2.221 10.571 1.00 97.38 201 VAL A C 1
ATOM 1573 O O . VAL A 1 201 ? 6.166 3.318 10.972 1.00 97.38 201 VAL A O 1
ATOM 1576 N N . THR A 1 202 ? 6.214 1.091 11.191 1.00 97.69 202 THR A N 1
ATOM 1577 C CA . THR A 1 202 ? 5.330 1.058 12.370 1.00 97.69 202 THR A CA 1
ATOM 1578 C C . THR A 1 202 ? 5.968 1.732 13.588 1.00 97.69 202 THR A C 1
ATOM 1580 O O . THR A 1 202 ? 5.298 2.480 14.301 1.00 97.69 202 THR A O 1
ATOM 1583 N N . GLY A 1 203 ? 7.278 1.567 13.799 1.00 97.31 203 GLY A N 1
ATOM 1584 C CA . GLY A 1 203 ? 8.041 2.283 14.823 1.00 97.31 203 GLY A CA 1
ATOM 1585 C C . GLY A 1 203 ? 8.025 3.800 14.620 1.00 97.31 203 GLY A C 1
ATOM 1586 O O . GLY A 1 203 ? 7.857 4.560 15.580 1.00 97.31 203 GLY A O 1
ATOM 1587 N N . TYR A 1 204 ? 8.132 4.252 13.371 1.00 97.00 204 TYR A N 1
ATOM 1588 C CA . TYR A 1 204 ? 8.067 5.665 13.014 1.00 97.00 204 TYR A CA 1
ATOM 1589 C C . TYR A 1 204 ? 6.680 6.252 13.279 1.00 97.00 204 TYR A C 1
ATOM 1591 O O . TYR A 1 204 ? 6.557 7.310 13.900 1.00 97.00 204 TYR A O 1
ATOM 1599 N N . MET A 1 205 ? 5.625 5.538 12.882 1.00 96.31 205 MET A N 1
ATOM 1600 C CA . MET A 1 205 ? 4.243 5.927 13.166 1.00 96.31 205 MET A CA 1
ATOM 1601 C C . MET A 1 205 ? 3.964 5.955 14.668 1.00 96.31 205 MET A C 1
ATOM 1603 O O . MET A 1 205 ? 3.396 6.924 15.165 1.00 96.31 205 MET A O 1
ATOM 1607 N N . LYS A 1 206 ? 4.431 4.952 15.420 1.00 94.88 206 LYS A N 1
ATOM 1608 C CA . LYS A 1 206 ? 4.310 4.915 16.883 1.00 94.88 206 LYS A CA 1
ATOM 1609 C C . LYS A 1 206 ? 4.978 6.125 17.539 1.00 94.88 206 LYS A C 1
ATOM 1611 O O . LYS A 1 206 ? 4.394 6.715 18.444 1.00 94.88 206 LYS A O 1
ATOM 1616 N N . LYS A 1 207 ? 6.161 6.537 17.066 1.00 93.56 207 LYS A N 1
ATOM 1617 C CA . LYS A 1 207 ? 6.846 7.753 17.541 1.00 93.56 207 LYS A CA 1
ATOM 1618 C C . LYS A 1 207 ? 6.016 9.013 17.265 1.00 93.56 207 LYS A C 1
ATOM 1620 O O . LYS A 1 207 ? 5.874 9.846 18.152 1.00 93.56 207 LYS A O 1
ATOM 1625 N N . GLN A 1 208 ? 5.430 9.133 16.074 1.00 93.62 208 GLN A N 1
ATOM 1626 C CA . GLN A 1 208 ? 4.562 10.266 15.733 1.00 93.62 208 GLN A CA 1
ATOM 1627 C C . GLN A 1 208 ? 3.257 10.280 16.540 1.00 93.62 208 GLN A C 1
ATOM 1629 O O . GLN A 1 208 ? 2.815 11.347 16.951 1.00 93.62 208 GLN A O 1
ATOM 1634 N N . LEU A 1 209 ? 2.657 9.121 16.817 1.00 92.56 209 LEU A N 1
ATOM 1635 C CA . LEU A 1 209 ? 1.484 9.021 17.688 1.00 92.56 209 LEU A CA 1
ATOM 1636 C C . LEU A 1 209 ? 1.835 9.360 19.143 1.00 92.56 209 LEU A C 1
ATOM 1638 O O . LEU A 1 209 ? 1.037 9.984 19.839 1.00 92.56 209 LEU A O 1
ATOM 1642 N N . ALA A 1 210 ? 3.023 8.986 19.624 1.00 89.88 210 ALA A N 1
ATOM 1643 C CA . ALA A 1 210 ? 3.475 9.329 20.974 1.00 89.88 210 ALA A CA 1
ATOM 1644 C C . ALA A 1 210 ? 3.620 10.848 21.178 1.00 89.88 210 ALA A C 1
ATOM 1646 O O . ALA A 1 210 ? 3.364 11.341 22.272 1.00 89.88 210 ALA A O 1
ATOM 1647 N N . ASP A 1 211 ? 3.949 11.598 20.122 1.00 87.25 211 ASP A N 1
ATOM 1648 C CA . ASP A 1 211 ? 4.056 13.062 20.164 1.00 87.25 211 ASP A CA 1
ATOM 1649 C C . ASP A 1 211 ? 2.730 13.777 20.497 1.00 87.25 211 ASP A C 1
ATOM 1651 O O . ASP A 1 211 ? 2.745 14.919 20.961 1.00 87.25 211 ASP A O 1
ATOM 1655 N N . ILE A 1 212 ? 1.592 13.123 20.242 1.00 86.88 212 ILE A N 1
ATOM 1656 C CA . ILE A 1 212 ? 0.242 13.648 20.504 1.00 86.88 212 ILE A CA 1
ATOM 1657 C C . ILE A 1 212 ? -0.429 12.964 21.700 1.00 86.88 212 ILE A C 1
ATOM 1659 O O . ILE A 1 212 ? -1.594 13.223 21.995 1.00 86.88 212 ILE A O 1
ATOM 1663 N N . ALA A 1 213 ? 0.286 12.067 22.381 1.00 81.00 213 ALA A N 1
ATOM 1664 C CA . ALA A 1 213 ? -0.258 11.320 23.497 1.00 81.00 213 ALA A CA 1
ATOM 1665 C C . ALA A 1 213 ? -0.488 12.230 24.710 1.00 81.00 213 ALA A C 1
ATOM 1667 O O . ALA A 1 213 ? 0.419 12.947 25.119 1.00 81.00 213 ALA A O 1
ATOM 1668 N N . LEU A 1 214 ? -1.669 12.152 25.329 1.00 71.19 214 LEU A N 1
ATOM 1669 C CA . LEU A 1 214 ? -1.921 12.815 26.607 1.00 71.19 214 LEU A CA 1
ATOM 1670 C C . LEU A 1 214 ? -1.039 12.201 27.713 1.00 71.19 214 LEU A C 1
ATOM 1672 O O . LEU A 1 214 ? -0.833 10.981 27.708 1.00 71.19 214 LEU A O 1
ATOM 1676 N N . PRO A 1 215 ? -0.547 13.002 28.678 1.00 66.00 215 PRO A N 1
ATOM 1677 C CA . PRO A 1 215 ? 0.122 12.477 29.861 1.00 66.00 215 PRO A CA 1
ATOM 1678 C C . PRO A 1 215 ? -0.815 11.530 30.598 1.00 66.00 215 PRO A C 1
ATOM 1680 O O . PRO A 1 215 ? -1.994 11.833 30.784 1.00 66.00 215 PRO A O 1
ATOM 1683 N N . MET A 1 216 ? -0.289 10.401 31.065 1.00 55.91 216 MET A N 1
ATOM 1684 C CA . MET A 1 216 ? -1.029 9.575 32.015 1.00 55.91 216 MET A CA 1
ATOM 1685 C C . MET A 1 216 ? -1.277 10.392 33.287 1.00 55.91 216 MET A C 1
ATOM 1687 O O . MET A 1 216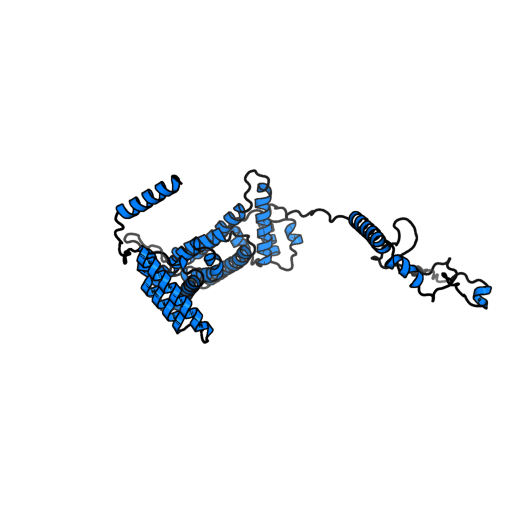 ? -0.395 11.146 33.708 1.00 55.91 216 MET A O 1
ATOM 1691 N N . ALA A 1 217 ? -2.463 10.246 33.888 1.00 51.72 217 ALA A N 1
ATOM 1692 C CA . ALA A 1 217 ? -2.801 10.925 35.134 1.00 51.72 217 ALA A CA 1
ATOM 1693 C C . ALA A 1 217 ? -1.660 10.741 36.161 1.00 51.72 217 ALA A C 1
ATOM 1695 O O . ALA A 1 217 ? -1.135 9.625 36.285 1.00 51.72 217 ALA A O 1
ATOM 1696 N N . PRO A 1 218 ? -1.234 11.807 36.864 1.00 49.12 218 PRO A N 1
ATOM 1697 C CA . PRO A 1 218 ? -0.145 11.719 37.824 1.00 49.12 218 PRO A CA 1
ATOM 1698 C C . PRO A 1 218 ? -0.468 10.650 38.865 1.00 49.12 218 PRO A C 1
ATOM 1700 O O . PRO A 1 218 ? -1.509 10.700 39.519 1.00 49.12 218 PRO A O 1
ATOM 1703 N N . ARG A 1 219 ? 0.427 9.673 39.031 1.00 51.16 219 ARG A N 1
ATOM 1704 C CA . ARG A 1 219 ? 0.347 8.763 40.175 1.00 51.16 219 ARG A CA 1
ATOM 1705 C C . ARG A 1 219 ? 0.530 9.595 41.453 1.00 51.16 219 ARG A C 1
ATOM 1707 O O . ARG A 1 219 ? 1.398 10.477 41.450 1.00 51.16 219 ARG A O 1
ATOM 1714 N N . PRO A 1 220 ? -0.228 9.333 42.533 1.00 42.56 220 PRO A N 1
ATOM 1715 C CA . PRO A 1 220 ? -0.023 10.024 43.803 1.00 42.56 220 PRO A CA 1
ATOM 1716 C C . PRO A 1 220 ? 1.448 9.890 44.235 1.00 42.56 220 PRO A C 1
ATOM 1718 O O . PRO A 1 220 ? 1.942 8.774 44.379 1.00 42.56 220 PRO A O 1
ATOM 1721 N N . GLY A 1 221 ? 2.160 11.016 44.375 1.00 55.72 221 GLY A N 1
ATOM 1722 C CA . GLY A 1 221 ? 3.556 11.061 44.843 1.00 55.72 221 GLY A CA 1
ATOM 1723 C C . GLY A 1 221 ? 4.620 11.557 43.849 1.00 55.72 221 GLY A C 1
ATOM 1724 O O . GLY A 1 221 ? 5.775 11.690 44.248 1.00 55.72 221 GLY A O 1
ATOM 1725 N N . LEU A 1 222 ? 4.286 11.875 42.589 1.00 50.28 222 LEU A N 1
ATOM 1726 C CA . LEU A 1 222 ? 5.247 12.470 41.642 1.00 50.28 222 LEU A CA 1
ATOM 1727 C C . LEU A 1 222 ? 5.069 13.995 41.522 1.00 50.28 222 LEU A C 1
ATOM 1729 O O . LEU A 1 222 ? 4.016 14.473 41.109 1.00 50.28 222 LEU A O 1
ATOM 1733 N N . ASN A 1 223 ? 6.121 14.757 41.840 1.00 41.84 223 ASN A N 1
ATOM 1734 C CA . ASN A 1 223 ? 6.169 16.212 41.664 1.00 41.84 223 ASN A CA 1
ATOM 1735 C C . ASN A 1 223 ? 5.980 16.597 40.182 1.00 41.84 223 ASN A C 1
ATOM 1737 O O . ASN A 1 223 ? 6.862 16.373 39.351 1.00 41.84 223 ASN A O 1
ATOM 1741 N N . ILE A 1 224 ? 4.842 17.211 39.855 1.00 49.91 224 ILE A N 1
ATOM 1742 C CA . ILE A 1 224 ? 4.505 17.687 38.507 1.00 49.91 224 ILE A CA 1
ATOM 1743 C C . ILE A 1 224 ? 5.256 19.000 38.253 1.00 49.91 224 ILE A C 1
ATOM 1745 O O . ILE A 1 224 ? 4.809 20.070 38.654 1.00 49.91 224 ILE A O 1
ATOM 1749 N N . LYS A 1 225 ? 6.417 18.929 37.590 1.00 42.31 225 LYS A N 1
ATOM 1750 C CA . LYS A 1 225 ? 7.154 20.115 37.099 1.00 42.31 225 LYS A CA 1
ATOM 1751 C C . LYS A 1 225 ? 6.996 20.374 35.597 1.00 42.31 225 LYS A C 1
ATOM 1753 O O . LYS A 1 225 ? 7.599 21.310 35.085 1.00 42.31 225 LYS A O 1
ATOM 1758 N N . GLN A 1 226 ? 6.214 19.574 34.872 1.00 45.16 226 GLN A N 1
ATOM 1759 C CA . GLN A 1 226 ? 6.042 19.747 33.428 1.00 45.16 226 GLN A CA 1
ATOM 1760 C C . GLN A 1 226 ? 4.567 19.843 33.051 1.00 45.16 226 GLN A C 1
ATOM 1762 O O . GLN A 1 226 ? 3.851 18.848 32.979 1.00 45.16 226 GLN A O 1
ATOM 1767 N N . THR A 1 227 ? 4.125 21.069 32.783 1.00 47.81 227 THR A N 1
ATOM 1768 C CA . THR A 1 227 ? 2.882 21.357 32.073 1.00 47.81 227 THR A CA 1
ATOM 1769 C C . THR A 1 227 ? 3.003 20.759 30.673 1.00 47.81 227 THR A C 1
ATOM 1771 O O . THR A 1 227 ? 3.848 21.183 29.883 1.00 47.81 227 THR A O 1
ATOM 1774 N N . PHE A 1 228 ? 2.205 19.741 30.362 1.00 53.28 228 PHE A N 1
ATOM 1775 C CA . PHE A 1 228 ? 2.175 19.162 29.024 1.00 53.28 228 PHE A CA 1
ATOM 1776 C C . PHE A 1 228 ? 1.670 20.207 28.026 1.00 53.28 228 PHE A C 1
ATOM 1778 O O . PHE A 1 228 ? 0.497 20.571 28.035 1.00 53.28 228 PHE A O 1
ATOM 1785 N N . LYS A 1 229 ? 2.562 20.694 27.161 1.00 56.53 229 LYS A N 1
ATOM 1786 C CA . LYS A 1 229 ? 2.179 21.405 25.940 1.00 56.53 229 LYS A CA 1
ATOM 1787 C C . LYS A 1 229 ? 2.058 20.366 24.832 1.00 56.53 229 LYS A C 1
ATOM 1789 O O . LYS A 1 229 ? 3.071 19.932 24.286 1.00 56.53 229 LYS A O 1
ATOM 1794 N N . GLY A 1 230 ? 0.836 19.931 24.534 1.00 63.91 230 GLY A N 1
ATOM 1795 C CA . GLY A 1 230 ? 0.598 19.003 23.430 1.00 63.91 230 GLY A CA 1
ATOM 1796 C C . GLY A 1 230 ? 1.064 19.617 22.112 1.00 63.91 230 GLY A C 1
ATOM 1797 O O . GLY A 1 230 ? 0.804 20.791 21.857 1.00 63.91 230 GLY A O 1
ATOM 1798 N N . LYS A 1 231 ? 1.730 18.841 21.244 1.00 67.69 231 LYS A N 1
ATOM 1799 C CA . LYS A 1 231 ? 2.183 19.354 19.933 1.00 67.69 231 LYS A CA 1
ATOM 1800 C C . LYS A 1 231 ? 1.038 19.883 19.061 1.00 67.69 231 LYS A C 1
ATOM 1802 O O . LYS A 1 231 ? 1.280 20.693 18.177 1.00 67.69 231 LYS A O 1
ATOM 1807 N N . LEU A 1 232 ? -0.192 19.438 19.326 1.00 76.69 232 LEU A N 1
ATOM 1808 C CA . LEU A 1 232 ? -1.407 19.881 18.639 1.00 76.69 232 LEU A CA 1
ATOM 1809 C C . LEU A 1 232 ? -2.020 21.167 19.220 1.00 76.69 232 LEU A C 1
ATOM 1811 O O . LEU A 1 232 ? -2.957 21.706 18.632 1.00 76.69 232 LEU A O 1
ATOM 1815 N N . SER A 1 233 ? -1.529 21.640 20.369 1.00 77.88 233 SER A N 1
ATOM 1816 C CA . SER A 1 233 ? -2.016 22.860 21.021 1.00 77.88 233 SER A CA 1
ATOM 1817 C C . SER A 1 233 ? -1.510 24.127 20.330 1.00 77.88 233 SER A C 1
ATOM 1819 O O . SER A 1 233 ? -2.193 25.145 20.357 1.00 77.88 233 SER A O 1
ATOM 1821 N N . ASP A 1 234 ? -0.332 24.061 19.707 1.00 84.19 234 ASP A N 1
ATOM 1822 C CA . ASP A 1 234 ? 0.234 25.138 18.898 1.00 84.19 234 ASP A CA 1
ATOM 1823 C C . ASP A 1 234 ? -0.169 24.984 17.423 1.00 84.19 234 ASP A C 1
ATOM 1825 O O . ASP A 1 234 ? -0.165 23.873 16.890 1.00 84.19 234 ASP A O 1
ATOM 1829 N N . ALA A 1 235 ? -0.523 26.087 16.756 1.00 87.38 235 ALA A N 1
ATOM 1830 C CA . ALA A 1 235 ? -1.029 26.052 15.382 1.00 87.38 235 ALA A CA 1
ATOM 1831 C C . ALA A 1 235 ? 0.048 25.597 14.382 1.00 87.38 235 ALA A C 1
ATOM 1833 O O . ALA A 1 235 ? -0.218 24.710 13.568 1.00 87.38 235 ALA A O 1
ATOM 1834 N N . GLU A 1 236 ? 1.266 26.137 14.489 1.00 87.88 236 GLU A N 1
ATOM 1835 C CA . GLU A 1 236 ? 2.387 25.751 13.624 1.00 87.88 236 GLU A CA 1
ATOM 1836 C C . GLU A 1 236 ? 2.845 24.316 13.908 1.00 87.88 236 GLU A C 1
ATOM 1838 O O . GLU A 1 236 ? 3.082 23.528 12.989 1.00 87.88 236 GLU A O 1
ATOM 1843 N N . GLY A 1 237 ? 2.951 23.947 15.190 1.00 87.56 237 GLY A N 1
ATOM 1844 C CA . GLY A 1 237 ? 3.270 22.586 15.616 1.00 87.56 237 GLY A CA 1
ATOM 1845 C C . GLY A 1 237 ? 2.274 21.556 15.081 1.00 87.56 237 GLY A C 1
ATOM 1846 O O . GLY A 1 237 ? 2.682 20.505 14.574 1.00 87.56 237 GLY A O 1
ATOM 1847 N N . ARG A 1 238 ? 0.977 21.886 15.122 1.00 89.88 238 ARG A N 1
ATOM 1848 C CA . ARG A 1 238 ? -0.103 21.062 14.575 1.00 89.88 238 ARG A CA 1
ATOM 1849 C C . ARG A 1 238 ? 0.028 20.889 13.068 1.00 89.88 238 ARG A C 1
ATOM 1851 O O . ARG A 1 238 ? -0.029 19.757 12.597 1.00 89.88 238 ARG A O 1
ATOM 1858 N N . GLU A 1 239 ? 0.226 21.968 12.317 1.00 92.94 239 GLU A N 1
ATOM 1859 C CA . GLU A 1 239 ? 0.358 21.905 10.858 1.00 92.94 239 GLU A CA 1
ATOM 1860 C C . GLU A 1 239 ? 1.561 21.052 10.431 1.00 92.94 239 GLU A C 1
ATOM 1862 O O . GLU A 1 239 ? 1.429 20.149 9.601 1.00 92.94 239 GLU A O 1
ATOM 1867 N N . ARG A 1 240 ? 2.721 21.252 11.071 1.00 91.75 240 ARG A N 1
ATOM 1868 C CA . ARG A 1 240 ? 3.928 20.456 10.800 1.00 91.75 240 ARG A CA 1
ATOM 1869 C C . ARG A 1 240 ? 3.720 18.976 11.110 1.00 91.75 240 ARG A C 1
ATOM 1871 O O . ARG A 1 240 ? 4.158 18.123 10.337 1.00 91.75 240 ARG A O 1
ATOM 1878 N N . TRP A 1 241 ? 3.057 18.659 12.225 1.00 93.69 241 TRP A N 1
ATOM 1879 C CA . TRP A 1 241 ? 2.754 17.274 12.583 1.00 93.69 241 TRP A CA 1
ATOM 1880 C C . TRP A 1 241 ? 1.774 16.639 11.589 1.00 93.69 241 TRP A C 1
ATOM 1882 O O . TRP A 1 241 ? 2.042 15.540 11.109 1.00 93.69 241 TRP A O 1
ATOM 1892 N N . ILE A 1 242 ? 0.696 17.340 11.216 1.00 94.19 242 ILE A N 1
ATOM 1893 C CA . ILE A 1 242 ? -0.294 16.856 10.240 1.00 94.19 242 ILE A CA 1
ATOM 1894 C C . ILE A 1 242 ? 0.365 16.604 8.883 1.00 94.19 242 ILE A C 1
ATOM 1896 O O . ILE A 1 242 ? 0.154 15.540 8.301 1.00 94.19 242 ILE A O 1
ATOM 1900 N N . SER A 1 243 ? 1.190 17.534 8.394 1.00 95.88 243 SER A N 1
ATOM 1901 C CA . SER A 1 243 ? 1.930 17.379 7.135 1.00 95.88 243 SER A CA 1
ATOM 1902 C C . SER A 1 243 ? 2.801 16.117 7.156 1.00 95.88 243 SER A C 1
ATOM 1904 O O . SER A 1 243 ? 2.706 15.266 6.267 1.00 95.88 243 SER A O 1
ATOM 1906 N N . ARG A 1 244 ? 3.588 15.935 8.223 1.00 95.88 244 ARG A N 1
ATOM 1907 C CA . ARG A 1 244 ? 4.481 14.780 8.392 1.00 95.88 244 ARG A CA 1
ATOM 1908 C C . ARG A 1 244 ? 3.723 13.457 8.492 1.00 95.88 244 ARG A C 1
ATOM 1910 O O . ARG A 1 244 ? 4.109 12.476 7.852 1.00 95.88 244 ARG A O 1
ATOM 1917 N N . PHE A 1 245 ? 2.635 13.429 9.259 1.00 96.12 245 PHE A N 1
ATOM 1918 C CA . PHE A 1 245 ? 1.823 12.230 9.437 1.00 96.12 245 PHE A CA 1
ATOM 1919 C C . PHE A 1 245 ? 1.094 11.858 8.140 1.00 96.12 245 PHE A C 1
ATOM 1921 O O . PHE A 1 245 ? 1.119 10.700 7.730 1.00 96.12 245 PHE A O 1
ATOM 1928 N N . THR A 1 246 ? 0.543 12.840 7.424 1.00 96.88 246 THR A N 1
ATOM 1929 C CA . THR A 1 246 ? -0.127 12.640 6.126 1.00 96.88 246 THR A CA 1
ATOM 1930 C C . THR A 1 246 ? 0.834 12.105 5.066 1.00 96.88 246 THR A C 1
ATOM 1932 O O . THR A 1 246 ? 0.496 11.177 4.324 1.00 96.88 246 THR A O 1
ATOM 1935 N N . TYR A 1 247 ? 2.058 12.636 5.020 1.00 98.06 247 TYR A N 1
ATOM 1936 C CA . TYR A 1 247 ? 3.105 12.129 4.137 1.00 98.06 247 TYR A CA 1
ATOM 1937 C C . TYR A 1 247 ? 3.467 10.673 4.466 1.00 98.06 247 TYR A C 1
ATOM 1939 O O . TYR A 1 247 ? 3.542 9.827 3.575 1.00 98.06 247 TYR A O 1
ATOM 1947 N N . CYS A 1 248 ? 3.600 10.350 5.758 1.00 97.31 248 CYS A N 1
ATOM 1948 C CA . CYS A 1 248 ? 3.838 8.986 6.226 1.00 97.31 248 CYS A CA 1
ATOM 1949 C C . CYS A 1 248 ? 2.716 8.017 5.816 1.00 97.31 248 CYS A C 1
ATOM 1951 O O . CYS A 1 248 ? 3.010 6.919 5.350 1.00 97.31 248 CYS A O 1
ATOM 1953 N N . LEU A 1 249 ? 1.445 8.415 5.950 1.00 97.50 249 LEU A N 1
ATOM 1954 C CA . LEU A 1 249 ? 0.302 7.604 5.513 1.00 97.50 249 LEU A CA 1
ATOM 1955 C C . LEU A 1 249 ? 0.292 7.397 3.993 1.00 97.50 249 LEU A C 1
ATOM 1957 O O . LEU A 1 249 ? 0.008 6.304 3.514 1.00 97.50 249 LEU A O 1
ATOM 1961 N N . SER A 1 250 ? 0.651 8.426 3.226 1.00 98.00 250 SER A N 1
ATOM 1962 C CA . SER A 1 250 ? 0.718 8.342 1.761 1.00 98.00 250 SER A CA 1
ATOM 1963 C C . SER A 1 250 ? 1.811 7.377 1.286 1.00 98.00 250 SER A C 1
ATOM 1965 O O . SER A 1 250 ? 1.598 6.605 0.349 1.00 98.00 250 SER A O 1
ATOM 1967 N N . LEU A 1 251 ? 2.959 7.367 1.969 1.00 97.62 251 LEU A N 1
ATOM 1968 C CA . LEU A 1 251 ? 4.001 6.363 1.755 1.00 97.62 251 LEU A CA 1
ATOM 1969 C C . LEU A 1 251 ? 3.528 4.960 2.152 1.00 97.62 251 LEU A C 1
ATOM 1971 O O . LEU A 1 251 ? 3.694 4.028 1.370 1.00 97.62 251 LEU A O 1
ATOM 1975 N N . LEU A 1 252 ? 2.908 4.815 3.329 1.00 97.81 252 LEU A N 1
ATOM 1976 C CA . LEU A 1 252 ? 2.403 3.534 3.828 1.00 97.81 252 LEU A CA 1
ATOM 1977 C C . LEU A 1 252 ? 1.440 2.872 2.837 1.00 97.81 252 LEU A C 1
ATOM 1979 O O . LEU A 1 252 ? 1.597 1.686 2.571 1.00 97.81 252 LEU A O 1
ATOM 1983 N N . ARG A 1 253 ? 0.513 3.633 2.243 1.00 97.88 253 ARG A N 1
ATOM 1984 C CA . ARG A 1 253 ? -0.408 3.122 1.212 1.00 97.88 253 ARG A CA 1
ATOM 1985 C C . ARG A 1 253 ? 0.331 2.465 0.055 1.00 97.88 253 ARG A C 1
ATOM 1987 O O . ARG A 1 253 ? -0.018 1.359 -0.343 1.00 97.88 253 ARG A O 1
ATOM 1994 N N . SER A 1 254 ? 1.372 3.132 -0.445 1.00 97.38 254 SER A N 1
ATOM 1995 C CA . SER A 1 254 ? 2.207 2.604 -1.530 1.00 97.38 254 SER A CA 1
ATOM 1996 C C . SER A 1 254 ? 3.006 1.385 -1.065 1.00 97.38 254 SER A C 1
ATOM 1998 O O . SER A 1 254 ? 3.109 0.396 -1.778 1.00 97.38 254 SER A O 1
ATOM 2000 N N . PHE A 1 255 ? 3.547 1.413 0.157 1.00 97.12 255 PHE A N 1
ATOM 2001 C CA . PHE A 1 255 ? 4.314 0.286 0.684 1.00 97.12 255 PHE A CA 1
ATOM 2002 C C . PHE A 1 255 ? 3.463 -0.960 0.923 1.00 97.12 255 PHE A C 1
ATOM 2004 O O . PHE A 1 255 ? 3.955 -2.066 0.715 1.00 97.12 255 PHE A O 1
ATOM 2011 N N . TYR A 1 256 ? 2.222 -0.785 1.374 1.00 97.00 256 TYR A N 1
ATOM 2012 C CA . TYR A 1 256 ? 1.287 -1.871 1.643 1.00 97.00 256 TYR A CA 1
ATOM 2013 C C . TYR A 1 256 ? 0.765 -2.493 0.341 1.00 97.00 256 TYR A C 1
ATOM 2015 O O . TYR A 1 256 ? 0.785 -3.714 0.192 1.00 97.00 256 TYR A O 1
ATOM 2023 N N . SER A 1 257 ? 0.349 -1.672 -0.633 1.00 96.06 257 SER A N 1
ATOM 2024 C CA . SER A 1 257 ? -0.180 -2.167 -1.915 1.00 96.06 257 SER A CA 1
ATOM 2025 C C . SER A 1 257 ? 0.877 -2.877 -2.763 1.00 96.06 257 SER A C 1
ATOM 2027 O O . SER A 1 257 ? 0.565 -3.830 -3.472 1.00 96.06 257 SER A O 1
ATOM 2029 N N . GLU A 1 258 ? 2.135 -2.446 -2.666 1.00 94.31 258 GLU A N 1
ATOM 2030 C CA . GLU A 1 258 ? 3.255 -3.017 -3.416 1.00 94.31 258 GLU A CA 1
ATOM 2031 C C . GLU A 1 258 ? 4.022 -4.108 -2.646 1.00 94.31 258 GLU A C 1
ATOM 2033 O O . GLU A 1 258 ? 5.026 -4.618 -3.146 1.00 94.31 258 GLU A O 1
ATOM 2038 N N . GLY A 1 259 ? 3.600 -4.455 -1.424 1.00 93.12 259 GLY A N 1
ATOM 2039 C CA . GLY A 1 259 ? 4.246 -5.482 -0.596 1.00 93.12 259 GLY A CA 1
ATOM 2040 C C . GLY A 1 259 ? 5.660 -5.124 -0.112 1.00 93.12 259 GLY A C 1
ATOM 2041 O O . GLY A 1 259 ? 6.450 -6.011 0.210 1.00 93.12 259 GLY A O 1
ATOM 2042 N N . MET A 1 260 ? 6.010 -3.833 -0.066 1.00 94.38 260 MET A N 1
ATOM 2043 C CA . MET A 1 260 ? 7.287 -3.371 0.496 1.00 94.38 260 MET A CA 1
ATOM 2044 C C . MET A 1 260 ? 7.323 -3.510 2.021 1.00 94.38 260 MET A C 1
ATOM 2046 O O . MET A 1 260 ? 8.375 -3.781 2.599 1.00 94.38 260 MET A O 1
ATOM 2050 N N . VAL A 1 261 ? 6.181 -3.292 2.670 1.00 96.62 261 VAL A N 1
ATOM 2051 C CA . VAL A 1 261 ? 5.960 -3.576 4.090 1.00 96.62 261 VAL A CA 1
ATOM 2052 C C . VAL A 1 261 ? 5.281 -4.934 4.184 1.00 96.62 261 VAL A C 1
ATOM 2054 O O . VAL A 1 261 ? 4.332 -5.197 3.453 1.00 96.62 261 VAL A O 1
ATOM 2057 N N . ASP A 1 262 ? 5.748 -5.800 5.083 1.00 96.75 262 ASP A N 1
ATOM 2058 C CA . ASP A 1 262 ? 5.026 -7.040 5.358 1.00 96.75 262 ASP A CA 1
ATOM 2059 C C . ASP A 1 262 ? 3.642 -6.736 5.956 1.00 96.75 262 ASP A C 1
ATOM 2061 O O . ASP A 1 262 ? 3.518 -6.188 7.060 1.00 96.75 262 ASP A O 1
ATOM 2065 N N . ASN A 1 263 ? 2.596 -7.101 5.212 1.00 96.31 263 ASN A N 1
ATOM 2066 C CA . ASN A 1 263 ? 1.215 -6.797 5.575 1.00 96.31 263 ASN A CA 1
ATOM 2067 C C . ASN A 1 263 ? 0.835 -7.429 6.918 1.00 96.31 263 ASN A C 1
ATOM 2069 O O . ASN A 1 263 ? 0.152 -6.795 7.716 1.00 96.31 263 ASN A O 1
ATOM 2073 N N . ARG A 1 264 ? 1.297 -8.649 7.219 1.00 95.25 264 ARG A N 1
ATOM 2074 C CA . ARG A 1 264 ? 0.955 -9.331 8.474 1.00 95.25 264 ARG A CA 1
ATOM 2075 C C . ARG A 1 264 ? 1.571 -8.617 9.673 1.00 95.25 264 ARG A C 1
ATOM 2077 O O . ARG A 1 264 ? 0.874 -8.401 10.663 1.00 95.25 264 ARG A O 1
ATOM 2084 N N . THR A 1 265 ? 2.846 -8.242 9.592 1.00 96.56 265 THR A N 1
ATOM 2085 C CA . THR A 1 265 ? 3.535 -7.480 10.640 1.00 96.56 265 THR A CA 1
ATOM 2086 C C . THR A 1 265 ? 2.861 -6.131 10.873 1.00 96.56 265 THR A C 1
ATOM 2088 O O . THR A 1 265 ? 2.590 -5.776 12.021 1.00 96.56 265 THR A O 1
ATOM 2091 N N . PHE A 1 266 ? 2.529 -5.404 9.803 1.00 98.06 266 PHE A N 1
ATOM 2092 C CA . PHE A 1 266 ? 1.839 -4.119 9.909 1.00 98.06 266 PHE A CA 1
ATOM 2093 C C . PHE A 1 266 ? 0.452 -4.246 10.557 1.00 98.06 266 PHE A C 1
ATOM 2095 O O . PHE A 1 266 ? 0.150 -3.525 11.508 1.00 98.06 266 PHE A O 1
ATOM 2102 N N . LEU A 1 267 ? -0.375 -5.185 10.089 1.00 97.75 267 LEU A N 1
ATOM 2103 C CA . LEU A 1 267 ? -1.727 -5.376 10.617 1.00 97.75 267 LEU A CA 1
ATOM 2104 C C . LEU A 1 267 ? -1.703 -5.837 12.080 1.00 97.75 267 LEU A C 1
ATOM 2106 O O . LEU A 1 267 ? -2.472 -5.331 12.890 1.00 97.75 267 LEU A O 1
ATOM 2110 N N . ALA A 1 268 ? -0.787 -6.736 12.456 1.00 97.31 268 ALA A N 1
ATOM 2111 C CA . ALA A 1 268 ? -0.621 -7.147 13.850 1.00 97.31 268 ALA A CA 1
ATOM 2112 C C . ALA A 1 268 ? -0.261 -5.962 14.765 1.00 97.31 268 ALA A C 1
ATOM 2114 O O . ALA A 1 268 ? -0.823 -5.829 15.856 1.00 97.31 268 ALA A O 1
ATOM 2115 N N . TRP A 1 269 ? 0.626 -5.070 14.310 1.00 97.75 269 TRP A N 1
ATOM 2116 C CA . TRP A 1 269 ? 0.930 -3.832 15.027 1.00 97.75 269 TRP A CA 1
ATOM 2117 C C . TRP A 1 269 ? -0.296 -2.919 15.139 1.00 97.75 269 TRP A C 1
ATOM 2119 O O . TRP A 1 269 ? -0.540 -2.377 16.214 1.00 97.75 269 TRP A O 1
ATOM 2129 N N . LEU A 1 270 ? -1.088 -2.766 14.075 1.00 97.94 270 LEU A N 1
ATOM 2130 C CA . LEU A 1 270 ? -2.278 -1.910 14.076 1.00 97.94 270 LEU A CA 1
ATOM 2131 C C . LEU A 1 270 ? -3.332 -2.388 15.085 1.00 97.94 270 LEU A C 1
ATOM 2133 O O . LEU A 1 270 ? -3.877 -1.584 15.847 1.00 97.94 270 LEU A O 1
ATOM 2137 N N . VAL A 1 271 ? -3.552 -3.702 15.164 1.00 97.50 271 VAL A N 1
ATOM 2138 C CA . VAL A 1 271 ? -4.414 -4.318 16.182 1.00 97.50 271 VAL A CA 1
ATOM 2139 C C . VAL A 1 271 ? -3.902 -4.006 17.590 1.00 97.50 271 VAL A C 1
ATOM 2141 O O . VAL A 1 271 ? -4.652 -3.517 18.435 1.00 97.50 271 VAL A O 1
ATOM 2144 N N . GLN A 1 272 ? -2.605 -4.208 17.840 1.00 96.75 272 GLN A N 1
ATOM 2145 C CA . GLN A 1 272 ? -1.994 -3.887 19.132 1.00 96.75 272 GLN A CA 1
ATOM 2146 C C . GLN A 1 272 ? -2.090 -2.386 19.464 1.00 96.75 272 GLN A C 1
ATOM 2148 O O . GLN A 1 272 ? -2.330 -2.006 20.615 1.00 96.75 272 GLN A O 1
ATOM 2153 N N . GLN A 1 273 ? -1.904 -1.518 18.471 1.00 96.38 273 GLN A N 1
ATOM 2154 C CA . GLN A 1 273 ? -1.957 -0.072 18.642 1.00 96.38 273 GLN A CA 1
ATOM 2155 C C . GLN A 1 273 ? -3.380 0.395 18.971 1.00 96.38 273 GLN A C 1
ATOM 2157 O O . GLN A 1 273 ? -3.532 1.261 19.826 1.00 96.38 273 GLN A O 1
ATOM 2162 N N . THR A 1 274 ? -4.414 -0.225 18.394 1.00 95.81 274 THR A N 1
ATOM 2163 C CA . THR A 1 274 ? -5.830 0.019 18.745 1.00 95.81 274 THR A CA 1
ATOM 2164 C C . THR A 1 274 ? -6.106 -0.323 20.212 1.00 95.81 274 THR A C 1
ATOM 2166 O O . THR A 1 274 ? -6.766 0.426 20.935 1.00 95.81 274 THR A O 1
ATOM 2169 N N . GLY A 1 275 ? -5.523 -1.421 20.696 1.00 93.50 275 GLY A N 1
ATOM 2170 C CA . GLY A 1 275 ? -5.625 -1.828 22.096 1.00 93.50 275 GLY A CA 1
ATOM 2171 C C . GLY A 1 275 ? -4.835 -0.958 23.079 1.00 93.50 275 GLY A C 1
ATOM 2172 O O . GLY A 1 275 ? -5.154 -0.959 24.262 1.00 93.50 275 GLY A O 1
ATOM 2173 N N . THR A 1 276 ? -3.843 -0.175 22.639 1.00 92.81 276 THR A N 1
ATOM 2174 C CA . THR A 1 276 ? -2.923 0.573 23.534 1.00 92.81 276 THR A CA 1
ATOM 2175 C C . THR A 1 276 ? -2.953 2.095 23.374 1.00 92.81 276 THR A C 1
ATOM 2177 O O . THR A 1 276 ? -2.402 2.798 24.223 1.00 92.81 276 THR A O 1
ATOM 2180 N N . CYS A 1 277 ? -3.591 2.625 22.330 1.00 92.25 277 CYS A N 1
ATOM 2181 C CA . CYS A 1 277 ? -3.684 4.062 22.088 1.00 92.25 277 CYS A CA 1
ATOM 2182 C C . CYS A 1 277 ? -4.536 4.784 23.144 1.00 92.25 277 CYS A C 1
ATOM 2184 O O . CYS A 1 277 ? -5.518 4.237 23.624 1.00 92.25 277 CYS A O 1
ATOM 2186 N N . ASN A 1 278 ? -4.212 6.031 23.485 1.00 88.81 278 ASN A N 1
ATOM 2187 C CA . ASN A 1 278 ? -5.091 6.856 24.328 1.00 88.81 278 ASN A CA 1
ATOM 2188 C C . ASN A 1 278 ? -6.198 7.544 23.507 1.00 88.81 278 ASN A C 1
ATOM 2190 O O . ASN A 1 278 ? -6.169 7.531 22.276 1.00 88.81 278 ASN A O 1
ATOM 2194 N N . LEU A 1 279 ? -7.144 8.205 24.185 1.00 87.00 279 LEU A N 1
ATOM 2195 C CA . LEU A 1 279 ? -8.267 8.901 23.538 1.00 87.00 279 LEU A CA 1
ATOM 2196 C C . LEU A 1 279 ? -7.838 9.941 22.485 1.00 87.00 279 LEU A C 1
ATOM 2198 O O . LEU A 1 279 ? -8.504 10.076 21.463 1.00 87.00 279 LEU A O 1
ATOM 2202 N N . ALA A 1 280 ? -6.709 10.633 22.678 1.00 86.44 280 ALA A N 1
ATOM 2203 C CA . ALA A 1 280 ? -6.201 11.604 21.699 1.00 86.44 280 ALA A CA 1
ATOM 2204 C C . ALA A 1 280 ? -5.670 10.941 20.415 1.00 86.44 280 ALA A C 1
ATOM 2206 O O . ALA A 1 280 ? -5.753 11.513 19.330 1.00 86.44 280 ALA A O 1
ATOM 2207 N N . GLN A 1 281 ? -5.135 9.726 20.524 1.00 91.75 281 GLN A N 1
ATOM 2208 C CA . GLN A 1 281 ? -4.652 8.935 19.391 1.00 91.75 281 GLN A CA 1
ATOM 2209 C C . GLN A 1 281 ? -5.775 8.148 18.704 1.00 91.75 281 GLN A C 1
ATOM 2211 O O . GLN A 1 281 ? -5.679 7.869 17.509 1.00 91.75 281 GLN A O 1
ATOM 2216 N N . LEU A 1 282 ? -6.825 7.787 19.444 1.00 92.50 282 LEU A N 1
ATOM 2217 C CA . LEU A 1 282 ? -7.888 6.881 19.007 1.00 92.50 282 LEU A CA 1
ATOM 2218 C C . LEU A 1 282 ? -8.580 7.341 17.718 1.00 92.50 282 LEU A C 1
ATOM 2220 O O . LEU A 1 282 ? -8.866 6.514 16.856 1.00 92.50 282 LEU A O 1
ATOM 2224 N N . GLY A 1 283 ? -8.785 8.648 17.533 1.00 91.50 283 GLY A N 1
ATOM 2225 C CA . GLY A 1 283 ? -9.343 9.187 16.287 1.00 91.50 283 GLY A CA 1
ATOM 2226 C C . GLY A 1 283 ? -8.482 8.866 15.057 1.00 91.50 283 GLY A C 1
ATOM 2227 O O . GLY A 1 283 ? -8.997 8.456 14.023 1.00 91.50 283 GLY A O 1
ATOM 2228 N N . PHE A 1 284 ? -7.155 8.961 15.175 1.00 93.62 284 PHE A N 1
ATOM 2229 C CA . PHE A 1 284 ? -6.236 8.628 14.081 1.00 93.62 284 PHE A CA 1
ATOM 2230 C C . PHE A 1 284 ? -6.129 7.116 13.865 1.00 93.62 284 PHE A C 1
ATOM 2232 O O . PHE A 1 284 ? -6.128 6.648 12.728 1.00 93.62 284 PHE A O 1
ATOM 2239 N N . VAL A 1 285 ? -6.053 6.345 14.953 1.00 96.38 285 VAL A N 1
ATOM 2240 C CA . VAL A 1 285 ? -5.905 4.883 14.895 1.00 96.38 285 VAL A CA 1
ATOM 2241 C C . VAL A 1 285 ? -7.177 4.209 14.377 1.00 96.38 285 VAL A C 1
ATOM 2243 O O . VAL A 1 285 ? -7.076 3.275 13.589 1.00 96.38 285 VAL A O 1
ATOM 2246 N N . SER A 1 286 ? -8.364 4.695 14.747 1.00 96.00 286 SER A N 1
ATOM 2247 C CA . SER A 1 286 ? -9.643 4.179 14.232 1.00 96.00 286 SER A CA 1
ATOM 2248 C C . SER A 1 286 ? -9.790 4.418 12.730 1.00 96.00 286 SER A C 1
ATOM 2250 O O . SER A 1 286 ? -10.141 3.494 12.006 1.00 96.00 286 SER A O 1
ATOM 2252 N N . ARG A 1 287 ? -9.427 5.607 12.232 1.00 95.56 287 ARG A N 1
ATOM 2253 C CA . ARG A 1 287 ? -9.413 5.898 10.787 1.00 95.56 287 ARG A CA 1
ATOM 2254 C C . ARG A 1 287 ? -8.401 5.055 10.025 1.00 95.56 287 ARG A C 1
ATOM 2256 O O . ARG A 1 287 ? -8.708 4.558 8.949 1.00 95.56 287 ARG A O 1
ATOM 2263 N N . LEU A 1 288 ? -7.219 4.850 10.601 1.00 96.81 288 LEU A N 1
ATOM 2264 C CA . LEU A 1 288 ? -6.236 3.939 10.028 1.00 96.81 288 LEU A CA 1
ATOM 2265 C C . LEU A 1 288 ? -6.762 2.495 10.007 1.00 96.81 288 LEU A C 1
ATOM 2267 O O . LEU A 1 288 ? -6.580 1.783 9.030 1.00 96.81 288 LEU A O 1
ATOM 2271 N N . SER A 1 289 ? -7.449 2.070 11.065 1.00 97.19 289 SER A N 1
ATOM 2272 C CA . SER A 1 289 ? -8.051 0.736 11.145 1.00 97.19 289 SER A CA 1
ATOM 2273 C C . SER A 1 289 ? -9.172 0.535 10.130 1.00 97.19 289 SER A C 1
ATOM 2275 O O . SER A 1 289 ? -9.295 -0.557 9.592 1.00 97.19 289 SER A O 1
ATOM 2277 N N . ASP A 1 290 ? -9.944 1.581 9.839 1.00 96.81 290 ASP A N 1
ATOM 2278 C CA . ASP A 1 290 ? -10.987 1.576 8.808 1.00 96.81 290 ASP A CA 1
ATOM 2279 C C . ASP A 1 290 ? -10.407 1.414 7.398 1.00 96.81 290 ASP A C 1
ATOM 2281 O O . ASP A 1 290 ? -10.920 0.616 6.615 1.00 96.81 290 ASP A O 1
ATOM 2285 N N . GLU A 1 291 ? -9.283 2.081 7.110 1.00 97.06 291 GLU A N 1
ATOM 2286 C CA . GLU A 1 291 ? -8.575 1.971 5.828 1.00 97.06 291 GLU A CA 1
ATOM 2287 C C . GLU A 1 291 ? -8.014 0.558 5.577 1.00 97.06 291 GLU A C 1
ATOM 2289 O O . GLU A 1 291 ? -8.052 0.071 4.449 1.00 97.06 291 GLU A O 1
ATOM 2294 N N . TYR A 1 292 ? -7.519 -0.120 6.619 1.00 97.06 292 TYR A N 1
ATOM 2295 C CA . TYR A 1 292 ? -6.889 -1.447 6.512 1.00 97.06 292 TYR A CA 1
ATOM 2296 C C . TYR A 1 292 ? -7.753 -2.590 7.073 1.00 97.06 292 TYR A C 1
ATOM 2298 O O . TYR A 1 292 ? -7.237 -3.682 7.339 1.00 97.06 292 TYR A O 1
ATOM 2306 N N . LEU A 1 293 ? -9.062 -2.363 7.248 1.00 96.94 293 LEU A N 1
ATOM 2307 C CA . LEU A 1 293 ? -9.970 -3.328 7.871 1.00 96.94 293 LEU A CA 1
ATOM 2308 C C . LEU A 1 293 ? -9.987 -4.662 7.126 1.00 96.94 293 LEU A C 1
ATOM 2310 O O . LEU A 1 293 ? -9.816 -5.708 7.748 1.00 96.94 293 LEU A O 1
ATOM 2314 N N . ASP A 1 294 ? -10.126 -4.626 5.803 1.00 95.81 294 ASP A N 1
ATOM 2315 C CA . ASP A 1 294 ? -10.278 -5.827 4.978 1.00 95.81 294 ASP A CA 1
ATOM 2316 C C . ASP A 1 294 ? -9.103 -6.798 5.167 1.00 95.81 294 ASP A C 1
ATOM 2318 O O . ASP A 1 294 ? -9.299 -8.006 5.285 1.00 95.81 294 ASP A O 1
ATOM 2322 N N . GLY A 1 295 ? -7.882 -6.271 5.319 1.00 94.00 295 GLY A N 1
ATOM 2323 C CA . GLY A 1 295 ? -6.699 -7.076 5.620 1.00 94.00 295 GLY A CA 1
ATOM 2324 C C . GLY A 1 295 ? -6.763 -7.766 6.989 1.00 94.00 295 GLY A C 1
ATOM 2325 O O . GLY A 1 295 ? -6.322 -8.908 7.122 1.00 94.00 295 GLY A O 1
ATOM 2326 N N . MET A 1 296 ? -7.332 -7.112 8.009 1.00 95.44 296 MET A N 1
ATOM 2327 C CA . MET A 1 296 ? -7.518 -7.699 9.346 1.00 95.44 296 MET A CA 1
ATOM 2328 C C . MET A 1 296 ? -8.641 -8.741 9.382 1.00 95.44 296 MET A C 1
ATOM 2330 O O . MET A 1 296 ? -8.584 -9.661 10.200 1.00 95.44 296 MET A O 1
ATOM 2334 N N . LEU A 1 297 ? -9.646 -8.619 8.510 1.00 95.31 297 LEU A N 1
ATOM 2335 C CA . LEU A 1 297 ? -10.780 -9.547 8.417 1.00 95.31 297 LEU A CA 1
ATOM 2336 C C . LEU A 1 297 ? -10.414 -10.888 7.768 1.00 95.31 297 LEU A C 1
ATOM 2338 O O . LEU A 1 297 ? -11.126 -11.870 7.953 1.00 95.31 297 LEU A O 1
ATOM 2342 N N . MET A 1 298 ? -9.271 -10.973 7.079 1.00 92.81 298 MET A N 1
ATOM 2343 C CA . MET A 1 298 ? -8.796 -12.220 6.463 1.00 92.81 298 MET A CA 1
ATOM 2344 C C . MET A 1 298 ? -8.439 -13.318 7.475 1.00 92.81 298 MET A C 1
ATOM 2346 O O . MET A 1 298 ? -8.316 -14.484 7.103 1.00 92.81 298 MET A O 1
ATOM 2350 N N . CYS A 1 299 ? -8.216 -12.979 8.751 1.00 91.88 299 CYS A N 1
ATOM 2351 C CA . CYS A 1 299 ? -7.811 -13.958 9.752 1.00 91.88 299 CYS A CA 1
ATOM 2352 C C . CYS A 1 299 ? -8.381 -13.657 11.139 1.00 91.88 299 CYS A C 1
ATOM 2354 O O . CYS A 1 299 ? -8.065 -12.635 11.750 1.00 91.88 299 CYS A O 1
ATOM 2356 N N . ARG A 1 300 ? -9.078 -14.646 11.715 1.00 93.12 300 ARG A N 1
ATOM 2357 C CA . ARG A 1 300 ? -9.624 -14.593 13.082 1.00 93.12 300 ARG A CA 1
ATOM 2358 C C . ARG A 1 300 ? -8.588 -14.216 14.147 1.00 93.12 300 ARG A C 1
ATOM 2360 O O . ARG A 1 300 ? -8.943 -13.573 15.131 1.00 93.12 300 ARG A O 1
ATOM 2367 N N . ALA A 1 301 ? -7.321 -14.594 13.961 1.00 94.50 301 ALA A N 1
ATOM 2368 C CA . ALA A 1 301 ? -6.242 -14.272 14.898 1.00 94.50 301 ALA A CA 1
ATOM 2369 C C . ALA A 1 301 ? -5.952 -12.763 14.998 1.00 94.50 301 ALA A C 1
ATOM 2371 O O . ALA A 1 301 ? -5.462 -12.320 16.032 1.00 94.50 301 ALA A O 1
ATOM 2372 N N . LEU A 1 302 ? -6.264 -11.985 13.954 1.00 95.69 302 LEU A N 1
ATOM 2373 C CA . LEU A 1 302 ? -6.194 -10.522 13.968 1.00 95.69 302 LEU A CA 1
ATOM 2374 C C . LEU A 1 302 ? -7.553 -9.914 14.323 1.00 95.69 302 LEU A C 1
ATOM 2376 O O . LEU A 1 302 ? -7.621 -9.026 15.169 1.00 95.69 302 LEU A O 1
ATOM 2380 N N . THR A 1 303 ? -8.639 -10.429 13.737 1.00 96.62 303 THR A N 1
ATOM 2381 C CA . THR A 1 303 ? -9.986 -9.870 13.921 1.00 96.62 303 THR A CA 1
ATOM 2382 C C . THR A 1 303 ? -10.467 -9.942 15.367 1.00 96.62 303 THR A C 1
ATOM 2384 O O . THR A 1 303 ? -10.999 -8.966 15.880 1.00 96.62 303 THR A O 1
ATOM 2387 N N . ARG A 1 304 ? -10.265 -11.069 16.063 1.00 95.38 304 ARG A N 1
ATOM 2388 C CA . ARG A 1 304 ? -10.725 -11.235 17.452 1.00 95.38 304 ARG A CA 1
ATOM 2389 C C . ARG A 1 304 ? -10.114 -10.198 18.411 1.00 95.38 304 ARG A C 1
ATOM 2391 O O . ARG A 1 304 ? -10.885 -9.485 19.051 1.00 95.38 304 ARG A O 1
ATOM 2398 N N . PRO A 1 305 ? -8.776 -10.086 18.545 1.00 96.12 305 PRO A N 1
ATOM 2399 C CA . PRO A 1 305 ? -8.181 -9.081 19.429 1.00 96.12 305 PRO A CA 1
ATOM 2400 C C . PRO A 1 305 ? -8.465 -7.644 18.972 1.00 96.12 305 PRO A C 1
ATOM 2402 O O . PRO A 1 305 ? -8.521 -6.741 19.808 1.00 96.12 305 PRO A O 1
ATOM 2405 N N . PHE A 1 306 ? -8.672 -7.424 17.670 1.00 97.44 306 PHE A N 1
ATOM 2406 C CA . PHE A 1 306 ? -9.093 -6.131 17.140 1.00 97.44 306 PHE A CA 1
ATOM 2407 C C . PHE A 1 306 ? -10.488 -5.735 17.630 1.00 97.44 306 PHE A C 1
ATOM 2409 O O . PHE A 1 306 ? -10.634 -4.680 18.237 1.00 97.44 306 PHE A O 1
ATOM 2416 N N . VAL A 1 307 ? -11.483 -6.607 17.450 1.00 96.56 307 VAL A N 1
ATOM 2417 C CA . VAL A 1 307 ? -12.864 -6.393 17.911 1.00 96.56 307 VAL A CA 1
ATOM 2418 C C . VAL A 1 307 ? -12.911 -6.167 19.421 1.00 96.56 307 VAL A C 1
ATOM 2420 O O . VAL A 1 307 ? -13.531 -5.211 19.877 1.00 96.56 307 VAL A O 1
ATOM 2423 N N . GLU A 1 308 ? -12.207 -6.993 20.197 1.00 95.69 308 GLU A N 1
ATOM 2424 C CA . GLU A 1 308 ? -12.109 -6.832 21.652 1.00 95.69 308 GLU A CA 1
ATOM 2425 C C . GLU A 1 308 ? -11.517 -5.465 22.034 1.00 95.69 308 GLU A C 1
ATOM 2427 O O . GLU A 1 308 ? -12.027 -4.784 22.924 1.00 95.69 308 GLU A O 1
ATOM 2432 N N . SER A 1 309 ? -10.484 -5.014 21.317 1.00 96.25 309 SER A N 1
ATOM 2433 C CA . SER A 1 309 ? -9.913 -3.678 21.512 1.00 96.25 309 SER A CA 1
ATOM 2434 C C . SER A 1 309 ? -10.908 -2.574 21.143 1.00 96.25 309 SER A C 1
ATOM 2436 O O . SER A 1 309 ? -11.044 -1.617 21.899 1.00 96.25 309 SER A O 1
ATOM 2438 N N . CYS A 1 310 ? -11.633 -2.698 20.028 1.00 96.56 310 CYS A N 1
ATOM 2439 C CA . CYS A 1 310 ? -12.644 -1.725 19.612 1.00 96.56 310 CYS A CA 1
ATOM 2440 C C . CYS A 1 310 ? -13.784 -1.595 20.628 1.00 96.56 310 CYS A C 1
ATOM 2442 O O . CYS A 1 310 ? -14.152 -0.471 20.958 1.00 96.56 310 CYS A O 1
ATOM 2444 N N . LEU A 1 311 ? -14.296 -2.709 21.160 1.00 95.94 311 LEU A N 1
ATOM 2445 C CA . LEU A 1 311 ? -15.345 -2.717 22.187 1.00 95.94 311 LEU A CA 1
ATOM 2446 C C . LEU A 1 311 ? -14.877 -2.022 23.470 1.00 95.94 311 LEU A C 1
ATOM 2448 O O . LEU A 1 311 ? -15.527 -1.098 23.954 1.00 95.94 311 LEU A O 1
ATOM 2452 N N . ASN A 1 312 ? -13.685 -2.375 23.961 1.00 95.06 312 ASN A N 1
ATOM 2453 C CA . ASN A 1 312 ? -13.095 -1.719 25.131 1.00 95.06 312 ASN A CA 1
ATOM 2454 C C . ASN A 1 312 ? -12.918 -0.204 24.922 1.00 95.06 312 ASN A C 1
ATOM 2456 O O . ASN A 1 312 ? -13.187 0.589 25.825 1.00 95.06 312 ASN A O 1
ATOM 2460 N N . ARG A 1 313 ? -12.495 0.218 23.724 1.00 94.31 313 ARG A N 1
ATOM 2461 C CA . ARG A 1 313 ? -12.351 1.643 23.385 1.00 94.31 313 ARG A CA 1
ATOM 2462 C C . ARG A 1 313 ? -13.692 2.350 23.241 1.00 94.31 313 ARG A C 1
ATOM 2464 O O . ARG A 1 313 ? -13.793 3.510 23.622 1.00 94.31 313 ARG A O 1
ATOM 2471 N N . LEU A 1 314 ? -14.719 1.671 22.742 1.00 94.69 314 LEU A N 1
ATOM 2472 C CA . LEU A 1 314 ? -16.065 2.226 22.642 1.00 94.69 314 LEU A CA 1
ATOM 2473 C C . LEU A 1 314 ? -16.661 2.494 24.032 1.00 94.69 314 LEU A C 1
ATOM 2475 O O . LEU A 1 314 ? -17.211 3.572 24.255 1.00 94.69 314 LEU A O 1
ATOM 2479 N N . VAL A 1 315 ? -16.465 1.577 24.989 1.00 94.06 315 VAL A N 1
ATOM 2480 C CA . VAL A 1 315 ? -16.813 1.798 26.406 1.00 94.06 315 VAL A CA 1
ATOM 2481 C C . VAL A 1 315 ? -16.099 3.034 26.960 1.00 94.06 315 VAL A C 1
ATOM 2483 O O . VAL A 1 315 ? -16.737 3.900 27.556 1.00 94.06 315 VAL A O 1
ATOM 2486 N N . GLU A 1 316 ? -14.788 3.156 26.736 1.00 92.50 316 GLU A N 1
ATOM 2487 C CA . GLU A 1 316 ? -13.998 4.294 27.223 1.00 92.50 316 GLU A CA 1
ATOM 2488 C C . GLU A 1 316 ? -14.456 5.633 26.619 1.00 92.50 316 GLU A C 1
ATOM 2490 O O . GLU A 1 316 ? -14.545 6.633 27.330 1.00 92.50 316 GLU A O 1
ATOM 2495 N N . VAL A 1 317 ? -14.783 5.660 25.321 1.00 92.44 317 VAL A N 1
ATOM 2496 C CA . VAL A 1 317 ? -15.310 6.854 24.639 1.00 92.44 317 VAL A CA 1
ATOM 2497 C C . VAL A 1 317 ? -16.670 7.252 25.208 1.00 92.44 317 VAL A C 1
ATOM 2499 O O . VAL A 1 317 ? -16.868 8.425 25.523 1.00 92.44 317 VAL A O 1
ATOM 2502 N N . ARG A 1 318 ? -17.583 6.289 25.394 1.00 92.06 318 ARG A N 1
ATOM 2503 C CA . ARG A 1 318 ? -18.924 6.534 25.951 1.00 92.06 318 ARG A CA 1
ATOM 2504 C C . ARG A 1 318 ? -18.879 7.017 27.403 1.00 92.06 318 ARG A C 1
ATOM 2506 O O . ARG A 1 318 ? -19.714 7.830 27.789 1.00 92.06 318 ARG A O 1
ATOM 2513 N N . ALA A 1 319 ? -17.900 6.560 28.183 1.00 91.75 319 ALA A N 1
ATOM 2514 C CA . ALA A 1 319 ? -17.678 6.997 29.563 1.00 91.75 319 ALA A CA 1
ATOM 2515 C C . ALA A 1 319 ? -16.907 8.329 29.683 1.00 91.75 319 ALA A C 1
ATOM 2517 O O . ALA A 1 319 ? -16.814 8.893 30.774 1.00 91.75 319 ALA A O 1
ATOM 2518 N N . SER A 1 320 ? -16.317 8.832 28.594 1.00 89.38 320 SER A N 1
ATOM 2519 C CA . SER A 1 320 ? -15.468 10.023 28.627 1.00 89.38 320 SER A CA 1
ATOM 2520 C C . SER A 1 320 ? -16.287 11.315 28.763 1.00 89.38 320 SER A C 1
ATOM 2522 O O . SER A 1 320 ? -17.261 11.498 28.031 1.00 89.38 320 SER A O 1
ATOM 2524 N N . PRO A 1 321 ? -15.852 12.294 29.584 1.00 84.44 321 PRO A N 1
ATOM 2525 C CA . PRO A 1 321 ? -16.486 13.615 29.633 1.00 84.44 321 PRO A CA 1
ATOM 2526 C C . PRO A 1 321 ? -16.344 14.394 28.314 1.00 84.44 321 PRO A C 1
ATOM 2528 O O . PRO A 1 321 ? -17.042 15.378 28.102 1.00 84.44 321 PRO A O 1
A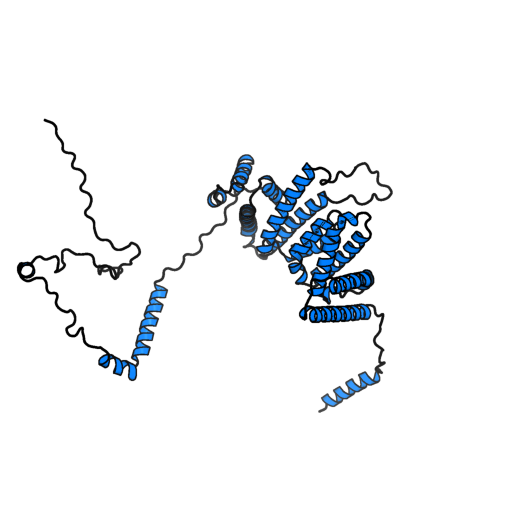TOM 2531 N N . ALA A 1 322 ? -15.448 13.964 27.420 1.00 81.88 322 ALA A N 1
ATOM 2532 C CA . ALA A 1 322 ? -15.235 14.567 26.106 1.00 81.88 322 ALA A CA 1
ATOM 2533 C C . ALA A 1 322 ? -16.050 13.892 24.984 1.00 81.88 322 ALA A C 1
ATOM 2535 O O . ALA A 1 322 ? -15.743 14.104 23.810 1.00 81.88 322 ALA A O 1
ATOM 2536 N N . ARG A 1 323 ? -17.062 13.075 25.316 1.00 85.44 323 ARG A N 1
ATOM 2537 C CA . ARG A 1 323 ? -17.858 12.300 24.346 1.00 85.44 323 ARG A CA 1
ATOM 2538 C C . ARG A 1 323 ? -18.401 13.144 23.190 1.00 85.44 323 ARG A C 1
ATOM 2540 O O . ARG A 1 323 ? -18.326 12.711 22.045 1.00 85.44 323 ARG A O 1
ATOM 2547 N N . GLU A 1 324 ? -18.875 14.358 23.467 1.00 84.94 324 GLU A N 1
ATOM 2548 C CA . GLU A 1 324 ? -19.430 15.269 22.450 1.00 84.94 324 GLU A CA 1
ATOM 2549 C C . GLU A 1 324 ? -18.439 15.561 21.309 1.00 84.94 324 GLU A C 1
ATOM 2551 O O . GLU A 1 324 ? -18.825 15.630 20.142 1.00 84.94 324 GLU A O 1
ATOM 2556 N N . TYR A 1 325 ? -17.143 15.640 21.623 1.00 85.69 325 TYR A N 1
ATOM 2557 C CA . TYR A 1 325 ? -16.070 15.879 20.652 1.00 85.69 325 TYR A CA 1
ATOM 2558 C C . TYR A 1 325 ? -15.574 14.599 19.963 1.00 85.69 325 TYR A C 1
ATOM 2560 O O . TYR A 1 325 ? -14.797 14.668 19.010 1.00 85.69 325 TYR A O 1
ATOM 2568 N N . LEU A 1 326 ? -15.996 13.427 20.443 1.00 88.31 326 LEU A N 1
ATOM 2569 C CA . LEU A 1 326 ? -15.571 12.113 19.958 1.00 88.31 326 LEU A CA 1
ATOM 2570 C C . LEU A 1 326 ? -16.655 11.393 19.146 1.00 88.31 326 LEU A C 1
ATOM 2572 O O . LEU A 1 326 ? -16.431 10.253 18.748 1.00 88.31 326 LEU A O 1
ATOM 2576 N N . SER A 1 327 ? -17.777 12.049 18.840 1.00 90.88 327 SER A N 1
ATOM 2577 C CA . SER A 1 327 ? -18.916 11.479 18.097 1.00 90.88 327 SER A CA 1
ATOM 2578 C C . SER A 1 327 ? -18.508 10.773 16.798 1.00 90.88 327 SER A C 1
ATOM 2580 O O . SER A 1 327 ? -18.865 9.621 16.565 1.00 90.88 327 SER A O 1
ATOM 2582 N N . THR A 1 328 ? -17.666 11.409 15.984 1.00 92.31 328 THR A N 1
ATOM 2583 C CA . THR A 1 328 ? -17.132 10.821 14.745 1.00 92.31 328 THR A CA 1
ATOM 2584 C C . THR A 1 328 ? -16.292 9.561 14.997 1.00 92.31 328 THR A C 1
ATOM 2586 O O . THR A 1 328 ? -16.314 8.615 14.206 1.00 92.31 328 THR A O 1
ATOM 2589 N N . THR A 1 329 ? -15.524 9.538 16.087 1.00 93.06 329 THR A N 1
ATOM 2590 C CA . THR A 1 329 ? -14.700 8.386 16.480 1.00 93.06 329 THR A CA 1
ATOM 2591 C C . THR A 1 329 ? -15.579 7.256 17.012 1.00 93.06 329 THR A C 1
ATOM 2593 O O . THR A 1 329 ? -15.354 6.107 16.641 1.00 93.06 329 THR A O 1
ATOM 2596 N N . GLU A 1 330 ? -16.602 7.579 17.811 1.00 94.69 330 GLU A N 1
ATOM 2597 C CA . GLU A 1 330 ? -17.628 6.641 18.287 1.00 94.69 330 GLU A CA 1
ATOM 2598 C C . GLU A 1 330 ? -18.286 5.940 17.091 1.00 94.69 330 GLU A C 1
ATOM 2600 O O . GLU A 1 330 ? -18.193 4.720 16.974 1.00 94.69 330 GLU A O 1
ATOM 2605 N N . GLN A 1 331 ? -18.804 6.707 16.127 1.00 93.88 331 GLN A N 1
ATOM 2606 C CA . GLN A 1 331 ? -19.403 6.176 14.896 1.00 93.88 331 GLN A CA 1
ATOM 2607 C C . GLN A 1 331 ? -18.431 5.314 14.084 1.00 93.88 331 GLN A C 1
ATOM 2609 O O . GLN A 1 331 ? -18.813 4.284 13.530 1.00 93.88 331 GLN A O 1
ATOM 2614 N N . THR A 1 332 ? -17.159 5.712 13.989 1.00 95.19 332 THR A N 1
ATOM 2615 C CA . THR A 1 332 ? -16.152 4.920 13.265 1.00 95.19 332 THR A CA 1
ATOM 2616 C C . THR A 1 332 ? -15.935 3.572 13.958 1.00 95.19 332 THR A C 1
ATOM 2618 O O . THR A 1 332 ? -15.941 2.542 13.293 1.00 95.19 332 THR A O 1
ATOM 2621 N N . LEU A 1 333 ? -15.811 3.544 15.289 1.00 96.38 333 LEU A N 1
ATOM 2622 C CA . LEU A 1 333 ? -15.666 2.301 16.058 1.00 96.38 333 LEU A CA 1
ATOM 2623 C C . LEU A 1 333 ? -16.894 1.393 15.932 1.00 96.38 333 LEU A C 1
ATOM 2625 O O . LEU A 1 333 ? -16.730 0.194 15.716 1.00 96.38 333 LEU A O 1
ATOM 2629 N N . GLN A 1 334 ? -18.103 1.953 16.005 1.00 95.38 334 GLN A N 1
ATOM 2630 C CA . GLN A 1 334 ? -19.343 1.202 15.793 1.00 95.38 334 GLN A CA 1
ATOM 2631 C C . GLN A 1 334 ? -19.362 0.544 14.404 1.00 95.38 334 GLN A C 1
ATOM 2633 O O . GLN A 1 334 ? -19.574 -0.663 14.292 1.00 95.38 334 GLN A O 1
ATOM 2638 N N . ASN A 1 335 ? -19.041 1.303 13.349 1.00 94.56 335 ASN A N 1
ATOM 2639 C CA . ASN A 1 335 ? -18.963 0.781 11.983 1.00 94.56 335 ASN A CA 1
ATOM 2640 C C . ASN A 1 335 ? -17.898 -0.316 11.825 1.00 94.56 335 ASN A C 1
ATOM 2642 O O . ASN A 1 335 ? -18.146 -1.312 11.149 1.00 94.56 335 ASN A O 1
ATOM 2646 N N . LEU A 1 336 ? -16.730 -0.169 12.457 1.00 96.50 336 LEU A N 1
ATOM 2647 C CA . LEU A 1 336 ? -15.676 -1.190 12.449 1.00 96.50 336 LEU A CA 1
ATOM 2648 C C . LEU A 1 336 ? -16.151 -2.504 13.081 1.00 96.50 336 LEU A C 1
ATOM 2650 O O . LEU A 1 336 ? -15.926 -3.573 12.513 1.00 96.50 336 LEU A O 1
ATOM 2654 N N . ILE A 1 337 ? -16.832 -2.425 14.228 1.00 96.06 337 ILE A N 1
ATOM 2655 C CA . ILE A 1 337 ? -17.385 -3.589 14.934 1.00 96.06 337 ILE A CA 1
ATOM 2656 C C . ILE A 1 337 ? -18.450 -4.272 14.070 1.00 96.06 337 ILE A C 1
ATOM 2658 O O . ILE A 1 337 ? -18.387 -5.484 13.871 1.00 96.06 337 ILE A O 1
ATOM 2662 N N . LEU A 1 338 ? -19.384 -3.504 13.502 1.00 93.62 338 LEU A N 1
ATOM 2663 C CA . LEU A 1 338 ? -20.460 -4.030 12.658 1.00 93.62 338 LEU A CA 1
ATOM 2664 C C . LEU A 1 338 ? -19.926 -4.690 11.381 1.00 93.62 338 LEU A C 1
ATOM 2666 O O . LEU A 1 338 ? -20.320 -5.808 11.049 1.00 93.62 338 LEU A O 1
ATOM 2670 N N . ARG A 1 339 ? -18.978 -4.048 10.687 1.00 93.88 339 ARG A N 1
ATOM 2671 C CA . ARG A 1 339 ? -18.320 -4.625 9.502 1.00 93.88 339 ARG A CA 1
ATOM 2672 C C . ARG A 1 339 ? -17.557 -5.904 9.850 1.00 93.88 339 ARG A C 1
ATOM 2674 O O . ARG A 1 339 ? -17.613 -6.865 9.087 1.00 93.88 339 ARG A O 1
ATOM 2681 N N . ALA A 1 340 ? -16.884 -5.943 11.002 1.00 95.06 340 ALA A N 1
ATOM 2682 C CA . ALA A 1 340 ? -16.198 -7.144 11.466 1.00 95.06 340 ALA A CA 1
ATOM 2683 C C . ALA A 1 340 ? -17.170 -8.279 11.810 1.00 95.06 340 ALA A C 1
ATOM 2685 O O . ALA A 1 340 ? -16.883 -9.431 11.492 1.00 95.06 340 ALA A O 1
ATOM 2686 N N . PHE A 1 341 ? -18.320 -7.962 12.410 1.00 93.19 341 PHE A N 1
ATOM 2687 C CA . PHE A 1 341 ? -19.370 -8.938 12.696 1.00 93.19 341 PHE A CA 1
ATOM 2688 C C . PHE A 1 341 ? -19.939 -9.534 11.410 1.00 93.19 341 PHE A C 1
ATOM 2690 O O . PHE A 1 341 ? -20.011 -10.750 11.285 1.00 93.19 341 PHE A O 1
ATOM 2697 N N . LEU A 1 342 ? -20.275 -8.688 10.432 1.00 90.44 342 LEU A N 1
ATOM 2698 C CA . LEU A 1 342 ? -20.796 -9.119 9.133 1.00 90.44 342 LEU A CA 1
ATOM 2699 C C . LEU A 1 342 ? -19.818 -10.020 8.372 1.00 90.44 342 LEU A C 1
ATOM 2701 O O . LEU A 1 342 ? -20.236 -10.979 7.731 1.00 90.44 342 LEU A O 1
ATOM 2705 N N . ALA A 1 343 ? -18.524 -9.704 8.423 1.00 92.69 343 ALA A N 1
ATOM 2706 C CA . ALA A 1 343 ? -17.508 -10.446 7.687 1.00 92.69 343 ALA A CA 1
ATOM 2707 C C . ALA A 1 343 ? -17.064 -11.735 8.394 1.00 92.69 343 ALA A C 1
ATOM 2709 O O . ALA A 1 343 ? -16.803 -12.737 7.730 1.00 92.69 343 ALA A O 1
ATOM 2710 N N . LEU A 1 344 ? -16.936 -11.715 9.727 1.00 92.75 344 LEU A N 1
ATOM 2711 C CA . LEU A 1 344 ? -16.418 -12.843 10.500 1.00 92.75 344 LEU A CA 1
ATOM 2712 C C . LEU A 1 344 ? -17.073 -12.944 11.897 1.00 92.75 344 LEU A C 1
ATOM 2714 O O . LEU A 1 344 ? -16.416 -12.651 12.905 1.00 92.75 344 LEU A O 1
ATOM 2718 N N . PRO A 1 345 ? -18.326 -13.437 11.999 1.00 91.81 345 PRO A N 1
ATOM 2719 C CA . PRO A 1 345 ? -19.032 -13.593 13.278 1.00 91.81 345 PRO A CA 1
ATOM 2720 C C . PRO A 1 345 ? -18.257 -14.440 14.301 1.00 91.81 345 PRO A C 1
ATOM 2722 O O . PRO A 1 345 ? -18.237 -14.147 15.495 1.00 91.81 345 PRO A O 1
ATOM 2725 N N . ASP A 1 346 ? -17.515 -15.450 13.833 1.00 91.00 346 ASP A N 1
ATOM 2726 C CA . ASP A 1 346 ? -16.676 -16.326 14.664 1.00 91.00 346 ASP A CA 1
ATOM 2727 C C . ASP A 1 346 ? -15.593 -15.587 15.471 1.00 91.00 346 ASP A C 1
ATOM 2729 O O . ASP A 1 346 ? -15.074 -16.111 16.470 1.00 91.00 346 ASP A O 1
ATOM 2733 N N . ALA A 1 347 ? -15.205 -14.377 15.055 1.00 92.94 347 ALA A N 1
ATOM 2734 C CA . ALA A 1 347 ? -14.270 -13.544 15.805 1.00 92.94 347 ALA A CA 1
ATOM 2735 C C . ALA A 1 347 ? -14.840 -13.108 17.165 1.00 92.94 347 ALA A C 1
ATOM 2737 O O . ALA A 1 347 ? -14.063 -12.879 18.094 1.00 92.94 347 ALA A O 1
ATOM 2738 N N . PHE A 1 348 ? -16.168 -13.072 17.304 1.00 93.69 348 PHE A N 1
ATOM 2739 C CA . PHE A 1 348 ? -16.867 -12.659 18.519 1.00 93.69 348 PHE A CA 1
ATOM 2740 C C . PHE A 1 348 ? -17.065 -13.803 19.528 1.00 93.69 348 PHE A C 1
ATOM 2742 O O . PHE A 1 348 ? -17.535 -13.583 20.645 1.00 93.69 348 PHE A O 1
ATOM 2749 N N . VAL A 1 349 ? -16.683 -15.034 19.172 1.00 91.81 349 VAL A N 1
ATOM 2750 C CA . VAL A 1 349 ? -16.741 -16.191 20.077 1.00 91.81 349 VAL A CA 1
ATOM 2751 C C . VAL A 1 349 ? -15.583 -16.102 21.079 1.00 91.81 349 VAL A C 1
ATOM 2753 O O . VAL A 1 349 ? -14.477 -16.606 20.839 1.00 91.81 349 VAL A O 1
ATOM 2756 N N . ASN A 1 350 ? -15.823 -15.397 22.182 1.00 91.25 350 ASN A N 1
ATOM 2757 C CA . ASN A 1 350 ? -14.926 -15.223 23.318 1.00 91.25 350 ASN A CA 1
ATOM 2758 C C . ASN A 1 350 ? -15.772 -15.000 24.589 1.00 91.25 350 ASN A C 1
ATOM 2760 O O . ASN A 1 350 ? -16.208 -13.875 24.821 1.00 91.25 350 ASN A O 1
ATOM 2764 N N . PRO A 1 351 ? -15.944 -16.023 25.447 1.00 88.00 351 PRO A N 1
ATOM 2765 C CA . PRO A 1 351 ? -16.809 -15.972 26.632 1.00 88.00 351 PRO A CA 1
ATOM 2766 C C . PRO A 1 351 ? -16.570 -14.777 27.557 1.00 88.00 351 PRO A C 1
ATOM 2768 O O . PRO A 1 351 ? -17.514 -14.192 28.080 1.00 88.00 351 PRO A O 1
ATOM 2771 N N . ARG A 1 352 ? -15.300 -14.395 27.748 1.00 89.50 352 ARG A N 1
ATOM 2772 C CA . ARG A 1 352 ? -14.926 -13.272 28.620 1.00 89.50 352 ARG A CA 1
ATOM 2773 C C . ARG A 1 352 ? -15.343 -11.936 28.018 1.00 89.50 352 ARG A C 1
ATOM 2775 O O . ARG A 1 352 ? -15.950 -11.130 28.708 1.00 89.50 352 ARG A O 1
ATOM 2782 N N . MET A 1 353 ? -15.037 -11.734 26.738 1.00 90.88 353 MET A N 1
ATOM 2783 C CA . MET A 1 353 ? -15.419 -10.525 26.007 1.00 90.88 353 MET A CA 1
ATOM 2784 C C . MET A 1 353 ? -16.944 -10.426 25.886 1.00 90.88 353 MET A C 1
ATOM 2786 O O . MET A 1 353 ? -17.498 -9.367 26.150 1.00 90.88 353 MET A O 1
ATOM 2790 N N . TRP A 1 354 ? -17.617 -11.545 25.603 1.00 90.62 354 TRP A N 1
ATOM 2791 C CA . TRP A 1 354 ? -19.074 -11.617 25.538 1.00 90.62 354 TRP A CA 1
ATOM 2792 C C . TRP A 1 354 ? -19.717 -11.181 26.852 1.00 90.62 354 TRP A C 1
ATOM 2794 O O . TRP A 1 354 ? -20.523 -10.269 26.854 1.00 90.62 354 TRP A O 1
ATOM 2804 N N . SER A 1 355 ? -19.277 -11.729 27.990 1.00 89.25 355 SER A N 1
ATOM 2805 C CA . SER A 1 355 ? -19.830 -11.358 29.302 1.00 89.25 355 SER A CA 1
ATOM 2806 C C . SER A 1 355 ? -19.649 -9.888 29.705 1.00 89.25 355 SER A C 1
ATOM 2808 O O . SER A 1 355 ? -20.249 -9.461 30.684 1.00 89.25 355 SER A O 1
ATOM 2810 N N . GLN A 1 356 ? -18.770 -9.150 29.022 1.00 91.94 356 GLN A N 1
ATOM 2811 C CA . GLN A 1 356 ? -18.483 -7.742 29.310 1.00 91.94 356 GLN A CA 1
ATOM 2812 C C . GLN A 1 356 ? -19.204 -6.779 28.364 1.00 91.94 356 GLN A C 1
ATOM 2814 O O . GLN A 1 356 ? -19.396 -5.623 28.729 1.00 91.94 356 GLN A O 1
ATOM 2819 N N . HIS A 1 357 ? -19.537 -7.226 27.150 1.00 92.94 357 HIS A N 1
ATOM 2820 C CA . HIS A 1 357 ? -19.951 -6.354 26.049 1.00 92.94 357 HIS A CA 1
ATOM 2821 C C . HIS A 1 357 ? -21.187 -6.867 25.297 1.00 92.94 357 HIS A C 1
ATOM 2823 O O . HIS A 1 357 ? -21.513 -6.315 24.250 1.00 92.94 357 HIS A O 1
ATOM 2829 N N . ASP A 1 358 ? -21.866 -7.911 25.775 1.00 90.56 358 ASP A N 1
ATOM 2830 C CA . ASP A 1 358 ? -23.058 -8.488 25.136 1.00 90.56 358 ASP A CA 1
ATOM 2831 C C . ASP A 1 358 ? -24.178 -7.462 24.949 1.00 90.56 358 ASP A C 1
ATOM 2833 O O . ASP A 1 358 ? -24.696 -7.335 23.837 1.00 90.56 358 ASP A O 1
ATOM 2837 N N . ASP A 1 359 ? -24.488 -6.670 25.977 1.00 90.88 359 ASP A N 1
ATOM 2838 C CA . ASP A 1 359 ? -25.481 -5.592 25.896 1.00 90.88 359 ASP A CA 1
ATOM 2839 C C . ASP A 1 359 ? -25.129 -4.589 24.785 1.00 90.88 359 ASP A C 1
ATOM 2841 O O . ASP A 1 359 ? -25.967 -4.237 23.956 1.00 90.88 359 ASP A O 1
ATOM 2845 N N . MET A 1 360 ? -23.855 -4.187 24.707 1.00 92.38 360 MET A N 1
ATOM 2846 C CA . MET A 1 360 ? -23.365 -3.249 23.694 1.00 92.38 360 MET A CA 1
ATOM 2847 C C . MET A 1 360 ? -23.407 -3.849 22.286 1.00 92.38 360 MET A C 1
ATOM 2849 O O . MET A 1 360 ? -23.802 -3.176 21.339 1.00 92.38 360 MET A O 1
ATOM 2853 N N . ILE A 1 361 ? -23.003 -5.109 22.118 1.00 91.00 361 ILE A N 1
ATOM 2854 C CA . ILE A 1 361 ? -23.068 -5.795 20.821 1.00 91.00 361 ILE A CA 1
ATOM 2855 C C . ILE A 1 361 ? -24.528 -5.891 20.359 1.00 91.00 361 ILE A C 1
ATOM 2857 O O . ILE A 1 361 ? -24.820 -5.662 19.186 1.00 91.00 361 ILE A O 1
ATOM 2861 N N . THR A 1 362 ? -25.440 -6.186 21.284 1.00 90.88 362 THR A N 1
ATOM 2862 C CA . THR A 1 362 ? -26.878 -6.288 21.017 1.00 90.88 362 THR A CA 1
ATOM 2863 C C . THR A 1 362 ? -27.464 -4.943 20.595 1.00 90.88 362 THR A C 1
ATOM 2865 O O . THR A 1 362 ? -28.128 -4.875 19.562 1.00 90.88 362 THR A O 1
ATOM 2868 N N . GLU A 1 363 ? -27.155 -3.872 21.333 1.00 92.31 363 GLU A N 1
ATOM 2869 C CA . GLU A 1 363 ? -27.542 -2.492 21.011 1.00 92.31 363 GLU A CA 1
ATOM 2870 C C . GLU A 1 363 ? -27.105 -2.110 19.587 1.00 92.31 363 GLU A C 1
ATOM 2872 O O . GLU A 1 363 ? -27.928 -1.685 18.779 1.00 92.31 363 GLU A O 1
ATOM 2877 N N . LEU A 1 364 ? -25.831 -2.336 19.241 1.00 90.69 364 LEU A N 1
ATOM 2878 C CA . LEU A 1 364 ? -25.283 -1.977 17.928 1.00 90.69 364 LEU A CA 1
ATOM 2879 C C . LEU A 1 364 ? -25.936 -2.751 16.777 1.00 90.69 364 LEU A C 1
ATOM 2881 O O . LEU A 1 364 ? -26.188 -2.189 15.710 1.00 90.69 364 LEU A O 1
ATOM 2885 N N . LEU A 1 365 ? -26.201 -4.045 16.969 1.00 87.12 365 LEU A N 1
ATOM 2886 C CA . LEU A 1 365 ? -26.841 -4.876 15.947 1.00 87.12 365 LEU A CA 1
ATOM 2887 C C . LEU A 1 365 ? -28.314 -4.500 15.744 1.00 87.12 365 LEU A C 1
ATOM 2889 O O . LEU A 1 365 ? -28.788 -4.507 14.603 1.00 87.12 365 LEU A O 1
ATOM 2893 N N . GLN A 1 366 ? -29.027 -4.147 16.815 1.00 86.25 366 GLN A N 1
ATOM 2894 C CA . GLN A 1 366 ? -30.399 -3.640 16.736 1.00 86.25 366 GLN A CA 1
ATOM 2895 C C . GLN A 1 366 ? -30.441 -2.292 16.014 1.00 86.25 366 GLN A C 1
ATOM 2897 O O . GLN A 1 366 ? -31.158 -2.161 15.021 1.00 86.25 366 GLN A O 1
ATOM 2902 N N . GLU A 1 367 ? -29.595 -1.342 16.420 1.00 85.62 367 GLU A N 1
ATOM 2903 C CA . GLU A 1 367 ? -29.495 -0.024 15.787 1.00 85.62 367 GLU A CA 1
ATOM 2904 C C . GLU A 1 367 ? -29.203 -0.152 14.284 1.00 85.62 367 GLU A C 1
ATOM 2906 O O . GLU A 1 367 ? -29.880 0.468 13.463 1.00 85.62 367 GLU A O 1
ATOM 2911 N N . TYR A 1 368 ? -28.265 -1.023 13.893 1.00 83.00 368 TYR A N 1
ATOM 2912 C CA . TYR A 1 368 ? -27.950 -1.277 12.484 1.00 83.00 368 TYR A CA 1
ATOM 2913 C C . TYR A 1 368 ? -29.130 -1.876 11.698 1.00 83.00 368 TYR A C 1
ATOM 2915 O O . TYR A 1 368 ? -29.352 -1.540 10.532 1.00 83.00 368 TYR A O 1
ATOM 2923 N N . THR A 1 369 ? -29.903 -2.757 12.332 1.00 77.06 369 THR A N 1
ATOM 2924 C CA . THR A 1 369 ? -31.071 -3.422 11.733 1.00 77.06 369 THR A CA 1
ATOM 2925 C C . THR A 1 369 ? -32.222 -2.441 11.484 1.00 77.06 369 THR A C 1
ATOM 2927 O O . THR A 1 369 ? -32.924 -2.568 10.473 1.00 77.06 369 THR A O 1
ATOM 2930 N N . GLU A 1 370 ? -32.400 -1.469 12.383 1.00 74.81 370 GLU A N 1
ATOM 2931 C CA . GLU A 1 370 ? -33.462 -0.459 12.347 1.00 74.81 370 GLU A CA 1
ATOM 2932 C C . GLU A 1 370 ? -33.124 0.741 11.452 1.00 74.81 370 GLU A C 1
ATOM 2934 O O . GLU A 1 370 ? -33.976 1.204 10.693 1.00 74.81 370 GLU A O 1
ATOM 2939 N N . THR A 1 371 ? -31.884 1.231 11.513 1.00 68.12 371 THR A N 1
ATOM 2940 C CA . THR A 1 371 ? -31.455 2.484 10.860 1.00 68.12 371 THR A CA 1
ATOM 2941 C C . THR A 1 371 ? -30.667 2.279 9.566 1.00 68.12 371 THR A C 1
ATOM 2943 O O . THR A 1 371 ? -30.432 3.235 8.825 1.00 68.12 371 THR A O 1
ATOM 2946 N N . GLY A 1 372 ? -30.249 1.045 9.266 1.00 61.62 372 GLY A N 1
ATOM 2947 C CA . GLY A 1 372 ? -29.405 0.754 8.113 1.00 61.62 372 GLY A CA 1
ATOM 2948 C C . GLY A 1 372 ? -30.064 1.107 6.768 1.00 61.62 372 GLY A C 1
ATOM 2949 O O . GLY A 1 372 ? -31.291 1.069 6.645 1.00 61.62 372 GLY A O 1
ATOM 2950 N N . PRO A 1 373 ? -29.274 1.354 5.700 1.00 56.28 373 PRO A N 1
ATOM 2951 C CA . PRO A 1 373 ? -29.750 1.715 4.348 1.00 56.28 373 PRO A CA 1
ATOM 2952 C C . PRO A 1 373 ? -30.508 0.582 3.620 1.00 56.28 373 PRO A C 1
ATOM 2954 O O . PRO A 1 373 ? -30.673 0.575 2.401 1.00 56.28 373 PRO A O 1
ATOM 2957 N N . LEU A 1 374 ? -30.963 -0.417 4.367 1.00 54.94 374 LEU A N 1
ATOM 2958 C CA . LEU A 1 374 ? -31.539 -1.669 3.923 1.00 54.94 374 LEU A CA 1
ATOM 2959 C C . LEU A 1 374 ? -33.053 -1.503 3.688 1.00 54.94 374 LEU A C 1
ATOM 2961 O O . LEU A 1 374 ? -33.896 -2.118 4.350 1.00 54.94 374 LEU A O 1
ATOM 2965 N N . SER A 1 375 ? -33.403 -0.658 2.718 1.00 52.94 375 SER A N 1
ATOM 2966 C CA . SER A 1 375 ? -34.762 -0.525 2.181 1.00 52.94 375 SER A CA 1
ATOM 2967 C C . SER A 1 375 ? -34.930 -1.480 0.985 1.00 52.94 375 SER A C 1
ATOM 2969 O O . SER A 1 375 ? -34.419 -1.217 -0.098 1.00 52.94 375 SER A O 1
ATOM 2971 N N . GLY A 1 376 ? -35.608 -2.624 1.159 1.00 59.22 376 GLY A N 1
ATOM 2972 C CA . GLY A 1 376 ? -35.895 -3.570 0.061 1.00 59.22 376 GLY A CA 1
ATOM 2973 C C . GLY A 1 376 ? -36.135 -5.022 0.503 1.00 59.22 376 GLY A C 1
ATOM 2974 O O . GLY A 1 376 ? -35.981 -5.358 1.672 1.00 59.22 376 GLY A O 1
ATOM 2975 N N . GLN A 1 377 ? -36.507 -5.923 -0.415 1.00 59.69 377 GLN A N 1
ATOM 2976 C CA . GLN A 1 377 ? -36.703 -7.352 -0.093 1.00 59.69 377 GLN A CA 1
ATOM 2977 C C . GLN A 1 377 ? -35.391 -8.057 0.310 1.00 59.69 377 GLN A C 1
ATOM 2979 O O . GLN A 1 377 ? -35.391 -8.843 1.257 1.00 59.69 377 GLN A O 1
ATOM 2984 N N . ASN A 1 378 ? -34.260 -7.685 -0.302 1.00 64.56 378 ASN A N 1
ATOM 2985 C CA . ASN A 1 378 ? -32.920 -8.192 0.044 1.00 64.56 378 ASN A CA 1
ATOM 2986 C C . ASN A 1 378 ? -32.496 -7.837 1.482 1.00 64.56 378 ASN A C 1
ATOM 2988 O O . ASN A 1 378 ? -31.728 -8.563 2.108 1.00 64.56 378 ASN A O 1
ATOM 2992 N N . ALA A 1 379 ? -33.055 -6.761 2.044 1.00 67.50 379 ALA A N 1
ATOM 2993 C CA . ALA A 1 379 ? -32.815 -6.358 3.423 1.00 67.50 379 ALA A CA 1
ATOM 2994 C C . ALA A 1 379 ? -33.385 -7.343 4.445 1.00 67.50 379 ALA A C 1
ATOM 2996 O O . ALA A 1 379 ? -32.804 -7.530 5.507 1.00 67.50 379 ALA A O 1
ATOM 2997 N N . LYS A 1 380 ? -34.533 -7.970 4.152 1.00 73.69 380 LYS A N 1
ATOM 2998 C CA . LYS A 1 380 ? -35.144 -8.936 5.076 1.00 73.69 380 LYS A CA 1
ATOM 2999 C C . LYS A 1 380 ? -34.287 -10.194 5.206 1.00 73.69 380 LYS A C 1
ATOM 3001 O O . LYS A 1 380 ? -34.088 -10.655 6.322 1.00 73.69 380 LYS A O 1
ATOM 3006 N N . GLY A 1 381 ? -33.743 -10.692 4.093 1.00 77.56 381 GLY A N 1
ATOM 3007 C CA . GLY A 1 381 ? -32.840 -11.845 4.096 1.00 77.56 381 GLY A CA 1
ATOM 3008 C C . GLY A 1 381 ? -31.560 -11.581 4.890 1.00 77.56 381 GLY A C 1
ATOM 3009 O O . GLY A 1 381 ? -31.200 -12.384 5.743 1.00 77.56 381 GLY A O 1
ATOM 3010 N N . LEU A 1 382 ? -30.927 -10.420 4.684 1.00 75.69 382 LEU A N 1
ATOM 3011 C CA . LEU A 1 382 ? -29.725 -10.041 5.432 1.00 75.69 382 LEU A CA 1
ATOM 3012 C C . LEU A 1 382 ? -30.00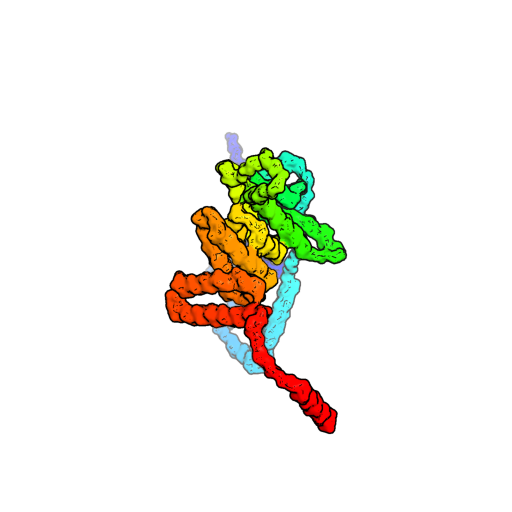2 -9.859 6.932 1.00 75.69 382 LEU A C 1
ATOM 3014 O O . LEU A 1 382 ? -29.222 -10.330 7.753 1.00 75.69 382 LEU A O 1
ATOM 3018 N N . ARG A 1 383 ? -31.126 -9.225 7.299 1.00 78.81 383 ARG A N 1
ATOM 3019 C CA . ARG A 1 383 ? -31.550 -9.100 8.705 1.00 78.81 383 ARG A CA 1
ATOM 3020 C C . ARG A 1 383 ? -31.770 -10.461 9.359 1.00 78.81 383 ARG A C 1
ATOM 3022 O O . ARG A 1 383 ? -31.347 -10.653 10.492 1.00 78.81 383 ARG A O 1
ATOM 3029 N N . GLN A 1 384 ? -32.379 -11.404 8.640 1.00 83.44 384 GLN A N 1
ATOM 3030 C CA . GLN A 1 384 ? -32.562 -12.761 9.145 1.00 83.44 384 GLN A CA 1
ATOM 3031 C C . GLN A 1 384 ? -31.215 -13.467 9.345 1.00 83.44 384 GLN A C 1
ATOM 3033 O O . GLN A 1 384 ? -30.974 -14.008 10.413 1.00 83.44 384 GLN A O 1
ATOM 3038 N N . GLN A 1 385 ? -30.302 -13.392 8.373 1.00 84.75 385 GLN A N 1
ATOM 3039 C CA . GLN A 1 385 ? -28.966 -13.992 8.490 1.00 84.75 385 GLN A CA 1
ATOM 3040 C C . GLN A 1 385 ? -28.141 -13.396 9.635 1.00 84.75 385 GLN A C 1
ATOM 3042 O O . GLN A 1 385 ? -27.440 -14.122 10.339 1.00 84.75 385 GLN A O 1
ATOM 3047 N N . LEU A 1 386 ? -28.225 -12.079 9.830 1.00 85.19 386 LEU A N 1
ATOM 3048 C CA . LEU A 1 386 ? -27.618 -11.382 10.960 1.00 85.19 386 LEU A CA 1
ATOM 3049 C C . LEU A 1 386 ? -28.184 -11.874 12.290 1.00 85.19 386 LEU A C 1
ATOM 3051 O O . LEU A 1 386 ? -27.418 -12.183 13.200 1.00 85.19 386 LEU A O 1
ATOM 3055 N N . PHE A 1 387 ? -29.510 -11.976 12.382 1.00 86.38 387 PHE A N 1
ATOM 3056 C CA . PHE A 1 387 ? -30.193 -12.481 13.565 1.00 86.38 387 PHE A CA 1
ATOM 3057 C C . PHE A 1 387 ? -29.799 -13.931 13.865 1.00 86.38 387 PHE A C 1
ATOM 3059 O O . PHE A 1 387 ? -29.412 -14.239 14.988 1.00 86.38 387 PHE A O 1
ATOM 3066 N N . ASP A 1 388 ? -29.804 -14.803 12.857 1.00 88.75 388 ASP A N 1
ATOM 3067 C CA . ASP A 1 388 ? -29.416 -16.207 13.002 1.00 88.75 388 ASP A CA 1
ATOM 3068 C C . ASP A 1 388 ? -27.948 -16.331 13.451 1.00 88.75 388 ASP A C 1
ATOM 3070 O O . ASP A 1 388 ? -27.636 -17.116 14.349 1.00 88.75 388 ASP A O 1
ATOM 3074 N N . SER A 1 389 ? -27.055 -15.506 12.888 1.00 90.00 389 SER A N 1
ATOM 3075 C CA . SER A 1 389 ? -25.636 -15.454 13.269 1.00 90.00 389 SER A CA 1
ATOM 3076 C C . SER A 1 389 ? -25.438 -14.951 14.700 1.00 90.00 389 SER A C 1
ATOM 3078 O O . SER A 1 389 ? -24.594 -15.470 15.427 1.00 90.00 389 SER A O 1
ATOM 3080 N N . TYR A 1 390 ? -26.219 -13.955 15.124 1.00 89.44 390 TYR A N 1
ATOM 3081 C CA . TYR A 1 390 ? -26.206 -13.453 16.497 1.00 89.44 390 TYR A CA 1
ATOM 3082 C C . TYR A 1 390 ? -26.709 -14.510 17.488 1.00 89.44 390 TYR A C 1
ATOM 3084 O O . TYR A 1 390 ? -26.065 -14.743 18.508 1.00 89.44 390 TYR A O 1
ATOM 3092 N N . VAL A 1 391 ? -27.805 -15.204 17.170 1.00 89.69 391 VAL A N 1
ATOM 3093 C CA . VAL A 1 391 ? -28.349 -16.277 18.015 1.00 89.69 391 VAL A CA 1
ATOM 3094 C C . VAL A 1 391 ? -27.365 -17.447 18.125 1.00 89.69 391 VAL A C 1
ATOM 3096 O O . VAL A 1 391 ? -27.187 -17.990 19.216 1.00 89.69 391 VAL A O 1
ATOM 3099 N N . ASP A 1 392 ? -26.703 -17.840 17.032 1.00 90.81 392 ASP A N 1
ATOM 3100 C CA . ASP A 1 392 ? -25.633 -18.850 17.074 1.00 90.81 392 ASP A CA 1
ATOM 3101 C C . ASP A 1 392 ? -24.462 -18.396 17.957 1.00 90.81 392 ASP A C 1
ATOM 3103 O O . ASP A 1 392 ? -24.000 -19.141 18.827 1.00 90.81 392 ASP A O 1
ATOM 3107 N N . LEU A 1 393 ? -24.016 -17.149 17.788 1.00 91.56 393 LEU A N 1
ATOM 3108 C CA . LEU A 1 393 ? -22.943 -16.563 18.583 1.00 91.56 393 LEU A CA 1
ATOM 3109 C C . LEU A 1 393 ? -23.270 -16.554 20.082 1.00 91.56 393 LEU A C 1
ATOM 3111 O O . LEU A 1 393 ? -22.432 -16.967 20.890 1.00 91.56 393 LEU A O 1
ATOM 3115 N N . GLN A 1 394 ? -24.475 -16.107 20.443 1.00 89.44 394 GLN A N 1
ATOM 3116 C CA . GLN A 1 394 ? -24.957 -16.078 21.820 1.00 89.44 394 GLN A CA 1
ATOM 3117 C C . GLN A 1 394 ? -24.924 -17.484 22.424 1.00 89.44 394 GLN A C 1
ATOM 3119 O O . GLN A 1 394 ? -24.246 -17.702 23.430 1.00 89.44 394 GLN A O 1
ATOM 3124 N N . LYS A 1 395 ? -25.542 -18.462 21.748 1.00 89.06 395 LYS A N 1
ATOM 3125 C CA . LYS A 1 395 ? -25.558 -19.868 22.183 1.00 89.06 395 LYS A CA 1
ATOM 3126 C C . LYS A 1 395 ? -24.153 -20.420 22.399 1.00 89.06 395 LYS A C 1
ATOM 3128 O O . LYS A 1 395 ? -23.888 -21.076 23.405 1.00 89.06 395 LYS A O 1
ATOM 3133 N N . ARG A 1 396 ? -23.226 -20.160 21.474 1.00 90.56 396 ARG A N 1
ATOM 3134 C CA . ARG A 1 396 ? -21.842 -20.655 21.564 1.00 90.56 396 ARG A CA 1
ATOM 3135 C C . ARG A 1 396 ? -21.089 -20.040 22.736 1.00 90.56 396 ARG A C 1
ATOM 3137 O O . ARG A 1 396 ? -20.374 -20.759 23.434 1.00 90.56 396 ARG A O 1
ATOM 3144 N N . ASN A 1 397 ? -21.245 -18.741 22.973 1.00 90.62 397 ASN A N 1
ATOM 3145 C CA . ASN A 1 397 ? -20.609 -18.072 24.105 1.00 90.62 397 ASN A CA 1
ATOM 3146 C C . ASN A 1 397 ? -21.220 -18.518 25.446 1.00 90.62 397 ASN A C 1
ATOM 3148 O O . ASN A 1 397 ? -20.471 -18.803 26.380 1.00 90.62 397 ASN A O 1
ATOM 3152 N N . GLU A 1 398 ? -22.543 -18.659 25.540 1.00 87.19 398 GLU A N 1
ATOM 3153 C CA . GLU A 1 398 ? -23.245 -19.134 26.744 1.00 87.19 398 GLU A CA 1
ATOM 3154 C C . GLU A 1 398 ? -22.916 -20.593 27.085 1.00 87.19 398 GLU A C 1
ATOM 3156 O O . GLU A 1 398 ? -22.651 -20.910 28.251 1.00 87.19 398 GLU A O 1
ATOM 3161 N N . ALA A 1 399 ? -22.825 -21.464 26.073 1.00 85.38 399 ALA A N 1
ATOM 3162 C CA . ALA A 1 399 ? -22.387 -22.848 26.236 1.00 85.38 399 ALA A CA 1
ATOM 3163 C C . ALA A 1 399 ? -20.953 -22.930 26.784 1.00 85.38 399 ALA A C 1
ATOM 3165 O O . ALA A 1 399 ? -20.663 -23.733 27.670 1.00 85.38 399 ALA A O 1
ATOM 3166 N N . MET A 1 400 ? -20.052 -22.065 26.306 1.00 85.31 400 MET A N 1
ATOM 3167 C CA . MET A 1 400 ? -18.675 -21.982 26.807 1.00 85.31 400 MET A CA 1
ATOM 3168 C C . MET A 1 400 ? -18.563 -21.335 28.199 1.00 85.31 400 MET A C 1
ATOM 3170 O O . MET A 1 400 ? -17.566 -21.552 28.888 1.00 85.31 400 MET A O 1
ATOM 3174 N N . LEU A 1 401 ? -19.559 -20.551 28.625 1.00 82.19 401 LEU A N 1
ATOM 3175 C CA . LEU A 1 401 ? -19.680 -20.038 29.995 1.00 82.19 401 LEU A CA 1
ATOM 3176 C C . LEU A 1 401 ? -20.296 -21.065 30.960 1.00 82.19 401 LEU A C 1
ATOM 3178 O O . LEU A 1 401 ? -20.382 -20.783 32.154 1.00 82.19 401 LEU A O 1
ATOM 3182 N N . PHE A 1 402 ? -20.715 -22.238 30.464 1.00 75.50 402 PHE A N 1
ATOM 3183 C CA . PHE A 1 402 ? -21.391 -23.294 31.227 1.00 75.50 402 PHE A CA 1
ATOM 3184 C C . PHE A 1 402 ? -22.641 -22.814 31.988 1.00 75.50 402 PHE A C 1
ATOM 3186 O O . PHE A 1 402 ? -23.008 -23.408 33.001 1.00 75.50 402 PHE A O 1
ATOM 3193 N N . ARG A 1 403 ? -23.302 -21.747 31.513 1.00 66.69 403 ARG A N 1
ATOM 3194 C CA . ARG A 1 403 ? -24.554 -21.249 32.114 1.00 66.69 403 ARG A CA 1
ATOM 3195 C C . ARG A 1 403 ? -25.713 -22.213 31.860 1.00 66.69 403 ARG A C 1
ATOM 3197 O O . ARG A 1 403 ? -26.518 -22.449 32.753 1.00 66.69 403 ARG A O 1
ATOM 3204 N N . GLU A 1 404 ? -25.721 -22.830 30.681 1.00 58.31 404 GLU A N 1
ATOM 3205 C CA . GLU A 1 404 ? -26.645 -23.892 30.290 1.00 58.31 404 GLU A CA 1
ATOM 3206 C C . GLU A 1 404 ? -25.847 -25.170 30.023 1.00 58.31 404 GLU A C 1
ATOM 3208 O O . GLU A 1 404 ? -25.333 -25.409 28.929 1.00 58.31 404 GLU A O 1
ATOM 3213 N N . LEU A 1 405 ? -25.673 -25.993 31.058 1.00 57.25 405 LEU A N 1
ATOM 3214 C CA . LEU A 1 405 ? -25.124 -27.331 30.868 1.00 57.25 405 LEU A CA 1
ATOM 3215 C C . LEU A 1 405 ? -26.144 -28.151 30.066 1.00 57.25 405 LEU A C 1
ATOM 3217 O O . LEU A 1 405 ? -27.306 -28.215 30.480 1.00 57.25 405 LEU A O 1
ATOM 3221 N N . PRO A 1 406 ? -25.738 -28.831 28.975 1.00 60.78 406 PRO A N 1
ATOM 3222 C CA . PRO A 1 406 ? -26.594 -29.821 28.341 1.00 60.78 406 PRO A CA 1
ATOM 3223 C C . PRO A 1 406 ? -27.080 -30.786 29.417 1.00 60.78 406 PRO A C 1
ATOM 3225 O O . PRO A 1 406 ? -26.280 -31.209 30.262 1.00 60.78 406 PRO A O 1
ATOM 3228 N N . THR A 1 407 ? -28.371 -31.126 29.405 1.00 58.12 407 THR A N 1
ATOM 3229 C CA . THR A 1 407 ? -28.918 -32.154 30.293 1.00 58.12 407 THR A CA 1
ATOM 3230 C C . THR A 1 407 ? -28.015 -33.371 30.191 1.00 58.12 407 THR A C 1
ATOM 3232 O O . THR A 1 407 ? -27.949 -34.001 29.132 1.00 58.12 407 THR A O 1
ATOM 3235 N N . ARG A 1 408 ? -27.256 -33.660 31.257 1.00 52.28 408 ARG A N 1
ATOM 3236 C CA . ARG A 1 408 ? -26.403 -34.842 31.307 1.00 52.28 408 ARG A CA 1
ATOM 3237 C C . ARG A 1 408 ? -27.340 -36.032 31.219 1.00 52.28 408 ARG A C 1
ATOM 3239 O O . ARG A 1 408 ? -27.931 -36.433 32.217 1.00 52.28 408 ARG A O 1
ATOM 3246 N N . VAL A 1 409 ? -27.493 -36.589 30.023 1.00 58.97 409 VAL A N 1
ATOM 3247 C CA . VAL A 1 409 ? -27.984 -37.949 29.896 1.00 58.97 409 VAL A CA 1
ATOM 3248 C C . VAL A 1 409 ? -26.893 -38.768 30.559 1.00 58.97 409 VAL A C 1
ATOM 3250 O O . VAL A 1 409 ? -25.788 -38.881 30.028 1.00 58.97 409 VAL A O 1
ATOM 3253 N N . SER A 1 410 ? -27.158 -39.238 31.776 1.00 55.06 410 SER A N 1
ATOM 3254 C CA . SER A 1 410 ? -26.341 -40.239 32.446 1.00 55.06 410 SER A CA 1
ATOM 3255 C C . SER A 1 410 ? -26.407 -41.502 31.598 1.00 55.06 410 SER A C 1
ATOM 3257 O O . SER A 1 410 ? -27.162 -42.425 31.892 1.00 55.06 410 SER A O 1
ATOM 3259 N N . GLY A 1 411 ? -25.658 -41.524 30.496 1.00 57.59 411 GLY A N 1
ATOM 3260 C CA . GLY A 1 411 ? -25.314 -42.744 29.805 1.00 57.59 411 GLY A CA 1
ATOM 3261 C C . GLY A 1 411 ? -24.580 -43.576 30.834 1.00 57.59 411 GLY A C 1
ATOM 3262 O O . GLY A 1 411 ? -23.424 -43.299 31.152 1.00 57.59 411 GLY A O 1
ATOM 3263 N N . SER A 1 412 ? -25.301 -44.519 31.440 1.00 62.28 412 SER A N 1
ATOM 3264 C CA . SER A 1 412 ? -24.725 -45.505 32.339 1.00 62.28 412 SER A CA 1
ATOM 3265 C C . SER A 1 412 ? -23.464 -46.040 31.672 1.00 62.28 412 SER A C 1
ATOM 3267 O O . SER A 1 412 ? -23.482 -46.343 30.478 1.00 62.28 412 SER A O 1
ATOM 3269 N N . LEU A 1 413 ? -22.376 -46.182 32.428 1.00 57.84 413 LEU A N 1
ATOM 3270 C CA . LEU A 1 413 ? -21.146 -46.810 31.942 1.00 57.84 413 LEU A CA 1
ATOM 3271 C C . LEU A 1 413 ? -21.437 -48.170 31.263 1.00 57.84 413 LEU A C 1
ATOM 3273 O O . LEU A 1 413 ? -20.694 -48.600 30.385 1.00 57.84 413 LEU A O 1
ATOM 3277 N N . SER A 1 414 ? -22.563 -48.809 31.615 1.00 60.88 414 SER A N 1
ATOM 3278 C CA . SER A 1 414 ? -23.084 -50.017 30.971 1.00 60.88 414 SER A CA 1
ATOM 3279 C C . SER A 1 414 ? -23.403 -49.854 29.480 1.00 60.88 414 SER A C 1
ATOM 3281 O O . SER A 1 414 ? -23.201 -50.807 28.741 1.00 60.88 414 SER A O 1
ATOM 3283 N N . SER A 1 415 ? -23.858 -48.679 29.030 1.00 66.62 415 SER A N 1
ATOM 3284 C CA . SER A 1 415 ? -24.163 -48.380 27.621 1.00 66.62 415 SER A CA 1
ATOM 3285 C C . SER A 1 415 ? -22.893 -48.262 26.776 1.00 66.62 415 SER A C 1
ATOM 3287 O O . SER A 1 415 ? -22.842 -48.743 25.649 1.00 66.62 415 SER A O 1
ATOM 3289 N N . ALA A 1 416 ? -21.839 -47.655 27.326 1.00 62.00 416 ALA A N 1
ATOM 3290 C CA . ALA A 1 416 ? -20.539 -47.607 26.661 1.00 62.00 416 ALA A CA 1
ATOM 3291 C C . ALA A 1 416 ? -19.866 -48.995 26.650 1.00 62.00 416 ALA A C 1
ATOM 3293 O O . ALA A 1 416 ? -19.216 -49.368 25.676 1.00 62.00 416 ALA A O 1
ATOM 3294 N N . LEU A 1 417 ? -20.063 -49.795 27.707 1.00 60.69 417 LEU A N 1
ATOM 3295 C CA . LEU A 1 417 ? -19.581 -51.179 27.783 1.00 60.69 417 LEU A CA 1
ATOM 3296 C C . LEU A 1 417 ? -20.338 -52.133 26.842 1.00 60.69 417 LEU A C 1
ATOM 3298 O O . LEU A 1 417 ? -19.723 -53.058 26.310 1.00 60.69 417 LEU A O 1
ATOM 3302 N N . SER A 1 418 ? -21.637 -51.922 26.595 1.00 65.38 418 SER A N 1
ATOM 3303 C CA . SER A 1 418 ? -22.395 -52.715 25.617 1.00 65.38 418 SER A CA 1
ATOM 3304 C C . SER A 1 418 ? -21.927 -52.473 24.183 1.00 65.38 418 SER A C 1
ATOM 3306 O O . SER A 1 418 ? -21.820 -53.433 23.423 1.00 65.38 418 SER A O 1
ATOM 3308 N N . ASP A 1 419 ? -21.553 -51.239 23.835 1.00 62.69 419 ASP A N 1
ATOM 3309 C CA . ASP A 1 419 ? -21.016 -50.913 22.506 1.00 62.69 419 ASP A CA 1
ATOM 3310 C C . ASP A 1 419 ? -19.623 -51.516 22.272 1.00 62.69 419 ASP A C 1
ATOM 3312 O O . ASP A 1 419 ? -19.293 -51.927 21.156 1.00 62.69 419 ASP A O 1
ATOM 3316 N N . ILE A 1 420 ? -18.808 -51.635 23.326 1.00 64.44 420 ILE A N 1
ATOM 3317 C CA . ILE A 1 420 ? -17.513 -52.330 23.266 1.00 64.44 420 ILE A CA 1
ATOM 3318 C C . ILE A 1 420 ? -17.727 -53.836 23.048 1.00 64.44 420 ILE A C 1
ATOM 3320 O O . ILE A 1 420 ? -17.113 -54.411 22.148 1.00 64.44 420 ILE A O 1
ATOM 3324 N N . LYS A 1 421 ? -18.665 -54.457 23.778 1.00 60.28 421 LYS A N 1
ATOM 3325 C CA . LYS A 1 421 ? -19.040 -55.872 23.589 1.00 60.28 421 LYS A CA 1
ATOM 3326 C C . LYS A 1 421 ? -19.603 -56.159 22.193 1.00 60.28 421 LYS A C 1
ATOM 3328 O O . LYS A 1 421 ? -19.291 -57.191 21.603 1.00 60.28 421 LYS A O 1
ATOM 3333 N N . ALA A 1 422 ? -20.408 -55.249 21.645 1.00 58.59 422 ALA A N 1
ATOM 3334 C CA . ALA A 1 422 ? -20.950 -55.374 20.293 1.00 58.59 422 ALA A CA 1
ATOM 3335 C C . ALA A 1 422 ? -19.848 -55.304 19.218 1.00 58.59 422 ALA A C 1
ATOM 3337 O O . ALA A 1 422 ? -19.906 -56.020 18.219 1.00 58.59 422 ALA A O 1
ATOM 3338 N N . ARG A 1 423 ? -18.803 -54.495 19.440 1.00 54.22 423 ARG A N 1
ATOM 3339 C CA . ARG A 1 423 ? -17.635 -54.413 18.548 1.00 54.22 423 ARG A CA 1
ATOM 3340 C C . ARG A 1 423 ? -16.708 -55.626 18.636 1.00 54.22 423 ARG A C 1
ATOM 3342 O O . ARG A 1 423 ? -16.085 -55.967 17.634 1.00 54.22 423 ARG A O 1
ATOM 3349 N N . GLU A 1 424 ? -16.629 -56.296 19.783 1.00 55.25 424 GLU A N 1
ATOM 3350 C CA . GLU A 1 424 ? -15.897 -57.566 19.916 1.00 55.25 424 GLU A CA 1
ATOM 3351 C C . GLU A 1 424 ? -16.593 -58.722 19.188 1.00 55.25 424 GLU A C 1
ATOM 3353 O O . GLU A 1 424 ? -15.922 -59.509 18.525 1.00 55.25 424 GLU A O 1
ATOM 3358 N N . HIS A 1 425 ? -17.928 -58.779 19.205 1.00 54.47 425 HIS A N 1
ATOM 3359 C CA . HIS A 1 425 ? -18.678 -59.779 18.433 1.00 54.47 425 HIS A CA 1
ATOM 3360 C C . HIS A 1 425 ? -18.549 -59.604 16.911 1.00 54.47 425 HIS A C 1
ATOM 3362 O O . HIS A 1 425 ? -18.564 -60.593 16.184 1.00 54.47 425 HIS A O 1
ATOM 3368 N N . LEU A 1 426 ? -18.352 -58.373 16.428 1.00 52.84 426 LEU A N 1
ATOM 3369 C CA . LEU A 1 426 ? -18.083 -58.073 15.014 1.00 52.84 426 LEU A CA 1
ATOM 3370 C C . LEU A 1 426 ? -16.638 -58.369 14.570 1.00 52.84 426 LEU A C 1
ATOM 3372 O O . LEU A 1 426 ? -16.346 -58.263 13.387 1.00 52.84 426 LEU A O 1
ATOM 3376 N N . ARG A 1 427 ? -15.733 -58.721 15.493 1.00 49.94 427 ARG A N 1
ATOM 3377 C CA . ARG A 1 427 ? -14.357 -59.158 15.183 1.00 49.94 427 ARG A CA 1
ATOM 3378 C C . ARG A 1 427 ? -14.198 -60.681 15.095 1.00 49.94 427 ARG A C 1
ATOM 3380 O O . ARG A 1 427 ? -13.106 -61.137 14.771 1.00 49.94 427 ARG A O 1
ATOM 3387 N N . ILE A 1 428 ? -15.241 -61.447 15.430 1.00 50.88 428 ILE A N 1
ATOM 3388 C CA . ILE A 1 428 ? -15.242 -62.925 15.451 1.00 50.88 428 ILE A CA 1
ATOM 3389 C C . ILE A 1 428 ? -16.088 -63.512 14.292 1.00 50.88 428 ILE A C 1
ATOM 3391 O O . ILE A 1 428 ? -16.206 -64.726 14.152 1.00 50.88 428 ILE A O 1
ATOM 3395 N N . LEU A 1 429 ? -16.620 -62.656 13.418 1.00 43.16 429 LEU A N 1
ATOM 3396 C CA . LEU A 1 429 ? -17.107 -63.000 12.076 1.00 43.16 429 LEU A CA 1
ATOM 3397 C C . LEU A 1 429 ? -16.105 -62.472 11.049 1.00 43.16 429 LEU A C 1
ATOM 3399 O O . LEU A 1 429 ? -15.941 -63.147 10.010 1.00 43.16 429 LEU A O 1
#